Protein AF-R9L4Z2-F1 (afdb_monomer)

Foldseek 3Di:
DDPDPVPPLVPPDDDPDDVVLVVVLVVLVVLLVVLPPDAPVVVVVNVSSVVSLVVSCPDPVNVVVQVVCVVVVNHDDRPPDDPPPQLDDDPVLQVLQVVVVVLLLVVLVPFDFDPDDPPADADAFEEEEFAEPVVCVQCVRNYNYDYDDPVCLCPCLVVVVGQAYEYEDYAQGYPPQPPDPDSVRSCLHDPNNLVSLQVSLVSNVVSVHQYEYEYQAPPVCCVVCLSVLLSHPAYEYQFPVCQVVSCVSNVDNRYYYDHADGDLSQQAQRRLPPPAPCEQAEEEEEWAQRPDLPVLVVQVCVVVVVCVVVVHQYAYAYSCVSPGNTDDDPVCSSRYHYHDDPSSVLSSLSSYQEYEATFSAAETLRRGPSVLRRCVSNVHQYEYAHHNVCVVPPVVHHHDDD

Solvent-accessible surface area (backbone atoms only — not comparable to full-atom values): 22719 Å² total; per-residue (Å²): 135,81,89,59,78,72,66,67,73,76,52,82,88,79,79,94,57,73,66,65,57,49,54,53,52,56,50,53,48,59,52,60,70,60,52,85,81,57,64,73,76,51,51,62,51,50,54,50,49,50,55,50,50,51,52,50,58,67,30,72,68,48,43,53,49,47,53,52,29,45,75,69,76,52,68,72,83,74,92,75,78,74,77,76,78,77,87,57,82,52,69,73,41,49,54,55,19,50,55,54,43,50,51,47,53,59,58,29,69,70,44,58,75,65,93,65,68,94,88,64,76,63,43,88,54,31,36,28,33,38,33,24,56,72,58,46,59,45,42,49,72,49,31,42,67,42,82,54,44,95,92,44,40,71,57,47,56,69,72,59,72,42,67,30,38,40,39,36,68,41,62,31,32,56,78,62,81,55,103,58,98,56,81,85,48,40,69,37,32,76,66,66,11,47,55,48,50,41,51,52,49,53,52,33,50,77,70,72,37,47,34,33,28,34,39,74,54,32,73,80,45,44,82,80,43,50,67,52,43,58,75,26,71,30,35,28,30,16,17,65,83,48,38,63,58,52,23,70,73,59,76,47,82,54,49,42,78,42,67,87,77,71,31,61,64,72,34,36,45,68,52,33,90,58,86,50,88,50,44,76,22,36,38,30,76,54,69,44,56,72,90,55,57,66,70,41,51,53,45,48,51,50,54,52,47,52,40,50,73,70,71,34,55,62,41,30,33,17,74,51,55,92,37,85,77,28,66,60,61,76,94,52,45,78,35,41,22,64,55,63,59,68,73,56,42,59,40,37,54,34,40,28,50,33,33,51,43,74,33,80,51,41,77,38,75,52,22,54,47,63,60,63,54,40,38,52,44,26,67,39,44,53,40,30,41,63,22,40,12,46,59,72,78,40,71,86,52,52,61,56,87,127

Nearest PDB structures (foldseek):
  2gek-assembly1_A  TM=5.238E-01  e=2.418E-04  Mycolicibacterium smegmatis MC2 155
  8kdq-assembly1_A  TM=3.638E-01  e=5.855E-02  synthetic construct
  8x8g-assembly1_A  TM=4.078E-01  e=2.106E+00  Streptococcus equi subsp. zooepidemicus Sz105
  6rvm-assembly2_B  TM=3.877E-01  e=3.156E+00  Staphylococcus aureus
  3vpa-assembly2_B  TM=3.309E-01  e=3.754E+00  Staphylococcus aureus subsp. aureus Mu50

Radius of gyration: 26.47 Å; Cα contacts (8 Å, |Δi|>4): 618; chains: 1; bounding box: 89×45×54 Å

Secondary structure (DSSP, 8-state):
----TTTTTTS----SSHHHHHHHHHHHHHHHHTGGGS-THHHHHHHHHHHHHHHHHTSHHHHHHHHHHHHTT-PPPP--PPPP-TTS--HHHHHHHHHHHHHHHHHHHTSPPP---SS-PPP--EEEEE--HHHHHHHTTTSEEEE--TTTHHHHHHTT--SEEEEE--SS-TTSSSS---GGG-TTSHHHHHHHHHHHHHHHHHTT-EEEEE-SSTTTTHHHHHHHHHHSSEEEES-GGGHHHHHHHHTSS-EEE------TTTSS-TTTT---TTTT-EEEE----TTS-HHHHHHHHHHHHHHHHTT--EEEE-TTTT-TT-PPPGGGGGGEE----HHHHHHHHTTSSEEEE--S--S-SS---THHHHHHHTT-EEEEE--HHHHHH-TTSPEE--

Structure (mmCIF, N/CA/C/O backbone):
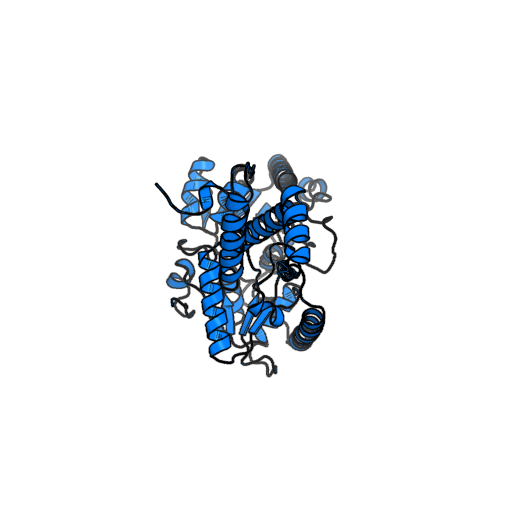data_AF-R9L4Z2-F1
#
_entry.id   AF-R9L4Z2-F1
#
loop_
_atom_site.group_PDB
_atom_site.id
_atom_site.type_symbol
_atom_site.label_atom_id
_atom_site.label_alt_id
_atom_site.label_comp_id
_atom_site.label_asym_id
_atom_site.label_entity_id
_atom_site.label_seq_id
_atom_site.pdbx_PDB_ins_code
_atom_site.Cartn_x
_atom_site.Cartn_y
_atom_site.Cartn_z
_atom_site.occupancy
_atom_site.B_iso_or_equiv
_atom_site.auth_seq_id
_atom_site.auth_comp_id
_atom_site.auth_asym_id
_atom_site.auth_atom_id
_atom_site.pdbx_PDB_model_num
ATOM 1 N N . MET A 1 1 ? 37.047 -25.056 15.535 1.00 31.61 1 MET A N 1
ATOM 2 C CA . MET A 1 1 ? 37.788 -23.788 15.400 1.00 31.61 1 MET A CA 1
ATOM 3 C C . MET A 1 1 ? 37.428 -23.246 14.042 1.00 31.61 1 MET A C 1
ATOM 5 O O . MET A 1 1 ? 37.822 -23.826 13.040 1.00 31.61 1 MET A O 1
ATOM 9 N N . ASP A 1 2 ? 36.536 -22.267 14.045 1.00 26.47 2 ASP A N 1
ATOM 10 C CA . ASP A 1 2 ? 36.022 -21.621 12.848 1.00 26.47 2 ASP A CA 1
ATOM 11 C C . ASP A 1 2 ? 37.146 -20.771 12.238 1.00 26.47 2 ASP A C 1
ATOM 13 O O . ASP A 1 2 ? 37.670 -19.880 12.901 1.00 26.47 2 ASP A O 1
ATOM 17 N N . GLN A 1 3 ? 37.583 -21.107 11.023 1.00 32.91 3 GLN A N 1
ATOM 18 C CA . GLN A 1 3 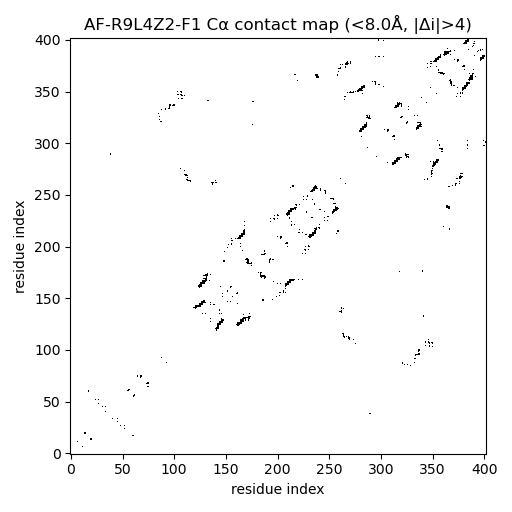? 38.566 -20.328 10.258 1.00 32.91 3 GLN A CA 1
ATOM 19 C C . GLN A 1 3 ? 37.867 -19.299 9.355 1.00 32.91 3 GLN A C 1
ATOM 21 O O . GLN A 1 3 ? 38.344 -18.986 8.265 1.00 32.91 3 GLN A O 1
ATOM 26 N N . SER A 1 4 ? 36.715 -18.779 9.777 1.00 40.66 4 SER A N 1
ATOM 27 C CA . SER A 1 4 ? 36.102 -17.635 9.117 1.00 40.66 4 SER A CA 1
ATOM 28 C C . SER A 1 4 ? 36.797 -16.331 9.570 1.00 40.66 4 SER A C 1
ATOM 30 O O . SER A 1 4 ? 37.105 -16.170 10.755 1.00 40.66 4 SER A O 1
ATOM 32 N N . PRO A 1 5 ? 37.023 -15.345 8.676 1.00 41.78 5 PRO A N 1
ATOM 33 C CA . PRO A 1 5 ? 37.594 -14.032 9.024 1.00 41.78 5 PRO A CA 1
ATOM 34 C C . PRO A 1 5 ? 36.753 -13.208 10.023 1.00 41.78 5 PRO A C 1
ATOM 36 O O . PRO A 1 5 ? 37.113 -12.081 10.365 1.00 41.78 5 PRO A O 1
ATOM 39 N N . GLN A 1 6 ? 35.616 -13.745 10.480 1.00 41.81 6 GLN A N 1
ATOM 40 C CA . GLN A 1 6 ? 34.615 -13.065 11.298 1.00 41.81 6 GLN A CA 1
ATOM 41 C C . GLN A 1 6 ? 35.098 -12.773 12.728 1.00 41.81 6 GLN A C 1
ATOM 43 O O . GLN A 1 6 ? 34.619 -11.819 13.344 1.00 41.81 6 GLN A O 1
ATOM 48 N N . GLY A 1 7 ? 36.055 -13.549 13.250 1.00 39.00 7 GLY A N 1
ATOM 49 C CA . GLY A 1 7 ? 36.581 -13.374 14.609 1.00 39.00 7 GLY A CA 1
ATOM 50 C C . GLY A 1 7 ? 37.506 -12.162 14.766 1.00 39.00 7 GLY A C 1
ATOM 51 O O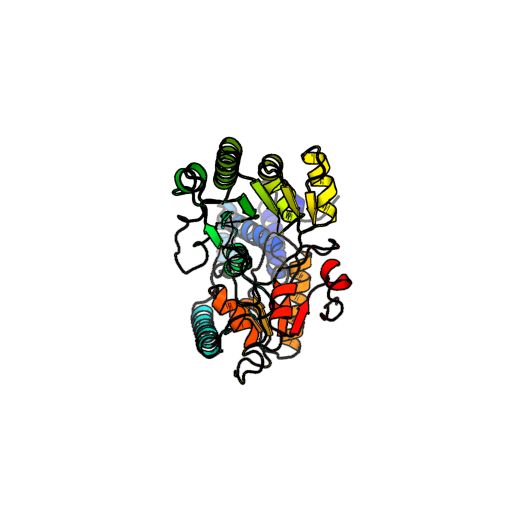 . GLY A 1 7 ? 37.323 -11.356 15.675 1.00 39.00 7 GLY A O 1
ATOM 52 N N . ASN A 1 8 ? 38.454 -11.978 13.843 1.00 40.59 8 ASN A N 1
ATOM 53 C CA . ASN A 1 8 ? 39.543 -11.004 14.010 1.00 40.59 8 ASN A CA 1
ATOM 54 C C . ASN A 1 8 ? 39.150 -9.547 13.705 1.00 40.59 8 ASN A C 1
ATOM 56 O O . ASN A 1 8 ? 39.872 -8.629 14.073 1.00 40.59 8 ASN A O 1
ATOM 60 N N . LEU A 1 9 ? 38.013 -9.298 13.047 1.00 44.41 9 LEU A N 1
ATOM 61 C CA . LEU A 1 9 ? 37.584 -7.938 12.684 1.00 44.41 9 LEU A CA 1
ATOM 62 C C . LEU A 1 9 ? 36.795 -7.211 13.786 1.00 44.41 9 LEU A C 1
ATOM 64 O O . LEU A 1 9 ? 36.652 -5.988 13.718 1.00 44.41 9 LEU A O 1
ATOM 68 N N . ARG A 1 10 ? 36.268 -7.938 14.783 1.00 40.31 10 ARG A N 1
ATOM 69 C CA . ARG A 1 10 ? 35.448 -7.364 15.868 1.00 40.31 10 ARG A CA 1
ATOM 70 C C . ARG A 1 10 ? 36.278 -6.772 17.004 1.00 40.31 10 ARG A C 1
ATOM 72 O O . ARG A 1 10 ? 35.833 -5.819 17.642 1.00 40.31 10 ARG A O 1
ATOM 79 N N . GLU A 1 11 ? 37.482 -7.282 17.225 1.00 41.06 11 GLU A N 1
ATOM 80 C CA . GLU A 1 11 ? 38.403 -6.772 18.235 1.00 41.06 11 GLU A CA 1
ATOM 81 C C . GLU A 1 11 ? 39.442 -5.882 17.550 1.00 41.06 11 GLU A C 1
ATOM 83 O O . GLU A 1 11 ? 40.112 -6.286 16.606 1.00 41.06 11 GLU A O 1
ATOM 88 N N . GLY A 1 12 ? 39.515 -4.613 17.955 1.00 42.16 12 GLY A N 1
ATOM 89 C CA . GLY A 1 12 ? 40.338 -3.607 17.287 1.00 42.16 12 GLY A CA 1
ATOM 90 C C . GLY A 1 12 ? 41.783 -4.066 17.075 1.00 42.16 12 GLY A C 1
ATOM 91 O O . GLY A 1 12 ? 42.518 -4.281 18.033 1.00 42.16 12 GLY A O 1
ATOM 92 N N . LEU A 1 13 ? 42.184 -4.149 15.807 1.00 48.00 13 LEU A N 1
ATOM 93 C CA . LEU A 1 13 ? 43.497 -4.613 15.372 1.00 48.00 13 LEU A CA 1
ATOM 94 C C . LEU A 1 13 ? 44.636 -3.804 16.029 1.00 48.00 13 LEU A C 1
ATOM 96 O O . LEU A 1 13 ? 44.821 -2.618 15.733 1.00 48.00 13 LEU A O 1
ATOM 100 N N . ARG A 1 14 ? 45.410 -4.444 16.913 1.00 45.19 14 ARG A N 1
ATOM 101 C CA . ARG A 1 14 ? 46.715 -3.974 17.408 1.00 45.19 14 ARG A CA 1
ATOM 102 C C . ARG A 1 14 ? 47.778 -4.965 16.939 1.00 45.19 14 ARG A C 1
ATOM 104 O O . ARG A 1 14 ? 47.700 -6.134 17.286 1.00 45.19 14 ARG A O 1
ATOM 111 N N . TRP A 1 15 ? 48.756 -4.493 16.169 1.00 54.22 15 TRP A N 1
ATOM 112 C CA . TRP A 1 15 ? 49.789 -5.338 15.559 1.00 54.22 15 TRP A CA 1
ATOM 113 C C . TRP A 1 15 ? 51.151 -5.097 16.206 1.00 54.22 15 TRP A C 1
ATOM 115 O O . TRP A 1 15 ? 51.592 -3.948 16.284 1.00 54.22 15 TRP A O 1
ATOM 125 N N . GLU A 1 16 ? 51.818 -6.166 16.643 1.00 45.56 16 GLU A N 1
ATOM 126 C CA . GLU A 1 16 ? 53.146 -6.101 17.271 1.00 45.56 16 GLU A CA 1
ATOM 127 C C . GLU A 1 16 ? 54.302 -6.257 16.260 1.00 45.56 16 GLU A C 1
ATOM 129 O O . GLU A 1 16 ? 55.408 -5.792 16.538 1.00 45.56 16 GLU A O 1
ATOM 134 N N . ASN A 1 17 ? 54.068 -6.812 15.056 1.00 48.78 17 ASN A N 1
ATOM 135 C CA . ASN A 1 17 ? 55.076 -6.919 13.988 1.00 48.78 17 ASN A CA 1
ATOM 136 C C . ASN A 1 17 ? 54.526 -6.570 12.574 1.00 48.78 17 ASN A C 1
ATOM 138 O O . ASN A 1 17 ? 53.324 -6.423 12.362 1.00 48.78 17 ASN A O 1
ATOM 142 N N . ILE A 1 18 ? 55.431 -6.391 11.597 1.00 44.84 18 ILE A N 1
ATOM 143 C CA . ILE A 1 18 ? 55.132 -5.971 10.207 1.00 44.84 18 ILE A CA 1
ATOM 144 C C . ILE A 1 18 ? 54.681 -7.124 9.286 1.00 44.84 18 ILE A C 1
ATOM 146 O O . ILE A 1 18 ? 54.057 -6.861 8.256 1.00 44.84 18 ILE A O 1
ATOM 150 N N . GLU A 1 19 ? 55.017 -8.374 9.597 1.00 52.97 19 GLU A N 1
ATOM 151 C CA . GLU A 1 19 ? 54.646 -9.545 8.791 1.00 52.97 19 GLU A CA 1
ATOM 152 C C . GLU A 1 19 ? 53.166 -9.898 8.955 1.00 52.97 19 GLU A C 1
ATOM 154 O O . GLU A 1 19 ? 52.491 -10.072 7.940 1.00 52.97 19 GLU A O 1
ATOM 159 N N . ASP A 1 20 ? 52.631 -9.814 10.173 1.00 54.34 20 ASP A N 1
ATOM 160 C CA . ASP A 1 20 ? 51.206 -10.034 10.463 1.00 54.34 20 ASP A CA 1
ATOM 161 C C . ASP A 1 20 ? 50.329 -9.016 9.709 1.00 54.34 20 ASP A C 1
ATOM 163 O O . ASP A 1 20 ? 49.334 -9.350 9.066 1.00 54.34 20 ASP A O 1
ATOM 167 N N . ALA A 1 21 ? 50.772 -7.755 9.662 1.00 54.34 21 ALA A N 1
ATOM 168 C CA . ALA A 1 21 ? 50.098 -6.708 8.900 1.00 54.34 21 ALA A CA 1
ATOM 169 C C . ALA A 1 21 ? 50.124 -6.954 7.376 1.00 54.34 21 ALA A C 1
ATOM 171 O O . ALA A 1 21 ? 49.258 -6.449 6.660 1.00 54.34 21 ALA A O 1
ATOM 172 N N . ARG A 1 22 ? 51.113 -7.687 6.840 1.00 56.97 22 ARG A N 1
ATOM 173 C CA . ARG A 1 22 ? 51.216 -7.967 5.395 1.00 56.97 22 ARG A CA 1
ATOM 174 C C . ARG A 1 22 ? 50.242 -9.048 4.947 1.00 56.97 22 ARG A C 1
ATOM 176 O O . ARG A 1 22 ? 49.683 -8.906 3.857 1.00 56.97 22 ARG A O 1
ATOM 183 N N . GLU A 1 23 ? 50.071 -10.098 5.742 1.00 61.09 23 GLU A N 1
ATOM 184 C CA . GLU A 1 23 ? 49.139 -11.188 5.437 1.00 61.09 23 GLU A CA 1
ATOM 185 C C . GLU A 1 23 ? 47.695 -10.689 5.486 1.00 61.09 23 GLU A C 1
ATOM 187 O O . GLU A 1 23 ? 46.958 -10.865 4.515 1.00 61.09 23 GLU A O 1
ATOM 192 N N . ASP A 1 24 ? 47.345 -9.909 6.506 1.00 58.53 24 ASP A N 1
ATOM 193 C CA . ASP A 1 24 ? 46.011 -9.325 6.648 1.00 58.53 24 ASP A CA 1
ATOM 194 C C . ASP A 1 24 ? 45.655 -8.326 5.535 1.00 58.53 24 ASP A C 1
ATOM 196 O O . ASP A 1 24 ? 44.517 -8.293 5.062 1.00 58.53 24 ASP A O 1
ATOM 200 N N . ILE A 1 25 ? 46.623 -7.546 5.033 1.00 56.72 25 ILE A N 1
ATOM 201 C CA . ILE A 1 25 ? 46.399 -6.664 3.872 1.00 56.72 25 ILE A CA 1
ATOM 202 C C . ILE A 1 25 ? 46.124 -7.473 2.598 1.00 56.72 25 ILE A C 1
ATOM 204 O O . ILE A 1 25 ? 45.273 -7.084 1.791 1.00 56.72 25 ILE A O 1
ATOM 208 N N . ALA A 1 26 ? 46.861 -8.564 2.377 1.00 63.06 26 ALA A N 1
ATOM 209 C CA . ALA A 1 26 ? 46.664 -9.422 1.211 1.00 63.06 26 ALA A CA 1
ATOM 210 C C . ALA A 1 26 ? 45.312 -10.153 1.281 1.00 63.06 26 ALA A C 1
ATOM 212 O O . ALA A 1 26 ? 44.606 -10.244 0.270 1.00 63.06 26 ALA A O 1
ATOM 213 N N . LEU A 1 27 ? 44.919 -10.587 2.481 1.00 58.72 27 LEU A N 1
ATOM 214 C CA . LEU A 1 27 ? 43.633 -11.223 2.748 1.00 58.72 27 LEU A CA 1
ATOM 215 C C . LEU A 1 27 ? 42.469 -10.245 2.522 1.00 58.72 27 LEU A C 1
ATOM 217 O O . LEU A 1 27 ? 41.547 -10.553 1.769 1.00 58.72 27 LEU A O 1
ATOM 221 N N . MET A 1 28 ? 42.555 -9.023 3.067 1.00 54.81 28 MET A N 1
ATOM 222 C CA . MET A 1 28 ? 41.551 -7.969 2.864 1.00 54.81 28 MET A CA 1
ATOM 223 C C . MET A 1 28 ? 41.379 -7.584 1.393 1.00 54.81 28 MET A C 1
ATOM 225 O O . MET A 1 28 ? 40.261 -7.319 0.964 1.00 54.81 28 MET A O 1
ATOM 229 N N . ARG A 1 29 ? 42.461 -7.543 0.605 1.00 55.22 29 ARG A N 1
ATOM 230 C CA . ARG A 1 29 ? 42.378 -7.257 -0.838 1.00 55.22 29 ARG A CA 1
ATOM 231 C C . ARG A 1 29 ? 41.650 -8.346 -1.606 1.00 55.22 29 ARG A C 1
ATOM 233 O O . ARG A 1 29 ? 40.747 -8.036 -2.371 1.00 55.22 29 ARG A O 1
ATOM 240 N N . THR A 1 30 ? 42.027 -9.596 -1.360 1.00 57.34 30 THR A N 1
ATOM 241 C CA . THR A 1 30 ? 41.398 -10.760 -1.996 1.00 57.34 30 THR A CA 1
ATOM 242 C C . THR A 1 30 ? 39.909 -10.816 -1.662 1.00 57.34 30 THR A C 1
ATOM 244 O O . THR A 1 30 ? 39.091 -11.120 -2.522 1.00 57.34 30 THR A O 1
ATOM 247 N N . TRP A 1 31 ? 39.555 -10.452 -0.429 1.00 53.66 31 TRP A N 1
ATOM 248 C CA . TRP A 1 31 ? 38.174 -10.357 0.020 1.00 53.66 31 TRP A CA 1
ATOM 249 C C . TRP A 1 31 ? 37.420 -9.192 -0.644 1.00 53.66 31 TRP A C 1
ATOM 251 O O . TRP A 1 31 ? 36.343 -9.410 -1.181 1.00 53.66 31 TRP A O 1
ATOM 261 N N . LEU A 1 32 ? 38.003 -7.986 -0.707 1.00 50.53 32 LEU A N 1
ATOM 262 C CA . LEU A 1 32 ? 37.422 -6.816 -1.392 1.00 50.53 32 LEU A CA 1
ATOM 263 C C . LEU A 1 32 ? 37.158 -7.059 -2.891 1.00 50.53 32 LEU A C 1
ATOM 265 O O . LEU A 1 32 ? 36.157 -6.570 -3.409 1.00 50.53 32 LEU A O 1
ATOM 269 N N . ASP A 1 33 ? 38.020 -7.821 -3.568 1.00 52.59 33 ASP A N 1
ATOM 270 C CA . ASP A 1 33 ? 37.854 -8.188 -4.982 1.00 52.59 33 ASP A CA 1
ATOM 271 C C . ASP A 1 33 ? 36.709 -9.205 -5.209 1.00 52.59 33 ASP A C 1
ATOM 273 O O . ASP A 1 33 ? 36.209 -9.323 -6.325 1.00 52.59 33 ASP A O 1
ATOM 277 N N . GLN A 1 34 ? 36.248 -9.910 -4.166 1.00 48.25 34 GLN A N 1
ATOM 278 C CA . GLN A 1 34 ? 35.097 -10.829 -4.218 1.00 48.25 34 GLN A CA 1
ATOM 279 C C . GLN A 1 34 ? 33.745 -10.132 -3.959 1.00 48.25 34 GLN A C 1
ATOM 281 O O . GLN A 1 34 ? 32.695 -10.755 -4.111 1.00 48.25 34 GLN A O 1
ATOM 286 N N . LEU A 1 35 ? 33.743 -8.846 -3.584 1.00 48.50 35 LEU A N 1
ATOM 287 C CA . LEU A 1 35 ? 32.531 -8.108 -3.191 1.00 48.50 35 LEU A CA 1
ATOM 288 C C . LEU A 1 35 ? 31.738 -7.515 -4.366 1.00 48.50 35 LEU A C 1
ATOM 290 O O . LEU A 1 35 ? 30.662 -6.961 -4.141 1.00 48.50 35 LEU A O 1
ATOM 294 N N . ASP A 1 36 ? 32.228 -7.630 -5.603 1.00 42.44 36 ASP A N 1
ATOM 295 C CA . ASP A 1 36 ? 31.539 -7.104 -6.793 1.00 42.44 36 ASP A CA 1
ATOM 296 C C . ASP A 1 36 ? 30.230 -7.861 -7.125 1.00 42.44 36 ASP A C 1
ATOM 298 O O . ASP A 1 36 ? 29.402 -7.331 -7.868 1.00 42.44 36 ASP A O 1
ATOM 302 N N . ASP A 1 37 ? 29.990 -9.042 -6.534 1.00 42.94 37 ASP A N 1
ATOM 303 C CA . ASP A 1 37 ? 28.869 -9.925 -6.905 1.00 42.94 37 ASP A CA 1
ATOM 304 C C . ASP A 1 37 ? 27.852 -10.250 -5.789 1.00 42.94 37 ASP A C 1
ATOM 306 O O . ASP A 1 37 ? 26.904 -11.002 -6.029 1.00 42.94 37 ASP A O 1
ATOM 310 N N . ILE A 1 38 ? 27.977 -9.709 -4.566 1.00 40.00 38 ILE A N 1
ATOM 311 C CA . ILE A 1 38 ? 27.161 -10.180 -3.423 1.00 40.00 38 ILE A CA 1
ATOM 312 C C . ILE A 1 38 ? 26.550 -9.031 -2.593 1.00 40.00 38 ILE A C 1
ATOM 314 O O . ILE A 1 38 ? 27.086 -7.937 -2.479 1.00 40.00 38 ILE A O 1
ATOM 318 N N . SER A 1 39 ? 25.353 -9.328 -2.074 1.00 42.38 39 SER A N 1
ATOM 319 C CA . SER A 1 39 ? 24.306 -8.515 -1.435 1.00 42.38 39 SER A CA 1
ATOM 320 C C . SER A 1 39 ? 24.689 -7.423 -0.407 1.00 42.38 39 SER A C 1
ATOM 322 O O . SER A 1 39 ? 25.818 -7.277 0.032 1.00 42.38 39 SER A O 1
ATOM 324 N N . VAL A 1 40 ? 23.677 -6.659 0.029 1.00 42.72 40 VAL A N 1
ATOM 325 C CA . VAL A 1 40 ? 23.739 -5.501 0.948 1.00 42.72 40 VAL A CA 1
ATOM 326 C C . VAL A 1 40 ? 24.526 -5.739 2.254 1.00 42.72 40 VAL A C 1
ATOM 328 O O . VAL A 1 40 ? 25.117 -4.782 2.751 1.00 42.72 40 VAL A O 1
ATOM 331 N N . SER A 1 41 ? 24.604 -6.967 2.788 1.00 41.28 41 SER A N 1
ATOM 332 C CA . SER A 1 41 ? 25.414 -7.288 3.985 1.00 41.28 41 SER A CA 1
ATOM 333 C C . SER A 1 41 ? 26.913 -7.048 3.771 1.00 41.28 41 SER A C 1
ATOM 335 O O . SER A 1 41 ? 27.619 -6.594 4.667 1.00 41.28 41 SER A O 1
ATOM 337 N N . VAL A 1 42 ? 27.371 -7.229 2.536 1.00 50.78 42 VAL A N 1
ATOM 338 C CA . VAL A 1 42 ? 28.756 -7.042 2.111 1.00 50.78 42 VAL A CA 1
ATOM 339 C C . VAL A 1 42 ? 29.159 -5.559 2.113 1.00 50.78 42 VAL A C 1
ATOM 341 O O . VAL A 1 42 ? 30.335 -5.227 2.226 1.00 50.78 42 VAL A O 1
ATOM 344 N N . ARG A 1 43 ? 28.196 -4.625 2.051 1.00 52.41 43 ARG A N 1
ATOM 345 C CA . ARG A 1 43 ? 28.448 -3.171 2.013 1.00 52.41 43 ARG A CA 1
ATOM 346 C C . ARG A 1 43 ? 28.973 -2.626 3.342 1.00 52.41 43 ARG A C 1
ATOM 348 O O . ARG A 1 43 ? 29.911 -1.829 3.335 1.00 52.41 43 ARG A O 1
ATOM 355 N N . GLU A 1 44 ? 28.357 -2.994 4.465 1.00 51.09 44 GLU A N 1
ATOM 356 C CA . GLU A 1 44 ? 28.794 -2.530 5.793 1.00 51.09 44 GLU A CA 1
ATOM 357 C C . GLU A 1 44 ? 30.202 -3.045 6.095 1.00 51.09 44 GLU A C 1
ATOM 359 O O . GLU A 1 44 ? 31.064 -2.296 6.563 1.00 51.09 44 GLU A O 1
ATOM 364 N N . GLU A 1 45 ? 30.465 -4.286 5.700 1.00 55.28 45 GLU A N 1
ATOM 365 C CA . GLU A 1 45 ? 31.766 -4.921 5.819 1.00 55.28 45 GLU A CA 1
ATOM 366 C C . GLU A 1 45 ? 32.801 -4.322 4.847 1.00 55.28 45 GLU A C 1
ATOM 368 O O . GLU A 1 45 ? 33.925 -4.059 5.262 1.00 55.28 45 GLU A O 1
ATOM 373 N N . ALA A 1 46 ? 32.441 -3.986 3.600 1.00 56.50 46 ALA A N 1
ATOM 374 C CA . ALA A 1 46 ? 33.325 -3.302 2.644 1.00 56.50 46 ALA A CA 1
ATOM 375 C C . ALA A 1 46 ? 33.726 -1.896 3.122 1.00 56.50 46 ALA A C 1
ATOM 377 O O . ALA A 1 46 ? 34.883 -1.480 2.997 1.00 56.50 46 ALA A O 1
ATOM 378 N N . VAL A 1 47 ? 32.772 -1.147 3.689 1.00 56.59 47 VAL A N 1
ATOM 379 C CA . VAL A 1 47 ? 33.013 0.184 4.264 1.00 56.59 47 VAL A CA 1
ATOM 380 C C . VAL A 1 47 ? 33.892 0.075 5.513 1.00 56.59 47 VAL A C 1
ATOM 382 O O . VAL A 1 47 ? 34.852 0.842 5.652 1.00 56.59 47 VAL A O 1
ATOM 385 N N . ALA A 1 48 ? 33.620 -0.893 6.395 1.00 60.34 48 ALA A N 1
ATOM 386 C CA . ALA A 1 48 ? 34.446 -1.172 7.568 1.00 60.34 48 ALA A CA 1
ATOM 387 C C . ALA A 1 48 ? 35.868 -1.613 7.177 1.00 60.34 48 ALA A C 1
ATOM 389 O O . ALA A 1 48 ? 36.847 -1.069 7.695 1.00 60.34 48 ALA A O 1
ATOM 390 N N . ALA A 1 49 ? 35.997 -2.514 6.201 1.00 62.97 49 ALA A N 1
ATOM 391 C CA . ALA A 1 49 ? 37.265 -2.992 5.660 1.00 62.97 49 ALA A CA 1
ATOM 392 C C . ALA A 1 49 ? 38.074 -1.852 5.031 1.00 62.97 49 ALA A C 1
ATOM 394 O O . ALA A 1 49 ? 39.259 -1.712 5.327 1.00 62.97 49 ALA A O 1
ATOM 395 N N . LYS A 1 50 ? 37.447 -0.956 4.252 1.00 64.94 50 LYS A N 1
ATOM 396 C CA . LYS A 1 50 ? 38.132 0.229 3.709 1.00 64.94 50 LYS A CA 1
ATOM 397 C C . LYS A 1 50 ? 38.617 1.170 4.810 1.00 64.94 50 LYS A C 1
ATOM 399 O O . LYS A 1 50 ? 39.743 1.661 4.734 1.00 64.94 50 LYS A O 1
ATOM 404 N N . LYS A 1 51 ? 37.801 1.417 5.838 1.00 64.12 51 LYS A N 1
ATOM 405 C CA . LYS A 1 51 ? 38.187 2.257 6.983 1.00 64.12 51 LYS A CA 1
ATOM 406 C C . LYS A 1 51 ? 39.376 1.654 7.739 1.00 64.12 51 LYS A C 1
ATOM 408 O O . LYS A 1 51 ? 40.293 2.383 8.116 1.00 64.12 51 LYS A O 1
ATOM 413 N N . ASN A 1 52 ? 39.389 0.334 7.918 1.00 67.44 52 ASN A N 1
ATOM 414 C CA . ASN A 1 52 ? 40.493 -0.390 8.550 1.00 67.44 52 ASN A CA 1
ATOM 415 C C . ASN A 1 52 ? 41.755 -0.387 7.674 1.00 67.44 52 ASN A C 1
ATOM 417 O O . ASN A 1 52 ? 42.835 -0.074 8.173 1.00 67.44 52 ASN A O 1
ATOM 421 N N . TYR A 1 53 ? 41.622 -0.604 6.364 1.00 70.06 53 TYR A N 1
ATOM 422 C CA . TYR A 1 53 ? 42.722 -0.507 5.402 1.00 70.06 53 TYR A CA 1
ATOM 423 C C . TYR A 1 53 ? 43.367 0.889 5.395 1.00 70.06 53 TYR A C 1
ATOM 425 O O . TYR A 1 53 ? 44.590 1.013 5.436 1.00 70.06 53 TYR A O 1
ATOM 433 N N . GLN A 1 54 ? 42.558 1.956 5.407 1.00 67.12 54 GLN A N 1
ATOM 434 C CA . GLN A 1 54 ? 43.050 3.337 5.469 1.00 67.12 54 GLN A CA 1
ATOM 435 C C . GLN A 1 54 ? 43.794 3.633 6.777 1.00 67.12 54 GLN A C 1
ATOM 437 O O . GLN A 1 54 ? 44.855 4.257 6.744 1.00 67.12 54 GLN A O 1
ATOM 442 N N . LYS A 1 55 ? 43.285 3.154 7.920 1.00 71.06 55 LYS A N 1
ATOM 443 C CA . LYS A 1 55 ? 43.994 3.253 9.207 1.00 71.06 55 LYS A CA 1
ATOM 444 C C . LYS A 1 55 ? 45.335 2.522 9.175 1.00 71.06 55 LYS A C 1
ATOM 446 O O . LYS A 1 55 ? 46.326 3.049 9.673 1.00 71.06 55 LYS A O 1
ATOM 451 N N . LEU A 1 56 ? 45.368 1.333 8.578 1.00 70.12 56 LEU A N 1
ATOM 452 C CA . LEU A 1 56 ? 46.559 0.495 8.511 1.00 70.12 56 LEU A CA 1
ATOM 453 C C . LEU A 1 56 ? 47.644 1.118 7.627 1.00 70.12 56 LEU A C 1
ATOM 455 O O . LEU A 1 56 ? 48.772 1.295 8.087 1.00 70.12 56 LEU A O 1
ATOM 459 N N . ILE A 1 57 ? 47.290 1.541 6.407 1.00 71.56 57 ILE A N 1
ATOM 460 C CA . ILE A 1 57 ? 48.196 2.275 5.509 1.00 71.56 57 ILE A CA 1
ATOM 461 C C . ILE A 1 57 ? 48.651 3.593 6.142 1.00 71.56 57 ILE A C 1
ATOM 463 O O . ILE A 1 57 ? 49.802 3.976 5.965 1.00 71.56 57 ILE A O 1
ATOM 467 N N . GLY A 1 58 ? 47.793 4.281 6.898 1.00 70.44 58 GLY A N 1
ATOM 468 C CA . GLY A 1 58 ? 48.138 5.521 7.600 1.00 70.44 58 GLY A CA 1
ATOM 469 C C . GLY A 1 58 ? 49.020 5.344 8.843 1.00 70.44 58 GLY A C 1
ATOM 470 O O . GLY A 1 58 ? 49.503 6.336 9.387 1.00 70.44 58 GLY A O 1
ATOM 471 N N . SER A 1 59 ? 49.248 4.114 9.313 1.00 81.38 59 SER A N 1
ATOM 472 C CA . SER A 1 59 ? 50.048 3.868 10.515 1.00 81.38 59 SER A CA 1
ATOM 473 C C . SER A 1 59 ? 51.541 4.131 10.279 1.00 81.38 59 SER A C 1
ATOM 475 O O . SER A 1 59 ? 52.093 3.858 9.211 1.00 81.38 59 SER A O 1
ATOM 477 N N . ARG A 1 60 ? 52.231 4.646 11.305 1.00 71.75 60 ARG A N 1
ATOM 478 C CA . ARG A 1 60 ? 53.632 5.094 11.205 1.00 71.75 60 ARG A CA 1
ATOM 479 C C . ARG A 1 60 ? 54.593 3.976 10.780 1.00 71.75 60 ARG A C 1
ATOM 481 O O . ARG A 1 60 ? 55.507 4.233 10.002 1.00 71.75 60 ARG A O 1
ATOM 488 N N . MET A 1 61 ? 54.370 2.747 11.252 1.00 73.19 61 MET A N 1
ATOM 489 C CA . MET A 1 61 ? 55.187 1.585 10.875 1.00 73.19 61 MET A CA 1
ATOM 490 C C . MET A 1 61 ? 54.988 1.185 9.411 1.00 73.19 61 MET A C 1
ATOM 492 O O . MET A 1 61 ? 55.965 0.950 8.701 1.00 73.19 61 MET A O 1
ATOM 496 N N . VAL A 1 62 ? 53.742 1.163 8.932 1.00 74.75 62 VAL A N 1
ATOM 497 C CA . VAL A 1 62 ? 53.437 0.805 7.540 1.00 74.75 62 VAL A CA 1
ATOM 498 C C . VAL A 1 62 ? 53.925 1.890 6.579 1.00 74.75 62 VAL A C 1
ATOM 500 O O . VAL A 1 62 ? 54.495 1.565 5.542 1.00 74.75 62 VAL A O 1
ATOM 503 N N . GLN A 1 63 ? 53.813 3.170 6.943 1.00 79.19 63 GLN A N 1
ATOM 504 C CA . GLN A 1 63 ? 54.386 4.280 6.171 1.00 79.19 63 GLN A CA 1
ATOM 505 C C . GLN A 1 63 ? 55.913 4.170 6.038 1.00 79.19 63 GLN A C 1
ATOM 507 O O . GLN A 1 63 ? 56.443 4.298 4.935 1.00 79.19 63 GLN A O 1
ATOM 512 N N . LEU A 1 64 ? 56.624 3.858 7.130 1.00 78.56 64 LEU A N 1
ATOM 513 C CA . LEU A 1 64 ? 58.074 3.620 7.100 1.00 78.56 64 LEU A CA 1
ATOM 514 C C . LEU A 1 64 ? 58.443 2.441 6.190 1.00 78.56 64 LEU A C 1
ATOM 516 O O . LEU A 1 64 ? 59.392 2.531 5.410 1.00 78.56 64 LEU A O 1
ATOM 520 N N . TRP A 1 65 ? 57.672 1.356 6.251 1.00 80.56 65 TRP A N 1
ATOM 521 C CA . TRP A 1 65 ? 57.875 0.182 5.406 1.00 80.56 65 TRP A CA 1
ATOM 522 C C . TRP A 1 65 ? 57.612 0.465 3.918 1.00 80.56 65 TRP A C 1
ATOM 524 O O . TRP A 1 65 ? 58.408 0.060 3.067 1.00 80.56 65 TRP A O 1
ATOM 534 N N . ILE A 1 66 ? 56.541 1.201 3.594 1.00 80.31 66 ILE A N 1
ATOM 535 C CA . ILE A 1 66 ? 56.231 1.647 2.225 1.00 80.31 66 ILE A CA 1
ATOM 536 C C . ILE A 1 66 ? 57.373 2.512 1.680 1.00 80.31 66 ILE A C 1
ATOM 538 O O . ILE A 1 66 ? 57.799 2.328 0.538 1.00 80.31 66 ILE A O 1
ATOM 542 N N . GLU A 1 67 ? 57.903 3.425 2.490 1.00 78.31 67 GLU A N 1
ATOM 543 C CA . GLU A 1 67 ? 58.981 4.322 2.074 1.00 78.31 67 GLU A CA 1
ATOM 544 C C . GLU A 1 67 ? 60.310 3.575 1.872 1.00 78.31 67 GLU A C 1
ATOM 546 O O . GLU A 1 67 ? 61.033 3.813 0.902 1.00 78.31 67 GLU A O 1
ATOM 551 N N . TRP A 1 68 ? 60.600 2.587 2.721 1.00 79.25 68 TRP A N 1
ATOM 552 C CA . TRP A 1 68 ? 61.754 1.703 2.554 1.00 79.25 68 TRP A CA 1
ATOM 553 C C . TRP A 1 68 ? 61.649 0.844 1.281 1.00 79.25 68 TRP A C 1
ATOM 555 O O . TRP A 1 68 ? 62.603 0.737 0.511 1.00 79.25 68 TRP A O 1
ATOM 565 N N . ARG A 1 69 ? 60.458 0.310 0.986 1.00 79.38 69 ARG A N 1
ATOM 566 C CA . ARG A 1 69 ? 60.141 -0.418 -0.257 1.00 79.38 69 ARG A CA 1
ATOM 567 C C . ARG A 1 69 ? 60.347 0.430 -1.514 1.00 79.38 69 ARG A C 1
ATOM 569 O O . ARG A 1 69 ? 60.899 -0.072 -2.496 1.00 79.38 69 ARG A O 1
ATOM 576 N N . LYS A 1 70 ? 59.946 1.708 -1.488 1.00 81.69 70 LYS A N 1
ATOM 577 C CA . LYS A 1 70 ? 60.209 2.650 -2.591 1.00 81.69 70 LYS A CA 1
ATOM 578 C C . LYS A 1 70 ? 61.708 2.831 -2.829 1.00 81.69 70 LYS A C 1
ATOM 580 O O . LYS A 1 70 ? 62.137 2.778 -3.978 1.00 81.69 70 LYS A O 1
ATOM 585 N N . ARG A 1 71 ? 62.506 2.977 -1.762 1.00 82.06 71 ARG A N 1
ATOM 586 C CA . ARG A 1 71 ? 63.976 3.096 -1.858 1.00 82.06 71 ARG A CA 1
ATOM 587 C C . ARG A 1 71 ? 64.652 1.846 -2.423 1.00 82.06 71 ARG A C 1
ATOM 589 O O . ARG A 1 71 ? 65.699 1.960 -3.041 1.00 82.06 71 ARG A O 1
ATOM 596 N N . LEU A 1 72 ? 64.036 0.675 -2.268 1.00 83.56 72 LEU A N 1
ATOM 597 C CA . LEU A 1 72 ? 64.485 -0.582 -2.879 1.00 83.56 72 LEU A CA 1
ATOM 598 C C . LEU A 1 72 ? 63.935 -0.817 -4.298 1.00 83.56 72 LEU A C 1
ATOM 600 O O . LEU A 1 72 ? 63.971 -1.947 -4.783 1.00 83.56 72 LEU A O 1
ATOM 604 N N . HIS A 1 73 ? 63.384 0.213 -4.950 1.00 75.75 73 HIS A N 1
ATOM 605 C CA . HIS A 1 73 ? 62.761 0.131 -6.278 1.00 75.75 73 HIS A CA 1
ATOM 606 C C . HIS A 1 73 ? 61.655 -0.939 -6.396 1.00 75.75 73 HIS A C 1
ATOM 608 O O . HIS A 1 73 ? 61.375 -1.444 -7.481 1.00 75.75 73 HIS A O 1
ATOM 614 N N . LYS A 1 74 ? 60.988 -1.277 -5.283 1.00 77.44 74 LYS A N 1
ATOM 615 C CA . LYS A 1 74 ? 59.853 -2.214 -5.232 1.00 77.44 74 LYS A CA 1
ATOM 616 C C . LYS A 1 74 ? 58.628 -1.516 -4.633 1.00 77.44 74 LYS A C 1
ATOM 618 O O . LYS A 1 74 ? 58.229 -1.867 -3.518 1.00 77.44 74 LYS A O 1
ATOM 623 N N . PRO A 1 75 ? 58.054 -0.509 -5.321 1.00 74.88 75 PRO A N 1
ATOM 624 C CA . PRO A 1 75 ? 56.952 0.275 -4.779 1.00 74.88 75 PRO A CA 1
ATOM 625 C C . PRO A 1 75 ? 55.752 -0.622 -4.471 1.00 74.88 75 PRO A C 1
ATOM 627 O O . PRO A 1 75 ? 55.391 -1.505 -5.250 1.00 74.88 75 PRO A O 1
ATOM 630 N N . TYR A 1 76 ? 55.137 -0.400 -3.313 1.00 68.75 76 TYR A N 1
ATOM 631 C CA . TYR A 1 76 ? 53.905 -1.083 -2.949 1.00 68.75 76 TYR A CA 1
ATOM 632 C C . TYR A 1 76 ? 52.727 -0.333 -3.576 1.00 68.75 76 TYR A C 1
ATOM 634 O O . TYR A 1 76 ? 52.519 0.842 -3.275 1.00 68.75 76 TYR A O 1
ATOM 642 N N . GLY A 1 77 ? 51.974 -0.985 -4.464 1.00 66.38 77 GLY A N 1
ATOM 643 C CA . GLY A 1 77 ? 50.782 -0.377 -5.056 1.00 66.38 77 GLY A CA 1
ATOM 644 C C . GLY A 1 77 ? 49.727 -0.164 -3.977 1.00 66.38 77 GLY A C 1
ATOM 645 O O . GLY A 1 77 ? 49.296 -1.136 -3.364 1.00 66.38 77 GLY A O 1
ATOM 646 N N . VAL A 1 78 ? 49.318 1.078 -3.721 1.00 64.69 78 VAL A N 1
ATOM 647 C CA . VAL A 1 78 ? 48.255 1.412 -2.760 1.00 64.69 78 VAL A CA 1
ATOM 648 C C . VAL A 1 78 ? 46.894 1.128 -3.402 1.00 64.69 78 VAL A C 1
ATOM 650 O O . VAL A 1 78 ? 46.714 1.317 -4.602 1.00 64.69 78 VAL A O 1
ATOM 653 N N . TYR A 1 79 ? 45.937 0.608 -2.631 1.00 56.56 79 TYR A N 1
ATOM 654 C CA . TYR A 1 79 ? 44.580 0.389 -3.131 1.00 56.56 79 TYR A CA 1
ATOM 655 C C . TYR A 1 79 ? 43.862 1.743 -3.191 1.00 56.56 79 TYR A C 1
ATOM 657 O O . TYR A 1 79 ? 43.428 2.266 -2.167 1.00 56.56 79 TYR A O 1
ATOM 665 N N . GLU A 1 80 ? 43.777 2.324 -4.387 1.00 57.75 80 GLU A N 1
ATOM 666 C CA . GLU A 1 80 ? 43.158 3.639 -4.627 1.00 57.75 80 GLU A CA 1
ATOM 667 C C . GLU A 1 80 ? 41.775 3.553 -5.290 1.00 57.75 80 GLU A C 1
ATOM 669 O O . GLU A 1 80 ? 41.163 4.580 -5.593 1.00 57.75 80 GLU A O 1
ATOM 674 N N . ARG A 1 81 ? 41.241 2.343 -5.515 1.00 51.47 81 ARG A N 1
ATOM 675 C CA . ARG A 1 81 ? 39.914 2.190 -6.126 1.00 51.47 81 ARG A CA 1
ATOM 676 C C . ARG A 1 81 ? 38.857 2.875 -5.257 1.00 51.47 81 ARG A C 1
ATOM 678 O O . ARG A 1 81 ? 38.706 2.598 -4.063 1.00 51.47 81 ARG A O 1
ATOM 685 N N . LYS A 1 82 ? 38.099 3.786 -5.872 1.00 46.38 82 LYS A N 1
ATOM 686 C CA . LYS A 1 82 ? 36.895 4.347 -5.260 1.00 46.38 82 LYS A CA 1
ATOM 687 C C . LYS A 1 82 ? 35.896 3.204 -5.084 1.00 46.38 82 LYS A C 1
ATOM 689 O O . LYS A 1 82 ? 35.580 2.523 -6.052 1.00 46.38 82 LYS A O 1
ATOM 694 N N . ILE A 1 83 ? 35.384 3.034 -3.864 1.00 50.25 83 ILE A N 1
ATOM 695 C CA . ILE A 1 83 ? 34.101 2.343 -3.699 1.00 50.25 83 ILE A CA 1
ATOM 696 C C . ILE A 1 83 ? 33.115 3.217 -4.475 1.00 50.25 83 ILE A C 1
ATOM 698 O O . ILE A 1 83 ? 33.121 4.430 -4.223 1.00 50.25 83 ILE A O 1
ATOM 702 N N . PRO A 1 84 ? 32.369 2.673 -5.451 1.00 44.12 84 PRO A N 1
ATOM 703 C CA . PRO A 1 84 ? 31.396 3.451 -6.197 1.00 44.12 84 PRO A CA 1
ATOM 704 C C . PRO A 1 84 ? 30.512 4.211 -5.216 1.00 44.12 84 PRO A C 1
ATOM 706 O O . PRO A 1 84 ? 30.045 3.633 -4.236 1.00 44.12 84 PRO A O 1
ATOM 709 N N . ASP A 1 85 ? 30.314 5.502 -5.459 1.00 43.59 85 ASP A N 1
ATOM 710 C CA . ASP A 1 85 ? 29.364 6.298 -4.694 1.00 43.59 85 ASP A CA 1
ATOM 711 C C . ASP A 1 85 ? 27.963 5.794 -5.059 1.00 43.59 85 ASP A C 1
ATOM 713 O O . ASP A 1 85 ? 27.380 6.159 -6.081 1.00 43.59 85 ASP A O 1
ATOM 717 N N . VAL A 1 86 ? 27.488 4.789 -4.323 1.00 49.09 86 VAL A N 1
ATOM 718 C CA . VAL A 1 86 ? 26.225 4.111 -4.624 1.00 49.09 86 VAL A CA 1
ATOM 719 C C . VAL A 1 86 ? 25.023 4.895 -4.118 1.00 49.09 86 VAL A C 1
ATOM 721 O O . VAL A 1 86 ? 23.910 4.481 -4.441 1.00 49.09 86 VAL A O 1
ATOM 724 N N . ASP A 1 87 ? 25.215 5.998 -3.396 1.00 47.34 87 ASP A N 1
ATOM 725 C CA . ASP A 1 87 ? 24.130 6.666 -2.674 1.00 47.34 87 ASP A CA 1
ATOM 726 C C . ASP A 1 87 ? 23.368 7.708 -3.510 1.00 47.34 87 ASP A C 1
ATOM 728 O O . ASP A 1 87 ? 22.295 8.151 -3.121 1.00 47.34 87 ASP A O 1
ATOM 732 N N . ALA A 1 88 ? 23.808 8.010 -4.735 1.00 51.41 88 ALA A N 1
ATOM 733 C CA . ALA A 1 88 ? 23.040 8.853 -5.649 1.00 51.41 88 ALA A CA 1
ATOM 734 C C . ALA A 1 88 ? 22.840 8.199 -7.022 1.00 51.41 88 ALA A C 1
ATOM 736 O O . ALA A 1 88 ? 23.752 7.621 -7.616 1.00 51.41 88 ALA A O 1
ATOM 737 N N . TYR A 1 89 ? 21.631 8.324 -7.578 1.00 57.28 89 TYR A N 1
ATOM 738 C CA . TYR A 1 89 ? 21.418 8.102 -9.009 1.00 57.28 89 TYR A CA 1
ATOM 739 C C . TYR A 1 89 ? 22.321 9.061 -9.790 1.00 57.28 89 TYR A C 1
ATOM 741 O O . TYR A 1 89 ? 22.279 10.270 -9.552 1.00 57.28 89 TYR A O 1
ATOM 749 N N . ALA A 1 90 ? 23.121 8.537 -10.725 1.00 59.97 90 ALA A N 1
ATOM 750 C CA . ALA A 1 90 ? 23.984 9.367 -11.561 1.00 59.97 90 ALA A CA 1
ATOM 751 C C . ALA A 1 90 ? 23.156 10.469 -12.264 1.00 59.97 90 ALA A C 1
ATOM 753 O O . ALA A 1 90 ? 22.016 10.200 -12.651 1.00 59.97 90 ALA A O 1
ATOM 754 N N . PRO A 1 91 ? 23.690 11.685 -12.490 1.00 56.00 91 PRO A N 1
ATOM 755 C CA . PRO A 1 91 ? 22.939 12.781 -13.114 1.00 56.00 91 PRO A CA 1
ATOM 756 C C . PRO A 1 91 ? 22.276 12.402 -14.447 1.00 56.00 91 PRO A C 1
ATOM 758 O O . PRO A 1 91 ? 21.099 12.680 -14.657 1.00 56.00 91 PRO A O 1
ATOM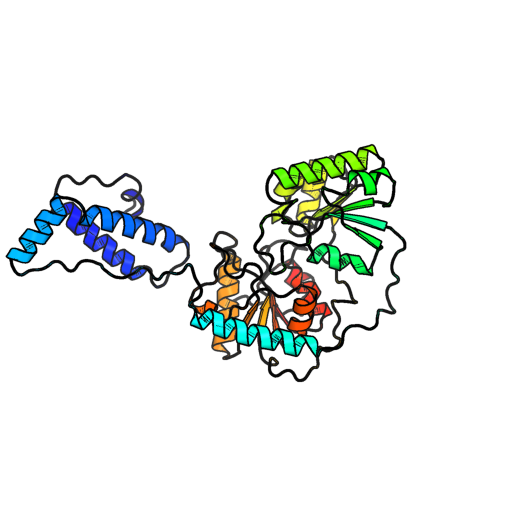 761 N N . SER A 1 92 ? 22.982 11.649 -15.295 1.00 57.09 92 SER A N 1
ATOM 762 C CA . SER A 1 92 ? 22.446 11.111 -16.554 1.00 57.09 92 SER A CA 1
ATOM 763 C C . SER A 1 92 ? 21.297 10.119 -16.350 1.00 57.09 92 SER A C 1
ATOM 765 O O . SER A 1 92 ? 20.410 9.994 -17.191 1.00 57.09 92 SER A O 1
ATOM 767 N N . THR A 1 93 ? 21.280 9.406 -15.223 1.00 71.00 93 THR A N 1
ATOM 768 C CA . THR A 1 93 ? 20.157 8.545 -14.835 1.00 71.00 93 THR A CA 1
ATOM 769 C C . THR A 1 93 ? 18.956 9.384 -14.410 1.00 71.00 93 THR A C 1
ATOM 771 O O . THR A 1 93 ? 17.838 9.042 -14.775 1.00 71.00 93 THR A O 1
ATOM 774 N N . ARG A 1 94 ? 19.172 10.506 -13.712 1.00 73.88 94 ARG A N 1
ATOM 775 C CA . ARG A 1 94 ? 18.102 11.422 -13.282 1.00 73.88 94 ARG A CA 1
ATOM 776 C C . ARG A 1 94 ? 17.434 12.134 -14.456 1.00 73.88 94 ARG A C 1
ATOM 778 O O . ARG A 1 94 ? 16.212 12.189 -14.505 1.00 73.88 94 ARG A O 1
ATOM 785 N N . GLU A 1 95 ? 18.208 12.626 -15.420 1.00 79.62 95 GLU A N 1
ATOM 786 C CA . GLU A 1 95 ? 17.662 13.277 -16.619 1.00 79.62 95 GLU A CA 1
ATOM 787 C C . GLU A 1 95 ? 16.820 12.300 -17.454 1.00 79.62 95 GLU A C 1
ATOM 789 O O . GLU A 1 95 ? 15.670 12.583 -17.797 1.00 79.62 95 GLU A O 1
ATOM 794 N N . ASN A 1 96 ? 17.348 11.096 -17.700 1.00 85.06 96 ASN A N 1
ATOM 795 C CA . ASN A 1 96 ? 16.608 10.042 -18.392 1.00 85.06 96 ASN A CA 1
ATOM 796 C C . ASN A 1 96 ? 15.356 9.606 -17.618 1.00 85.06 96 ASN A C 1
ATOM 798 O O . ASN A 1 96 ? 14.303 9.401 -18.224 1.00 85.06 96 ASN A O 1
ATOM 802 N N . ALA A 1 97 ? 15.448 9.487 -16.290 1.00 86.56 97 ALA A N 1
ATOM 803 C CA . ALA A 1 97 ? 14.302 9.192 -15.439 1.00 86.56 97 ALA A CA 1
ATOM 804 C C . ALA A 1 97 ? 13.239 10.290 -15.547 1.00 86.56 97 ALA A C 1
ATOM 806 O O . ALA A 1 97 ? 12.068 9.975 -15.732 1.00 86.56 97 ALA A O 1
ATOM 807 N N . ARG A 1 98 ? 13.630 11.571 -15.532 1.00 88.06 98 ARG A N 1
ATOM 808 C CA . ARG A 1 98 ? 12.691 12.691 -15.674 1.00 88.06 98 ARG A CA 1
ATOM 809 C C . ARG A 1 98 ? 11.994 12.689 -17.030 1.00 88.06 98 ARG A C 1
ATOM 811 O O . ARG A 1 98 ? 10.782 12.856 -17.078 1.00 88.06 98 ARG A O 1
ATOM 818 N N . LYS A 1 99 ? 12.722 12.434 -18.121 1.00 91.06 99 LYS A N 1
ATOM 819 C CA . LYS A 1 99 ? 12.129 12.324 -19.463 1.00 91.06 99 LYS A CA 1
ATOM 820 C C . LYS A 1 99 ? 11.091 11.202 -19.540 1.00 91.06 99 LYS A C 1
ATOM 822 O O . LYS A 1 99 ? 9.997 11.404 -20.056 1.00 91.06 99 LYS A O 1
ATOM 827 N N . ARG A 1 100 ? 11.425 10.021 -19.012 1.00 94.06 100 ARG A N 1
ATOM 828 C CA . ARG A 1 100 ? 10.509 8.871 -18.969 1.00 94.06 100 ARG A CA 1
ATOM 829 C C . ARG A 1 100 ? 9.312 9.116 -18.053 1.00 94.06 100 ARG A C 1
ATOM 831 O O . ARG A 1 100 ? 8.217 8.675 -18.370 1.00 94.06 100 ARG A O 1
ATOM 838 N N . TRP A 1 101 ? 9.518 9.812 -16.939 1.00 94.00 101 TRP A N 1
ATOM 839 C CA . TRP A 1 101 ? 8.451 10.210 -16.025 1.00 94.00 101 TRP A CA 1
ATOM 840 C C . TRP A 1 101 ? 7.486 11.194 -16.696 1.00 94.00 101 TRP A C 1
ATOM 842 O O . TRP A 1 101 ? 6.287 10.943 -16.686 1.00 94.00 101 TRP A O 1
ATOM 852 N N . ASN A 1 102 ? 7.998 12.234 -17.371 1.00 93.50 102 ASN A N 1
ATOM 853 C CA . ASN A 1 102 ? 7.169 13.178 -18.130 1.00 93.50 102 ASN A CA 1
ATOM 854 C C . ASN A 1 102 ? 6.332 12.445 -19.185 1.00 93.50 102 ASN A C 1
ATOM 856 O O . ASN A 1 102 ? 5.138 12.689 -19.279 1.00 93.50 102 ASN A O 1
ATOM 860 N N . GLN A 1 103 ? 6.929 11.488 -19.908 1.00 95.00 103 GLN A N 1
ATOM 861 C CA . GLN A 1 103 ? 6.194 10.663 -20.869 1.00 95.00 103 GLN A CA 1
ATOM 862 C C . GLN A 1 103 ? 5.023 9.919 -20.209 1.00 95.00 103 GLN A C 1
ATOM 864 O O . GLN A 1 103 ? 3.926 9.915 -20.752 1.00 95.00 103 GLN A O 1
ATOM 869 N N . VAL A 1 104 ? 5.235 9.296 -19.044 1.00 95.25 104 VAL A N 1
ATOM 870 C CA . VAL A 1 104 ? 4.161 8.594 -18.318 1.00 95.25 104 VAL A CA 1
ATOM 871 C C . VAL A 1 104 ? 3.051 9.562 -17.907 1.00 95.25 104 VAL A C 1
ATOM 873 O O . VAL A 1 104 ? 1.882 9.239 -18.084 1.00 95.25 104 VAL A O 1
ATOM 876 N N . VAL A 1 105 ? 3.402 10.740 -17.388 1.00 94.31 105 VAL A N 1
ATOM 877 C CA . VAL A 1 105 ? 2.430 11.753 -16.945 1.00 94.31 105 VAL A CA 1
ATOM 878 C C . VAL A 1 105 ? 1.622 12.307 -18.114 1.00 94.31 105 VAL A C 1
ATOM 880 O O . VAL A 1 105 ? 0.396 12.350 -18.042 1.00 94.31 105 VAL A O 1
ATOM 883 N N . GLU A 1 106 ? 2.288 12.693 -19.201 1.00 95.19 106 GLU A N 1
ATOM 884 C CA . GLU A 1 106 ? 1.646 13.233 -20.402 1.00 95.19 106 GLU A CA 1
ATOM 885 C C . GLU A 1 106 ? 0.683 12.213 -21.019 1.00 95.19 106 GLU A C 1
ATOM 887 O O . GLU A 1 106 ? -0.470 12.536 -21.293 1.00 95.19 106 GLU A O 1
ATOM 892 N N . GLU A 1 107 ? 1.115 10.958 -21.164 1.00 95.38 107 GLU A N 1
ATOM 893 C CA . GLU A 1 107 ? 0.280 9.868 -21.674 1.00 95.38 107 GLU A CA 1
ATOM 894 C C . GLU A 1 107 ? -0.901 9.570 -20.735 1.00 95.38 107 GLU A C 1
ATOM 896 O O . GLU A 1 107 ? -2.040 9.447 -21.191 1.00 95.38 107 GLU A O 1
ATOM 901 N N . ALA A 1 108 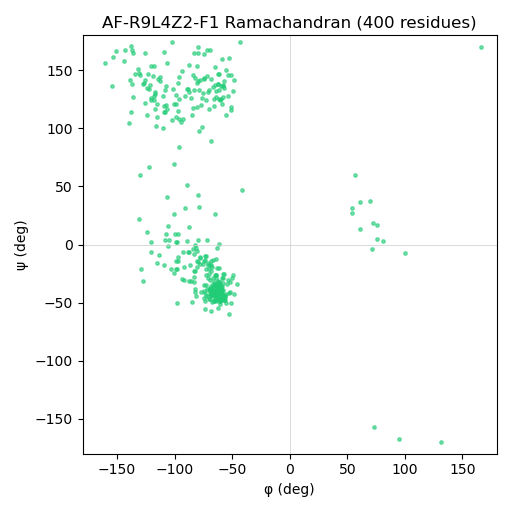? -0.669 9.510 -19.418 1.00 94.44 108 ALA A N 1
ATOM 902 C CA . ALA A 1 108 ? -1.714 9.262 -18.423 1.00 94.44 108 ALA A CA 1
ATOM 903 C C . ALA A 1 108 ? -2.775 10.372 -18.413 1.00 94.44 108 ALA A C 1
ATOM 905 O O . ALA A 1 108 ? -3.962 10.083 -18.242 1.00 94.44 108 ALA A O 1
ATOM 906 N N . ALA A 1 109 ? -2.373 11.625 -18.641 1.00 93.69 109 ALA A N 1
ATOM 907 C CA . ALA A 1 109 ? -3.283 12.765 -18.715 1.00 93.69 109 ALA A CA 1
ATOM 908 C C . ALA A 1 109 ? -4.266 12.667 -19.895 1.00 93.69 109 ALA A C 1
ATOM 910 O O . ALA A 1 109 ? -5.377 13.189 -19.802 1.00 93.69 109 ALA A O 1
ATOM 911 N N . THR A 1 110 ? -3.907 11.956 -20.972 1.00 94.25 110 THR A N 1
ATOM 912 C CA . THR A 1 110 ? -4.812 11.719 -22.114 1.00 94.25 110 THR A CA 1
ATOM 913 C C . THR A 1 110 ? -5.900 10.682 -21.828 1.00 94.25 110 THR A C 1
ATOM 915 O O . THR A 1 110 ? -6.891 10.608 -22.558 1.00 94.25 110 THR A O 1
ATOM 918 N N . LEU A 1 111 ? -5.744 9.872 -20.774 1.00 93.94 111 LEU A N 1
ATOM 919 C CA . LEU A 1 111 ? -6.704 8.826 -20.446 1.00 93.94 111 LEU A CA 1
ATOM 920 C C . LEU A 1 111 ? -7.969 9.414 -19.823 1.00 93.94 111 LEU A C 1
ATOM 922 O O . LEU A 1 111 ? -7.925 10.159 -18.835 1.00 93.94 111 LEU A O 1
ATOM 926 N N . SER A 1 112 ? -9.111 8.991 -20.364 1.00 90.56 112 SER A N 1
ATOM 927 C CA . SER A 1 112 ? -10.428 9.317 -19.828 1.00 90.56 112 SER A CA 1
ATOM 928 C C . SER A 1 112 ? -10.556 8.873 -18.370 1.00 90.56 112 SER A C 1
ATOM 930 O O . SER A 1 112 ? -10.179 7.760 -17.999 1.00 90.56 112 SER A O 1
ATOM 932 N N . SER A 1 113 ? -11.108 9.755 -17.543 1.00 88.56 113 SER A N 1
ATOM 933 C CA . SER A 1 113 ? -11.520 9.424 -16.179 1.00 88.56 113 SER A CA 1
ATOM 934 C C . SER A 1 113 ? -12.878 8.710 -16.182 1.00 88.56 113 SER A C 1
ATOM 936 O O . SER A 1 113 ? -13.603 8.747 -17.178 1.00 88.56 113 SER A O 1
ATOM 938 N N . SER A 1 114 ? -13.234 8.080 -15.059 1.00 89.12 114 SER A N 1
ATOM 939 C CA . SER A 1 114 ? -14.595 7.577 -14.855 1.00 89.12 114 SER A CA 1
ATOM 940 C C . SER A 1 114 ? -15.613 8.719 -14.864 1.00 89.12 114 SER A C 1
ATOM 942 O O . SER A 1 114 ? -15.313 9.826 -14.419 1.00 89.12 114 SER A O 1
ATOM 944 N N . ASN A 1 115 ? -16.819 8.440 -15.356 1.00 87.56 115 ASN A N 1
ATOM 945 C CA . ASN A 1 115 ? -17.969 9.342 -15.308 1.00 87.56 115 ASN A CA 1
ATOM 946 C C . ASN A 1 115 ? -18.950 9.002 -14.170 1.00 87.56 115 ASN A C 1
ATOM 948 O O . ASN A 1 115 ? -20.046 9.555 -14.133 1.00 87.56 115 ASN A O 1
ATOM 952 N N . GLY A 1 116 ? -18.575 8.093 -13.265 1.00 87.50 116 GLY A N 1
ATOM 953 C CA . GLY A 1 116 ? -19.401 7.666 -12.140 1.00 87.50 116 GLY A CA 1
ATOM 954 C C . GLY A 1 116 ? -19.486 6.147 -12.011 1.00 87.50 116 GLY A C 1
ATOM 955 O O . GLY A 1 116 ? -18.769 5.393 -12.667 1.00 87.50 116 GLY A O 1
ATOM 956 N N . THR A 1 117 ? -20.379 5.689 -11.139 1.00 85.62 117 THR A N 1
ATOM 957 C CA . THR A 1 117 ? -20.750 4.278 -11.011 1.00 85.62 117 THR A CA 1
ATOM 958 C C . THR A 1 117 ? -22.261 4.174 -10.849 1.00 85.62 117 THR A C 1
ATOM 960 O O . THR A 1 117 ? -22.864 4.974 -10.141 1.00 85.62 117 THR A O 1
ATOM 963 N N . GLY A 1 118 ? -22.875 3.205 -11.531 1.00 85.19 118 GLY A N 1
ATOM 964 C CA . GLY A 1 118 ? -24.292 2.868 -11.354 1.00 85.19 118 GLY A CA 1
ATOM 965 C C . GLY A 1 118 ? -24.533 1.764 -10.321 1.00 85.19 118 GLY A C 1
ATOM 966 O O . GLY A 1 118 ? -25.683 1.467 -10.019 1.00 85.19 118 GLY A O 1
ATOM 967 N N . TYR A 1 119 ? -23.469 1.138 -9.805 1.00 84.19 119 TYR A N 1
ATOM 968 C CA . TYR A 1 119 ? -23.563 -0.031 -8.923 1.00 84.19 119 TYR A CA 1
ATOM 969 C C . TYR A 1 119 ? -23.594 0.325 -7.438 1.00 84.19 119 TYR A C 1
ATOM 971 O O . TYR A 1 119 ? -24.198 -0.399 -6.653 1.00 84.19 119 TYR A O 1
ATOM 979 N N . TYR A 1 120 ? -22.945 1.425 -7.052 1.00 84.19 120 TYR A N 1
ATOM 980 C CA . TYR A 1 120 ? -22.817 1.830 -5.656 1.00 84.19 120 TYR A CA 1
ATOM 981 C C . TYR A 1 120 ? -23.347 3.243 -5.475 1.00 84.19 120 TYR A C 1
ATOM 983 O O . TYR A 1 120 ? -23.039 4.136 -6.265 1.00 84.19 120 TYR A O 1
ATOM 991 N N . GLN A 1 121 ? -24.133 3.437 -4.423 1.00 89.56 121 GLN A N 1
ATOM 992 C CA . GLN A 1 121 ? -24.542 4.756 -3.965 1.00 89.56 121 GLN A CA 1
ATOM 993 C C . GLN A 1 121 ? -23.620 5.185 -2.830 1.00 89.56 121 GLN A C 1
ATOM 995 O O . GLN A 1 121 ? -23.250 4.369 -1.984 1.00 89.56 121 GLN A O 1
ATOM 1000 N N . LYS A 1 122 ? -23.237 6.463 -2.836 1.00 92.50 122 LYS A N 1
ATOM 1001 C CA . LYS A 1 122 ? -22.471 7.045 -1.740 1.00 92.50 122 LYS A CA 1
ATOM 1002 C C . LYS A 1 122 ? -23.325 7.011 -0.476 1.00 92.50 122 LYS A C 1
ATOM 1004 O O . LYS A 1 122 ? -24.496 7.370 -0.510 1.00 92.50 122 LYS A O 1
ATOM 1009 N N . SER A 1 123 ? -22.736 6.543 0.612 1.00 94.19 123 SER A N 1
ATOM 1010 C CA . SER A 1 123 ? -23.367 6.517 1.922 1.00 94.19 123 SER A CA 1
ATOM 1011 C C . SER A 1 123 ? -23.405 7.917 2.534 1.00 94.19 123 SER A C 1
ATOM 1013 O O . SER A 1 123 ? -22.433 8.668 2.424 1.00 94.19 123 SER A O 1
ATOM 1015 N N . GLU A 1 124 ? -24.500 8.230 3.227 1.00 95.56 124 GLU A N 1
ATOM 1016 C CA . GLU A 1 124 ? -24.720 9.509 3.917 1.00 95.56 124 GLU A CA 1
ATOM 1017 C C . GLU A 1 124 ? -23.886 9.650 5.204 1.00 95.56 124 GLU A C 1
ATOM 1019 O O . GLU A 1 124 ? -23.747 10.755 5.729 1.00 95.56 124 GLU A O 1
ATOM 1024 N N . TYR A 1 125 ? -23.299 8.553 5.705 1.00 96.00 125 TYR A N 1
ATOM 1025 C CA . TYR A 1 125 ? -22.451 8.584 6.898 1.00 96.00 125 TYR A CA 1
ATOM 1026 C C . TYR A 1 125 ? -21.211 9.461 6.693 1.00 96.00 125 TYR A C 1
ATOM 1028 O O . TYR A 1 125 ? -20.527 9.403 5.661 1.00 96.00 125 TYR A O 1
ATOM 1036 N N . ARG A 1 126 ? -20.898 10.236 7.730 1.00 96.62 126 ARG A N 1
ATOM 1037 C CA . ARG A 1 126 ? -19.740 11.115 7.850 1.00 96.62 126 ARG A CA 1
ATOM 1038 C C . ARG A 1 126 ? -18.698 10.453 8.736 1.00 96.62 126 ARG A C 1
ATOM 1040 O O . ARG A 1 126 ? -18.855 10.374 9.948 1.00 96.62 126 ARG A O 1
ATOM 1047 N N . ILE A 1 127 ? -17.615 9.984 8.135 1.00 97.12 127 ILE A N 1
ATOM 1048 C CA . ILE A 1 127 ? -16.583 9.216 8.831 1.00 97.12 127 ILE A CA 1
ATOM 1049 C C . ILE A 1 127 ? -15.337 10.082 8.983 1.00 97.12 127 ILE A C 1
ATOM 1051 O O . ILE A 1 127 ? -14.747 10.516 7.990 1.00 97.12 127 ILE A O 1
ATOM 1055 N N . GLY A 1 128 ? -14.929 10.323 10.229 1.00 96.75 128 GLY A N 1
ATOM 1056 C CA . GLY A 1 128 ? -13.622 10.890 10.538 1.00 96.75 128 GLY A CA 1
ATOM 1057 C C . GLY A 1 128 ? -12.540 9.853 10.260 1.00 96.75 128 GLY A C 1
ATOM 1058 O O . GLY A 1 128 ? -12.683 8.718 10.699 1.00 96.75 128 GLY A O 1
ATOM 1059 N N . VAL A 1 129 ? -11.470 10.199 9.545 1.00 95.62 129 VAL A N 1
ATOM 1060 C CA . VAL A 1 129 ? -10.388 9.250 9.240 1.00 95.62 129 VAL A CA 1
ATOM 1061 C C . VAL A 1 129 ? -9.012 9.765 9.630 1.00 95.62 129 VAL A C 1
ATOM 1063 O O . VAL A 1 129 ? -8.668 10.914 9.356 1.00 95.62 129 VAL A O 1
ATOM 1066 N N . ILE A 1 130 ? -8.201 8.865 10.180 1.00 94.94 130 ILE A N 1
ATOM 1067 C CA . ILE A 1 130 ? -6.742 8.982 10.246 1.00 94.94 130 ILE A CA 1
ATOM 1068 C C . ILE A 1 130 ? -6.185 7.936 9.281 1.00 94.94 130 ILE A C 1
ATOM 1070 O O . ILE A 1 130 ? -6.409 6.742 9.467 1.00 94.94 130 ILE A O 1
ATOM 1074 N N . ALA A 1 131 ? -5.534 8.374 8.203 1.00 91.56 131 ALA A N 1
ATOM 1075 C CA . ALA A 1 131 ? -5.125 7.494 7.111 1.00 91.56 131 ALA A CA 1
ATOM 1076 C C . ALA A 1 131 ? -4.005 8.107 6.256 1.00 91.56 131 ALA A C 1
ATOM 1078 O O . ALA A 1 131 ? -3.893 9.326 6.145 1.00 91.56 131 ALA A O 1
ATOM 1079 N N . ASP A 1 132 ? -3.230 7.264 5.568 1.00 87.94 132 ASP A N 1
ATOM 1080 C CA . ASP A 1 132 ? -2.416 7.705 4.427 1.00 87.94 132 ASP A CA 1
ATOM 1081 C C . ASP A 1 132 ? -3.309 7.966 3.192 1.00 87.94 132 ASP A C 1
ATOM 1083 O O . ASP A 1 132 ? -4.442 7.481 3.105 1.00 87.94 132 ASP A O 1
ATOM 1087 N N . GLU A 1 133 ? -2.784 8.676 2.184 1.00 85.00 133 GLU A N 1
ATOM 1088 C CA . GLU A 1 133 ? -3.538 9.069 0.974 1.00 85.00 133 GLU A CA 1
ATOM 1089 C C . GLU A 1 133 ? -4.251 7.892 0.277 1.00 85.00 133 GLU A C 1
ATOM 1091 O O . GLU A 1 133 ? -5.402 8.019 -0.142 1.00 85.00 133 GLU A O 1
ATOM 1096 N N . PHE A 1 134 ? -3.593 6.732 0.184 1.00 86.38 134 PHE A N 1
ATOM 1097 C CA . PHE A 1 134 ? -4.138 5.519 -0.441 1.00 86.38 134 PHE A CA 1
ATOM 1098 C C . PHE A 1 134 ? -5.423 5.044 0.248 1.00 86.38 134 PHE A C 1
ATOM 1100 O O . PHE A 1 134 ? -6.407 4.697 -0.402 1.00 86.38 134 PHE A O 1
ATOM 1107 N N . ASN A 1 135 ? -5.405 5.039 1.579 1.00 88.88 135 ASN A N 1
ATOM 1108 C CA . ASN A 1 135 ? -6.513 4.606 2.420 1.00 88.88 135 ASN A CA 1
ATOM 1109 C C . ASN A 1 135 ? -7.653 5.625 2.401 1.00 88.88 135 ASN A C 1
ATOM 1111 O O . ASN A 1 135 ? -8.801 5.253 2.176 1.00 88.88 135 ASN A O 1
ATOM 1115 N N . TYR A 1 136 ? -7.331 6.916 2.502 1.00 91.06 136 TYR A N 1
ATOM 1116 C CA . TYR A 1 136 ? -8.321 7.983 2.365 1.00 91.06 136 TYR A CA 1
ATOM 1117 C C . TYR A 1 136 ? -9.089 7.888 1.040 1.00 91.06 136 TYR A C 1
ATOM 1119 O O . TYR A 1 136 ? -10.321 7.874 1.015 1.00 91.06 136 TYR A O 1
ATOM 1127 N N . ARG A 1 137 ? -8.366 7.771 -0.081 1.00 88.94 137 ARG A N 1
ATOM 1128 C CA . ARG A 1 137 ? -8.972 7.732 -1.419 1.00 88.94 137 ARG A CA 1
ATOM 1129 C C . ARG A 1 137 ? -9.771 6.462 -1.684 1.00 88.94 137 ARG A C 1
ATOM 1131 O O . ARG A 1 137 ? -10.660 6.490 -2.531 1.00 88.94 137 ARG A O 1
ATOM 1138 N N . MET A 1 138 ? -9.490 5.372 -0.976 1.00 88.94 138 MET A N 1
ATOM 1139 C CA . MET A 1 138 ? -10.291 4.151 -1.063 1.00 88.94 138 MET A CA 1
ATOM 1140 C C . MET A 1 138 ? -11.735 4.388 -0.591 1.00 88.94 138 MET A C 1
ATOM 1142 O O . MET A 1 138 ? -12.660 3.884 -1.218 1.00 88.94 138 MET A O 1
ATOM 1146 N N . TYR A 1 139 ? -11.930 5.208 0.448 1.00 90.94 139 TYR A N 1
ATOM 1147 C CA . TYR A 1 139 ? -13.244 5.475 1.045 1.00 90.94 139 TYR A CA 1
ATOM 1148 C C . TYR A 1 139 ? -13.917 6.773 0.567 1.00 90.94 139 TYR A C 1
ATOM 1150 O O . TYR A 1 139 ? -15.136 6.890 0.671 1.00 90.94 139 TYR A O 1
ATOM 1158 N N . ALA A 1 140 ? -13.158 7.736 0.029 1.00 90.25 140 ALA A N 1
ATOM 1159 C CA . ALA A 1 140 ? -13.626 9.096 -0.288 1.00 90.25 140 ALA A CA 1
ATOM 1160 C C . ALA A 1 140 ? -14.910 9.174 -1.143 1.00 90.25 140 ALA A C 1
ATOM 1162 O O . ALA A 1 140 ? -15.718 10.096 -0.981 1.00 90.25 140 ALA A O 1
ATOM 1163 N N . ASP A 1 141 ? -15.110 8.203 -2.037 1.00 91.19 141 ASP A N 1
ATOM 1164 C CA . ASP A 1 141 ? -16.280 8.144 -2.919 1.00 91.19 141 ASP A CA 1
ATOM 1165 C C . ASP A 1 141 ? -17.398 7.231 -2.392 1.00 91.19 141 ASP A C 1
ATOM 1167 O O . ASP A 1 141 ? -18.534 7.331 -2.850 1.00 91.19 141 ASP A O 1
ATOM 1171 N N . ALA A 1 142 ? -17.106 6.388 -1.398 1.00 91.81 142 ALA A N 1
ATOM 1172 C CA . ALA A 1 142 ? -18.076 5.491 -0.774 1.00 91.81 142 ALA A CA 1
ATOM 1173 C C . ALA A 1 142 ? -18.836 6.152 0.389 1.00 91.81 142 ALA A C 1
ATOM 1175 O O . ALA A 1 142 ? -19.998 5.829 0.614 1.00 91.81 142 ALA A O 1
ATOM 1176 N N . VAL A 1 143 ? -18.200 7.077 1.116 1.00 93.44 143 VAL A N 1
ATOM 1177 C CA . VAL A 1 143 ? -18.736 7.748 2.321 1.00 93.44 143 VAL A CA 1
ATOM 1178 C C . VAL A 1 143 ? -18.304 9.220 2.362 1.00 93.44 143 VAL A C 1
ATOM 1180 O O . VAL A 1 143 ? -17.429 9.651 1.602 1.00 93.44 143 VAL A O 1
ATOM 1183 N N . HIS A 1 144 ? -18.895 10.032 3.239 1.00 94.81 144 HIS A N 1
ATOM 1184 C CA . HIS A 1 144 ? -18.407 11.390 3.486 1.00 94.81 144 HIS A CA 1
ATOM 1185 C C . HIS A 1 144 ? -17.192 11.354 4.415 1.00 94.81 144 HIS A C 1
ATOM 1187 O O . HIS A 1 144 ? -17.323 11.271 5.629 1.00 94.81 144 HIS A O 1
ATOM 1193 N N . VAL A 1 145 ? -15.993 11.418 3.841 1.00 93.94 145 VAL A N 1
ATOM 1194 C CA . VAL A 1 145 ? -14.751 11.347 4.617 1.00 93.94 145 VAL A CA 1
ATOM 1195 C C . VAL A 1 145 ? -14.342 12.726 5.139 1.00 93.94 145 VAL A C 1
ATOM 1197 O O . VAL A 1 145 ? -14.160 13.660 4.356 1.00 93.94 145 VAL A O 1
ATOM 1200 N N . VAL A 1 146 ? -14.124 12.833 6.450 1.00 94.31 146 VAL A N 1
ATOM 1201 C CA . VAL A 1 146 ? -13.530 13.999 7.117 1.00 94.31 146 VAL A CA 1
ATOM 1202 C C . VAL A 1 146 ? -12.129 13.615 7.580 1.00 94.31 146 VAL A C 1
ATOM 1204 O O . VAL A 1 146 ? -11.970 12.738 8.421 1.00 94.31 146 VAL A O 1
ATOM 1207 N N . TYR A 1 147 ? -11.088 14.231 7.020 1.00 93.31 147 TYR A N 1
ATOM 1208 C CA . TYR A 1 147 ? -9.726 13.945 7.471 1.00 93.31 147 TYR A CA 1
ATOM 1209 C C . TYR A 1 147 ? -9.486 14.567 8.848 1.00 93.31 147 TYR A C 1
ATOM 1211 O O . TYR A 1 147 ? -9.672 15.773 9.029 1.00 93.31 147 TYR A O 1
ATOM 1219 N N . ILE A 1 148 ? -9.074 13.741 9.803 1.00 93.56 148 ILE A N 1
ATOM 1220 C CA . ILE A 1 148 ? -8.750 14.167 11.159 1.00 93.56 148 ILE A CA 1
ATOM 1221 C C . ILE A 1 148 ? -7.264 14.498 11.200 1.00 93.56 148 ILE A C 1
ATOM 1223 O O . ILE A 1 148 ? -6.438 13.696 10.776 1.00 93.56 148 ILE A O 1
ATOM 1227 N N . SER A 1 149 ? -6.941 15.693 11.683 1.00 90.75 149 SER A N 1
ATOM 1228 C CA . SER A 1 149 ? -5.589 16.214 11.850 1.00 90.75 149 SER A CA 1
ATOM 1229 C C . SER A 1 149 ? -5.375 16.679 13.295 1.00 90.75 149 SER A C 1
ATOM 1231 O O . SER A 1 149 ? -6.347 16.885 14.031 1.00 90.75 149 SER A O 1
ATOM 1233 N N . PRO A 1 150 ? -4.119 16.896 13.720 1.00 89.19 150 PRO A N 1
ATOM 1234 C CA . PRO A 1 150 ? -3.828 17.419 15.057 1.00 89.19 150 PRO A CA 1
ATOM 1235 C C . PRO A 1 150 ? -4.469 18.792 15.310 1.00 89.19 150 PRO A C 1
ATOM 1237 O O . PRO A 1 150 ? -4.823 19.110 16.441 1.00 89.19 150 PRO A O 1
ATOM 1240 N N . ASP A 1 151 ? -4.663 19.575 14.249 1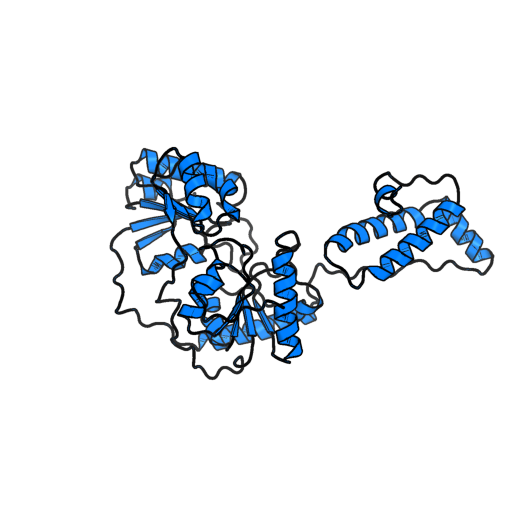.00 89.94 151 ASP A N 1
ATOM 1241 C CA . ASP A 1 151 ? -5.192 20.936 14.335 1.00 89.94 151 ASP A CA 1
ATOM 1242 C C . ASP A 1 151 ? -6.723 20.982 14.414 1.00 89.94 151 ASP A C 1
ATOM 1244 O O . ASP A 1 151 ? -7.278 21.969 14.891 1.00 89.94 151 ASP A O 1
ATOM 1248 N N . ASN A 1 152 ? -7.420 19.939 13.940 1.00 93.62 152 ASN A N 1
ATOM 1249 C CA . ASN A 1 152 ? -8.879 19.966 13.799 1.00 93.62 152 ASN A CA 1
ATOM 1250 C C . ASN A 1 152 ? -9.633 18.968 14.693 1.00 93.62 152 ASN A C 1
ATOM 1252 O O . ASN A 1 152 ? -10.842 19.128 14.866 1.00 93.62 152 ASN A O 1
ATOM 1256 N N . PHE A 1 153 ? -8.968 17.954 15.266 1.00 96.06 153 PHE A N 1
ATOM 1257 C CA . PHE A 1 153 ? -9.682 16.829 15.885 1.00 96.06 153 PHE A CA 1
ATOM 1258 C C . PHE A 1 153 ? -10.569 17.261 17.059 1.00 96.06 153 PHE A C 1
ATOM 1260 O O . PHE A 1 153 ? -11.693 16.779 17.177 1.00 96.06 153 PHE A O 1
ATOM 1267 N N . LEU A 1 154 ? -10.111 18.211 17.886 1.00 97.06 154 LEU A N 1
ATOM 1268 C CA . LEU A 1 154 ? -10.892 18.743 19.008 1.00 97.06 154 LEU A CA 1
ATOM 1269 C C . LEU A 1 154 ? -12.197 19.390 18.540 1.00 97.06 154 LEU A C 1
ATOM 1271 O O . LEU A 1 154 ? -13.238 19.220 19.169 1.00 97.06 154 LEU A O 1
ATOM 1275 N N . GLU A 1 155 ? -12.150 20.121 17.431 1.00 96.81 155 GLU A N 1
ATOM 1276 C CA . GLU A 1 155 ? -13.314 20.797 16.873 1.00 96.81 155 GLU A CA 1
ATOM 1277 C C . GLU A 1 155 ? -14.267 19.800 16.209 1.00 96.81 155 GLU A C 1
ATOM 1279 O O . GLU A 1 155 ? -15.436 19.732 16.588 1.00 96.81 155 GLU A O 1
ATOM 1284 N N . VAL A 1 156 ? -13.758 19.004 15.263 1.00 96.00 156 VAL A N 1
ATOM 1285 C CA . VAL A 1 156 ? -14.553 18.072 14.445 1.00 96.00 156 VAL A CA 1
ATOM 1286 C C . VAL A 1 156 ? -15.260 17.037 15.323 1.00 96.00 156 VAL A C 1
ATOM 1288 O O . VAL A 1 156 ? -16.468 16.823 15.202 1.00 96.00 156 VAL A O 1
ATOM 1291 N N . ILE A 1 157 ? -14.521 16.420 16.250 1.00 97.38 157 ILE A N 1
ATOM 1292 C CA . ILE A 1 157 ? -15.065 15.422 17.178 1.00 97.38 157 ILE A CA 1
ATOM 1293 C C . ILE A 1 157 ? -15.922 16.118 18.245 1.00 97.38 157 ILE A C 1
ATOM 1295 O O . ILE A 1 157 ? -17.013 15.653 18.573 1.00 97.38 157 ILE A O 1
ATOM 1299 N N . GLY A 1 158 ? -15.471 17.260 18.776 1.00 94.69 158 GLY A N 1
ATOM 1300 C CA . GLY A 1 158 ? -16.159 17.976 19.851 1.00 94.69 158 GLY A CA 1
ATOM 1301 C C . GLY A 1 158 ? -17.550 18.482 19.464 1.00 94.69 158 GLY A C 1
ATOM 1302 O O . GLY A 1 158 ? -18.456 18.454 20.305 1.00 94.69 158 GLY A O 1
ATOM 1303 N N . LYS A 1 159 ? -17.727 18.895 18.203 1.00 94.44 159 LYS A N 1
ATOM 1304 C CA . LYS A 1 159 ? -18.998 19.359 17.625 1.00 94.44 159 LYS A CA 1
ATOM 1305 C C . LYS A 1 159 ? -19.922 18.232 17.148 1.00 94.44 159 LYS A C 1
ATOM 1307 O O . LYS A 1 159 ? -21.067 18.522 16.812 1.00 94.44 159 LYS A O 1
ATOM 1312 N N . GLY A 1 160 ? -19.460 16.979 17.131 1.00 90.00 160 GLY A N 1
ATOM 1313 C CA . GLY A 1 160 ? -20.245 15.844 16.635 1.00 90.00 160 GLY A CA 1
ATOM 1314 C C . GLY A 1 160 ? -20.451 15.874 15.118 1.00 90.00 160 GLY A C 1
ATOM 1315 O O . GLY A 1 160 ? -21.531 15.555 14.636 1.00 90.00 160 GLY A O 1
ATOM 1316 N N . GLU A 1 161 ? -19.437 16.297 14.355 1.00 92.44 161 GLU A N 1
ATOM 1317 C CA . GLU A 1 161 ? -19.522 16.396 12.887 1.00 92.44 161 GLU A CA 1
ATOM 1318 C C . GLU A 1 161 ? -19.296 15.059 12.159 1.00 92.44 161 GLU A C 1
ATOM 1320 O O . GLU A 1 161 ? -19.379 15.012 10.924 1.00 92.44 161 GLU A O 1
ATOM 1325 N N . ILE A 1 162 ? -18.987 13.997 12.908 1.00 97.50 162 ILE A N 1
ATOM 1326 C CA . ILE A 1 162 ? -18.705 12.646 12.418 1.00 97.50 162 ILE A CA 1
ATOM 1327 C C . ILE A 1 162 ? -19.532 11.611 13.188 1.00 97.50 162 ILE A C 1
ATOM 1329 O O . ILE A 1 162 ? -19.749 11.753 14.390 1.00 97.50 162 ILE A O 1
ATOM 1333 N N . ASP A 1 163 ? -19.944 10.553 12.496 1.00 97.25 163 ASP A N 1
ATOM 1334 C CA . ASP A 1 163 ? -20.682 9.416 13.055 1.00 97.25 163 ASP A CA 1
ATOM 1335 C C . ASP A 1 163 ? -19.743 8.391 13.710 1.00 97.25 163 ASP A C 1
ATOM 1337 O O . ASP A 1 163 ? -20.091 7.734 14.691 1.00 97.25 163 ASP A O 1
ATOM 1341 N N . CYS A 1 164 ? -18.529 8.252 13.172 1.00 97.81 164 CYS A N 1
ATOM 1342 C CA . CYS A 1 164 ? -17.480 7.402 13.723 1.00 97.81 164 CYS A CA 1
ATOM 1343 C C . CYS A 1 164 ? -16.082 7.902 13.332 1.00 97.81 164 CYS A C 1
ATOM 1345 O O . CYS A 1 164 ? -15.916 8.669 12.379 1.00 97.81 164 CYS A O 1
ATOM 1347 N N . LEU A 1 165 ? -15.075 7.446 14.079 1.00 98.31 165 LEU A N 1
ATOM 1348 C CA . LEU A 1 165 ? -13.655 7.647 13.814 1.00 98.31 165 LEU A CA 1
ATOM 1349 C C . LEU A 1 165 ? -13.031 6.332 13.323 1.00 98.31 165 LEU A C 1
ATOM 1351 O O . LEU A 1 165 ? -12.960 5.359 14.070 1.00 98.31 165 LEU A O 1
ATOM 1355 N N . PHE A 1 166 ? -12.544 6.324 12.086 1.00 97.12 166 PHE A N 1
ATOM 1356 C CA . PHE A 1 166 ? -11.763 5.249 11.475 1.00 97.12 166 PHE A CA 1
ATOM 1357 C C . PHE A 1 166 ? -10.268 5.577 11.539 1.00 97.12 166 PHE A C 1
ATOM 1359 O O . PHE A 1 166 ? -9.766 6.446 10.822 1.00 97.12 166 PHE A O 1
ATOM 1366 N N . VAL A 1 167 ? -9.535 4.848 12.368 1.00 97.00 167 VAL A N 1
ATOM 1367 C CA . VAL A 1 167 ? -8.078 4.898 12.435 1.00 97.00 167 VAL A CA 1
ATOM 1368 C C . VAL A 1 167 ? -7.519 3.770 11.587 1.00 97.00 167 VAL A C 1
ATOM 1370 O O . VAL A 1 167 ? -7.600 2.603 11.952 1.00 97.00 167 VAL A O 1
ATOM 1373 N N . MET A 1 168 ? -6.948 4.105 10.440 1.00 94.69 168 MET A N 1
ATOM 1374 C CA . MET A 1 168 ? -6.303 3.129 9.571 1.00 94.69 168 MET A CA 1
ATOM 1375 C C . MET A 1 168 ? -4.803 3.126 9.846 1.00 94.69 168 MET A C 1
ATOM 1377 O O . MET A 1 168 ? -4.222 4.188 10.071 1.00 94.69 168 MET A O 1
ATOM 1381 N N . SER A 1 169 ? -4.154 1.961 9.776 1.00 89.75 169 SER A N 1
ATOM 1382 C CA . SER A 1 169 ? -2.690 1.885 9.828 1.00 89.75 169 SER A CA 1
ATOM 1383 C C . SER A 1 169 ? -2.105 2.858 8.795 1.00 89.75 169 SER A C 1
ATOM 1385 O O . SER A 1 169 ? -2.344 2.721 7.587 1.00 89.75 169 SER A O 1
ATOM 1387 N N . CYS A 1 170 ? -1.393 3.875 9.269 1.00 85.38 170 CYS A N 1
ATOM 1388 C CA . CYS A 1 170 ? -0.831 4.928 8.436 1.00 85.38 170 CYS A CA 1
ATOM 1389 C C . CYS A 1 170 ? 0.575 5.287 8.896 1.00 85.38 170 CYS A C 1
ATOM 1391 O O . CYS A 1 170 ? 0.862 5.352 10.094 1.00 85.38 170 CYS A O 1
ATOM 1393 N N . TRP A 1 171 ? 1.456 5.547 7.937 1.00 76.69 171 TRP A N 1
ATOM 1394 C CA . TRP A 1 171 ? 2.840 5.892 8.229 1.00 76.69 171 TRP A CA 1
ATOM 1395 C C . TRP A 1 171 ? 3.022 7.379 8.510 1.00 76.69 171 TRP A C 1
ATOM 1397 O O . TRP A 1 171 ? 3.695 7.734 9.472 1.00 76.69 171 TRP A O 1
ATOM 1407 N N . ARG A 1 172 ? 2.488 8.250 7.650 1.00 76.12 172 ARG A N 1
ATOM 1408 C CA . ARG A 1 172 ? 2.753 9.698 7.708 1.00 76.12 172 ARG A CA 1
ATOM 1409 C C . ARG A 1 172 ? 1.473 10.536 7.685 1.00 76.12 172 ARG A C 1
ATOM 1411 O O . ARG A 1 172 ? 1.518 11.664 8.161 1.00 76.12 172 ARG A O 1
ATOM 1418 N N . GLY A 1 173 ? 0.356 9.987 7.207 1.00 82.00 173 GLY A N 1
ATOM 1419 C CA . GLY A 1 173 ? -0.887 10.716 6.959 1.00 82.00 173 GLY A CA 1
ATOM 1420 C C . GLY A 1 173 ? -1.018 11.180 5.502 1.00 82.00 173 GLY A C 1
ATOM 1421 O O . GLY A 1 173 ? -0.281 10.752 4.609 1.00 82.00 173 GLY A O 1
ATOM 1422 N N . ILE A 1 174 ? -1.980 12.062 5.237 1.00 78.38 174 ILE A N 1
ATOM 1423 C CA . ILE A 1 174 ? -2.164 12.718 3.933 1.00 78.38 174 ILE A CA 1
ATOM 1424 C C . ILE A 1 174 ? -1.219 13.920 3.813 1.00 78.38 174 ILE A C 1
ATOM 1426 O O . ILE A 1 174 ? -0.998 14.641 4.778 1.00 78.38 174 ILE A O 1
ATOM 1430 N N . GLY A 1 175 ? -0.692 14.161 2.606 1.00 62.25 175 GLY A N 1
ATOM 1431 C CA . GLY A 1 175 ? 0.136 15.336 2.294 1.00 62.25 175 GLY A CA 1
ATOM 1432 C C . GLY A 1 175 ? 1.645 15.077 2.282 1.00 62.25 175 GLY A C 1
ATOM 1433 O O . GLY A 1 175 ? 2.398 15.920 1.814 1.00 62.25 175 GLY A O 1
ATOM 1434 N N . SER A 1 176 ? 2.100 13.889 2.689 1.00 51.47 176 SER A N 1
ATOM 1435 C CA . SER A 1 176 ? 3.530 13.555 2.784 1.00 51.47 176 SER A CA 1
ATOM 1436 C C . SER A 1 176 ? 4.170 12.960 1.518 1.00 51.47 176 SER A C 1
ATOM 1438 O O . SER A 1 176 ? 5.317 12.514 1.577 1.00 51.47 176 SER A O 1
ATOM 1440 N N . PHE A 1 177 ? 3.425 12.832 0.411 1.00 47.59 177 PHE A N 1
ATOM 1441 C CA . PHE A 1 177 ? 3.846 12.064 -0.779 1.00 47.59 177 PHE A CA 1
ATOM 1442 C C . PHE A 1 177 ? 3.936 12.878 -2.079 1.00 47.59 177 PHE A C 1
ATOM 1444 O O . PHE A 1 177 ? 4.400 12.349 -3.090 1.00 47.59 177 PHE A O 1
ATOM 1451 N N . VAL A 1 178 ? 3.516 14.145 -2.060 1.00 35.62 178 VAL A N 1
ATOM 1452 C CA . VAL A 1 178 ? 3.732 15.102 -3.160 1.00 35.62 178 VAL A CA 1
ATOM 1453 C C . VAL A 1 178 ? 5.017 15.872 -2.850 1.00 35.62 178 VAL A C 1
ATOM 1455 O O . VAL A 1 178 ? 5.305 16.027 -1.673 1.00 35.62 178 VAL A O 1
ATOM 1458 N N . ASP A 1 179 ? 5.761 16.299 -3.879 1.00 34.41 179 ASP A N 1
ATOM 1459 C CA . ASP A 1 179 ? 7.040 17.055 -3.947 1.00 34.41 179 ASP A CA 1
ATOM 1460 C C . ASP A 1 179 ? 7.232 18.248 -2.960 1.00 34.41 179 ASP A C 1
ATOM 1462 O O . ASP A 1 179 ? 7.682 19.333 -3.321 1.00 34.41 179 ASP A O 1
ATOM 1466 N N . VAL A 1 180 ? 6.932 18.067 -1.680 1.00 29.69 180 VAL A N 1
ATOM 1467 C CA . VAL A 1 180 ? 7.262 18.960 -0.579 1.00 29.69 180 VAL A CA 1
ATOM 1468 C C . VAL A 1 180 ? 8.312 18.197 0.209 1.00 29.69 180 VAL A C 1
ATOM 1470 O O . VAL A 1 180 ? 8.01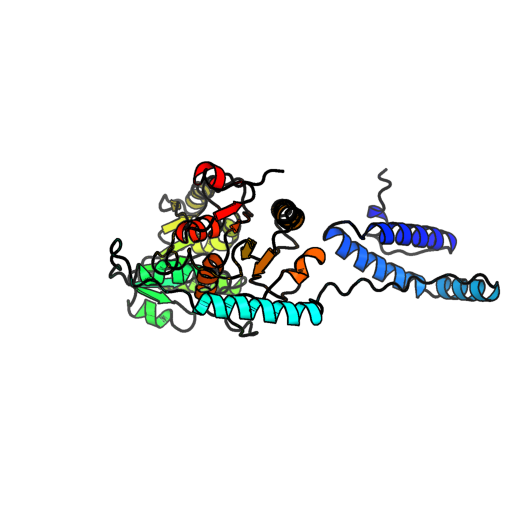0 17.251 0.932 1.00 29.69 180 VAL A O 1
ATOM 1473 N N . GLY A 1 181 ? 9.583 18.543 0.012 1.00 33.22 181 GLY A N 1
ATOM 1474 C CA . GLY A 1 181 ? 10.728 17.954 0.717 1.00 33.22 181 GLY A CA 1
ATOM 1475 C C . GLY A 1 181 ? 10.749 18.239 2.225 1.00 33.22 181 GLY A C 1
ATOM 1476 O O . GLY A 1 181 ? 11.819 18.267 2.829 1.00 33.22 181 GLY A O 1
ATOM 1477 N N . GLU A 1 182 ? 9.591 18.471 2.836 1.00 35.94 182 GLU A N 1
ATOM 1478 C CA . GLU A 1 182 ? 9.428 18.905 4.210 1.00 35.94 182 GLU A CA 1
ATOM 1479 C C . GLU A 1 182 ? 8.854 17.760 5.041 1.00 35.94 182 GLU A C 1
ATOM 1481 O O . GLU A 1 182 ? 7.751 17.258 4.829 1.00 35.94 182 GLU A O 1
ATOM 1486 N N . LYS A 1 183 ? 9.635 17.347 6.042 1.00 43.69 183 LYS A N 1
ATOM 1487 C CA . LYS A 1 183 ? 9.244 16.384 7.082 1.00 43.69 183 LYS A CA 1
ATOM 1488 C C . LYS A 1 183 ? 8.079 16.885 7.956 1.00 43.69 183 LYS A C 1
ATOM 1490 O O . LYS A 1 183 ? 7.633 16.144 8.827 1.00 43.69 183 LYS A O 1
ATOM 1495 N N . GLU A 1 184 ? 7.604 18.111 7.740 1.00 42.75 184 GLU A N 1
ATOM 1496 C CA . GLU A 1 184 ? 6.692 18.844 8.625 1.00 42.75 184 GLU A CA 1
ATOM 1497 C C . GLU A 1 184 ? 5.256 18.290 8.659 1.00 42.75 184 GLU A C 1
ATOM 1499 O O . GLU A 1 184 ? 4.543 18.535 9.624 1.00 42.75 184 GLU A O 1
ATOM 1504 N N . PHE A 1 185 ? 4.858 17.448 7.697 1.00 51.69 185 PHE A N 1
ATOM 1505 C CA . PHE A 1 185 ? 3.497 16.887 7.617 1.00 51.69 185 PHE A CA 1
ATOM 1506 C C . PHE A 1 185 ? 3.387 15.403 8.013 1.00 51.69 185 PHE A C 1
ATOM 1508 O O . PHE A 1 185 ? 2.398 14.743 7.707 1.00 51.69 185 PHE A O 1
ATOM 1515 N N . CYS A 1 186 ? 4.398 14.839 8.687 1.00 63.47 186 CYS A N 1
ATOM 1516 C CA . CYS A 1 186 ? 4.396 13.439 9.141 1.00 63.47 186 CYS A CA 1
ATOM 1517 C C . CYS A 1 186 ? 3.784 13.275 10.544 1.00 63.47 186 CYS A C 1
ATOM 1519 O O . CYS A 1 186 ? 4.408 12.669 11.416 1.00 63.47 186 CYS A O 1
ATOM 1521 N N . HIS A 1 187 ? 2.587 13.817 10.779 1.00 75.00 187 HIS A N 1
ATOM 1522 C CA . HIS A 1 187 ? 1.991 13.912 12.122 1.00 75.00 187 HIS A CA 1
ATOM 1523 C C . HIS A 1 187 ? 1.832 12.564 12.842 1.00 75.00 187 HIS A C 1
ATOM 1525 O O . HIS A 1 187 ? 1.823 12.521 14.066 1.00 75.00 187 HIS A O 1
ATOM 1531 N N . TYR A 1 188 ? 1.732 11.469 12.085 1.00 83.06 188 TYR A N 1
ATOM 1532 C CA . TYR A 1 188 ? 1.454 10.123 12.599 1.00 83.06 188 TYR A CA 1
ATOM 1533 C C . TYR A 1 188 ? 2.662 9.178 12.570 1.00 83.06 188 TYR A C 1
ATOM 1535 O O . TYR A 1 188 ? 2.535 7.977 12.814 1.00 83.06 188 TYR A O 1
ATOM 1543 N N . PHE A 1 189 ? 3.852 9.705 12.273 1.00 83.69 189 PHE A N 1
ATOM 1544 C CA . PHE A 1 189 ? 5.070 8.907 12.205 1.00 83.69 189 PHE A CA 1
ATOM 1545 C C . PHE A 1 189 ? 5.757 8.777 13.572 1.00 83.69 189 PHE A C 1
ATOM 1547 O O . PHE A 1 189 ? 5.668 9.653 14.427 1.00 83.69 189 PHE A O 1
ATOM 1554 N N . GLY A 1 190 ? 6.523 7.698 13.755 1.00 86.31 190 GLY A N 1
ATOM 1555 C CA . GLY A 1 190 ? 7.327 7.509 14.966 1.00 86.31 190 GLY A CA 1
ATOM 1556 C C . GLY A 1 190 ? 6.494 7.144 16.195 1.00 86.31 190 GLY A C 1
ATOM 1557 O O . GLY A 1 190 ? 5.425 6.557 16.052 1.00 86.31 190 GLY A O 1
ATOM 1558 N N . LYS A 1 191 ? 7.034 7.417 17.387 1.00 89.12 191 LYS A N 1
ATOM 1559 C CA . LYS A 1 191 ? 6.380 7.120 18.671 1.00 89.12 191 LYS A CA 1
ATOM 1560 C C . LYS A 1 191 ? 5.369 8.209 19.013 1.00 89.12 191 LYS A C 1
ATOM 1562 O O . LYS A 1 191 ? 4.238 7.908 19.363 1.00 89.12 191 LYS A O 1
ATOM 1567 N N . GLU A 1 192 ? 5.771 9.457 18.820 1.00 89.69 192 GLU A N 1
ATOM 1568 C CA . GLU A 1 192 ? 4.984 10.660 19.071 1.00 89.69 192 GLU A CA 1
ATOM 1569 C C . GLU A 1 192 ? 3.703 10.665 18.230 1.00 89.69 192 GLU A C 1
ATOM 1571 O O . GLU A 1 192 ? 2.631 11.002 18.722 1.00 89.69 192 GLU A O 1
ATOM 1576 N N . GLY A 1 193 ? 3.789 10.224 16.970 1.00 90.88 193 GLY A N 1
ATOM 1577 C CA . GLY A 1 193 ? 2.618 10.086 16.114 1.00 90.88 193 GLY A CA 1
ATOM 1578 C C . GLY A 1 193 ? 1.642 9.001 16.575 1.00 90.88 193 GLY A C 1
ATOM 1579 O O . GLY A 1 193 ? 0.437 9.181 16.432 1.00 90.88 193 GLY A O 1
ATOM 1580 N N . LEU A 1 194 ? 2.131 7.901 17.161 1.00 92.94 194 LEU A N 1
ATOM 1581 C CA . LEU A 1 194 ? 1.267 6.863 17.737 1.00 92.94 194 LEU A CA 1
ATOM 1582 C C . LEU A 1 194 ? 0.585 7.365 19.017 1.00 92.94 194 LEU A C 1
ATOM 1584 O O . LEU A 1 194 ? -0.625 7.217 19.142 1.00 92.94 194 LEU A O 1
ATOM 1588 N N . GLU A 1 195 ? 1.326 8.035 19.904 1.00 94.94 195 GLU A N 1
ATOM 1589 C CA . GLU A 1 195 ? 0.782 8.672 21.118 1.00 94.94 195 GLU A CA 1
ATOM 1590 C C . GLU A 1 195 ? -0.284 9.730 20.780 1.00 94.94 195 GLU A C 1
ATOM 1592 O O . GLU A 1 195 ? -1.296 9.870 21.472 1.00 94.94 195 GLU A O 1
ATOM 1597 N N . LEU A 1 196 ? -0.092 10.463 19.681 1.00 94.88 196 LEU A N 1
ATOM 1598 C CA . LEU A 1 196 ? -1.079 11.409 19.175 1.00 94.88 196 LEU A CA 1
ATOM 1599 C C . LEU A 1 196 ? -2.350 10.709 18.683 1.00 94.88 196 LEU A C 1
ATOM 1601 O O . LEU A 1 196 ? -3.446 11.178 18.976 1.00 94.88 196 LEU A O 1
ATOM 1605 N N . ILE A 1 197 ? -2.226 9.592 17.960 1.00 96.31 197 ILE A N 1
ATOM 1606 C CA . ILE A 1 197 ? -3.392 8.802 17.543 1.00 96.31 197 ILE A CA 1
ATOM 1607 C C . ILE A 1 197 ? -4.154 8.301 18.770 1.00 96.31 197 ILE A C 1
ATOM 1609 O O . ILE A 1 197 ? -5.369 8.470 18.819 1.00 96.31 197 ILE A O 1
ATOM 1613 N N . GLU A 1 198 ? -3.455 7.746 19.761 1.00 96.94 198 GLU A N 1
ATOM 1614 C CA . GLU A 1 198 ? -4.057 7.301 21.024 1.00 96.94 198 GLU A CA 1
ATOM 1615 C C . GLU A 1 198 ? -4.808 8.452 21.714 1.00 96.94 198 GLU A C 1
ATOM 1617 O O . GLU A 1 198 ? -5.976 8.318 22.065 1.00 96.94 198 GLU A O 1
ATOM 1622 N N . THR A 1 199 ? -4.200 9.641 21.777 1.00 97.56 199 THR A N 1
ATOM 1623 C CA . THR A 1 199 ? -4.847 10.846 22.327 1.00 97.56 199 THR A CA 1
ATOM 1624 C C . THR A 1 199 ? -6.137 11.214 21.580 1.00 97.56 199 THR A C 1
ATOM 1626 O O . THR A 1 199 ? -7.133 11.599 22.196 1.00 97.56 199 THR A O 1
ATOM 1629 N N . ILE A 1 200 ? -6.144 11.112 20.247 1.00 97.94 200 ILE A N 1
ATOM 1630 C CA . ILE A 1 200 ? -7.330 11.409 19.429 1.00 97.94 200 ILE A CA 1
ATOM 1631 C C . ILE A 1 200 ? -8.427 10.358 19.656 1.00 97.94 200 ILE A C 1
ATOM 1633 O O . ILE A 1 200 ? -9.602 10.719 19.765 1.00 97.94 200 ILE A O 1
ATOM 1637 N N . VAL A 1 201 ? -8.060 9.076 19.746 1.00 98.31 201 VAL A N 1
ATOM 1638 C CA . VAL A 1 201 ? -8.994 7.971 20.018 1.00 98.31 201 VAL A CA 1
ATOM 1639 C C . VAL A 1 201 ? -9.616 8.120 21.406 1.00 98.31 201 VAL A C 1
ATOM 1641 O O . VAL A 1 201 ? -10.839 8.050 21.531 1.00 98.31 201 VAL A O 1
ATOM 1644 N N . ASP A 1 202 ? -8.816 8.425 22.426 1.00 98.12 202 ASP A N 1
ATOM 1645 C CA . ASP A 1 202 ? -9.300 8.693 23.782 1.00 98.12 202 ASP A CA 1
ATOM 1646 C C . ASP A 1 202 ? -10.272 9.880 23.811 1.00 98.12 202 ASP A C 1
ATOM 1648 O O . ASP A 1 202 ? -11.333 9.815 24.444 1.00 98.12 202 ASP A O 1
ATOM 1652 N N . TYR A 1 203 ? -9.965 10.954 23.073 1.00 98.44 203 TYR A N 1
ATOM 1653 C CA . TYR A 1 203 ? -10.872 12.092 22.955 1.00 98.44 203 TYR A CA 1
ATOM 1654 C C . TYR A 1 203 ? -12.197 11.695 22.291 1.00 98.44 203 TYR A C 1
ATOM 1656 O O . TYR A 1 203 ? -13.256 12.010 22.835 1.00 98.44 203 TYR A O 1
ATOM 1664 N N . ALA A 1 204 ? -12.166 10.956 21.178 1.00 98.50 204 ALA A N 1
ATOM 1665 C CA . ALA A 1 204 ? -13.366 10.441 20.515 1.00 98.50 204 ALA A CA 1
ATOM 1666 C C . ALA A 1 204 ? -14.226 9.577 21.450 1.00 98.50 204 ALA A C 1
ATOM 1668 O O . ALA A 1 204 ? -15.426 9.831 21.593 1.00 98.50 204 ALA A O 1
ATOM 1669 N N . ASN A 1 205 ? -13.602 8.639 22.163 1.00 98.00 205 ASN A N 1
ATOM 1670 C CA . ASN A 1 205 ? -14.267 7.785 23.145 1.00 98.00 205 ASN A CA 1
ATOM 1671 C C . ASN A 1 205 ? -14.923 8.611 24.267 1.00 98.00 205 ASN A C 1
ATOM 1673 O O . ASN A 1 205 ? -16.079 8.372 24.617 1.00 98.00 205 ASN A O 1
ATOM 1677 N N . SER A 1 206 ? -14.242 9.643 24.784 1.00 97.69 206 SER A N 1
ATOM 1678 C CA . SER A 1 206 ? -14.783 10.533 25.830 1.00 97.69 206 SER A CA 1
ATOM 1679 C C . SER A 1 206 ? -16.018 11.332 25.388 1.00 97.69 206 SER A C 1
ATOM 1681 O O . SER A 1 206 ? -16.792 11.811 26.219 1.00 97.69 206 SER A O 1
ATOM 1683 N N . ARG A 1 207 ? -16.209 11.479 24.072 1.00 97.44 207 ARG A N 1
ATOM 1684 C CA . ARG A 1 207 ? -17.357 12.150 23.448 1.00 97.44 207 ARG A CA 1
ATOM 1685 C C . ARG A 1 207 ? -18.429 11.166 22.976 1.00 97.44 207 ARG A C 1
ATOM 1687 O O . ARG A 1 207 ? -19.434 11.606 22.429 1.00 97.44 207 ARG A O 1
ATOM 1694 N N . GLY A 1 208 ? -18.239 9.864 23.203 1.00 96.62 208 GLY A N 1
ATOM 1695 C CA . GLY A 1 208 ? -19.166 8.816 22.778 1.00 96.62 208 GLY A CA 1
ATOM 1696 C C . GLY A 1 208 ? -19.161 8.551 21.270 1.00 96.62 208 GLY A C 1
ATOM 1697 O O . GLY A 1 208 ? -20.121 7.978 20.761 1.00 96.62 208 GLY A O 1
ATOM 1698 N N . VAL A 1 209 ? -18.116 8.974 20.549 1.00 98.00 209 VAL A N 1
ATOM 1699 C CA . VAL A 1 209 ? -17.956 8.682 19.117 1.00 98.00 209 VAL A CA 1
ATOM 1700 C C . VAL A 1 209 ? -17.451 7.253 18.954 1.00 98.00 209 VAL A C 1
ATOM 1702 O O . VAL A 1 209 ? -16.499 6.851 19.621 1.00 98.00 209 VAL A O 1
ATOM 1705 N N . LEU A 1 210 ? -18.062 6.489 18.046 1.00 98.06 210 LEU A N 1
ATOM 1706 C CA . LEU A 1 210 ? -17.635 5.121 17.762 1.00 98.06 210 LEU A CA 1
ATOM 1707 C C . LEU A 1 210 ? -16.231 5.114 17.142 1.00 98.06 210 LEU A C 1
ATOM 1709 O O . LEU A 1 210 ? -16.010 5.746 16.110 1.00 98.06 210 LEU A O 1
ATOM 1713 N N . THR A 1 211 ? -15.298 4.375 17.739 1.00 98.62 211 THR A N 1
ATOM 1714 C CA . THR A 1 211 ? -13.898 4.286 17.296 1.00 98.62 211 THR A CA 1
ATOM 1715 C C . THR A 1 211 ? -13.600 2.928 16.677 1.00 98.62 211 THR A C 1
ATOM 1717 O O . THR A 1 211 ? -13.965 1.882 17.212 1.00 98.62 211 THR A O 1
ATOM 1720 N N . ILE A 1 212 ? -12.944 2.930 15.523 1.00 98.56 212 ILE A N 1
ATOM 1721 C CA . ILE A 1 212 ? -12.683 1.729 14.735 1.00 98.56 212 ILE A CA 1
ATOM 1722 C C . ILE A 1 212 ? -11.238 1.772 14.262 1.00 98.56 212 ILE A C 1
ATOM 1724 O O . ILE A 1 212 ? -10.820 2.753 13.652 1.00 98.56 212 ILE A O 1
ATOM 1728 N N . PHE A 1 213 ? -10.487 0.706 14.520 1.00 98.31 213 PHE A N 1
ATOM 1729 C CA . PHE A 1 213 ? -9.137 0.534 13.999 1.00 98.31 213 PHE A CA 1
ATOM 1730 C C . PHE A 1 213 ? -9.148 -0.429 12.809 1.00 98.31 213 PHE A C 1
ATOM 1732 O O . PHE A 1 213 ? -9.753 -1.493 12.885 1.00 98.31 213 PHE A O 1
ATOM 1739 N N . GLN A 1 214 ? -8.465 -0.076 11.721 1.00 97.38 214 GLN A N 1
ATOM 1740 C CA . GLN A 1 214 ? -8.249 -0.940 10.563 1.00 97.38 214 GLN A CA 1
ATOM 1741 C C . GLN A 1 214 ? -6.751 -1.069 10.280 1.00 97.38 214 GLN A C 1
ATOM 1743 O O . GLN A 1 214 ? -6.118 -0.124 9.800 1.00 97.38 214 GLN A O 1
ATOM 1748 N N . SER A 1 215 ? -6.187 -2.251 10.500 1.00 95.62 215 SER A N 1
ATOM 1749 C CA . SER A 1 215 ? -4.856 -2.566 9.993 1.00 95.62 215 SER A CA 1
ATOM 1750 C C . SER A 1 215 ? -4.920 -2.953 8.521 1.00 95.62 215 SER A C 1
ATOM 1752 O O . SER A 1 215 ? -5.828 -3.660 8.083 1.00 95.62 215 SER A O 1
ATOM 1754 N N . THR A 1 216 ? -3.951 -2.476 7.744 1.00 92.75 216 THR A N 1
ATOM 1755 C CA . THR A 1 216 ? -3.826 -2.811 6.320 1.00 92.75 216 THR A CA 1
ATOM 1756 C C . THR A 1 216 ? -2.579 -3.626 6.001 1.00 92.75 216 THR A C 1
ATOM 1758 O O . THR A 1 216 ? -2.451 -4.107 4.885 1.00 92.75 216 THR A O 1
ATOM 1761 N N . GLU A 1 217 ? -1.653 -3.798 6.939 1.00 91.88 217 GLU A N 1
ATOM 1762 C CA . GLU A 1 217 ? -0.371 -4.476 6.690 1.00 91.88 217 GLU A CA 1
ATOM 1763 C C . GLU A 1 217 ? -0.081 -5.552 7.751 1.00 91.88 217 GLU A C 1
ATOM 1765 O O . GLU A 1 217 ? 1.070 -5.939 7.956 1.00 91.88 217 GLU A O 1
ATOM 1770 N N . ASP A 1 218 ? -1.105 -6.060 8.443 1.00 96.12 218 ASP A N 1
ATOM 1771 C CA . ASP A 1 218 ? -0.923 -7.192 9.356 1.00 96.12 218 ASP A CA 1
ATOM 1772 C C . ASP A 1 218 ? -0.432 -8.435 8.603 1.00 96.12 218 ASP A C 1
ATOM 1774 O O . ASP A 1 218 ? -0.787 -8.624 7.438 1.00 96.12 218 ASP A O 1
ATOM 1778 N N . PRO A 1 219 ? 0.395 -9.288 9.233 1.00 95.31 219 PRO A N 1
ATOM 1779 C CA . PRO A 1 219 ? 0.845 -9.217 10.630 1.00 95.31 219 PRO A CA 1
ATOM 1780 C C . PRO A 1 219 ? 2.036 -8.267 10.867 1.00 95.31 219 PRO A C 1
ATOM 1782 O O . PRO A 1 219 ? 2.508 -8.141 11.994 1.00 95.31 219 PRO A O 1
ATOM 1785 N N . VAL A 1 220 ? 2.563 -7.599 9.832 1.00 93.12 220 VAL A N 1
ATOM 1786 C CA . VAL A 1 220 ? 3.787 -6.775 9.934 1.00 93.12 220 VAL A CA 1
ATOM 1787 C C . VAL A 1 220 ? 3.604 -5.596 10.888 1.00 93.12 220 VAL A C 1
ATOM 1789 O O . VAL A 1 220 ? 4.538 -5.240 11.609 1.00 93.12 220 VAL A O 1
ATOM 1792 N N . ASP A 1 221 ? 2.414 -4.999 10.882 1.00 92.31 221 ASP A N 1
ATOM 1793 C CA . ASP A 1 221 ? 2.088 -3.805 11.659 1.00 92.31 221 ASP A CA 1
ATOM 1794 C C . ASP A 1 221 ? 1.349 -4.110 12.980 1.00 92.31 221 ASP A C 1
ATOM 1796 O O . ASP A 1 221 ? 1.077 -3.180 13.744 1.00 92.31 221 ASP A O 1
ATOM 1800 N N . PHE A 1 222 ? 1.116 -5.388 13.310 1.00 96.06 222 PHE A N 1
ATOM 1801 C CA . PHE A 1 222 ? 0.351 -5.804 14.492 1.00 96.06 222 PHE A CA 1
ATOM 1802 C C . PHE A 1 222 ? 0.874 -5.154 15.782 1.00 96.06 222 PHE A C 1
ATOM 1804 O O . PHE A 1 222 ? 0.168 -4.377 16.430 1.00 96.06 222 PHE A O 1
ATOM 1811 N N . ASP A 1 223 ? 2.148 -5.396 16.118 1.00 95.06 223 ASP A N 1
ATOM 1812 C CA . ASP A 1 223 ? 2.773 -4.888 17.349 1.00 95.06 223 ASP A CA 1
ATOM 1813 C C . ASP A 1 223 ? 2.806 -3.356 17.392 1.00 95.06 223 ASP A C 1
ATOM 1815 O O . ASP A 1 223 ? 2.724 -2.746 18.458 1.00 95.06 223 ASP A O 1
ATOM 1819 N N . ARG A 1 224 ? 2.927 -2.720 16.221 1.00 93.94 224 ARG A N 1
ATOM 1820 C CA . ARG A 1 224 ? 3.026 -1.264 16.096 1.00 93.94 224 ARG A CA 1
ATOM 1821 C C . ARG A 1 224 ? 1.727 -0.575 16.506 1.00 93.94 224 ARG A C 1
ATOM 1823 O O . ARG A 1 224 ? 1.794 0.491 17.112 1.00 93.94 224 ARG A O 1
ATOM 1830 N N . TYR A 1 225 ? 0.578 -1.159 16.168 1.00 95.62 225 TYR A N 1
ATOM 1831 C CA . TYR A 1 225 ? -0.739 -0.567 16.425 1.00 95.62 225 TYR A CA 1
ATOM 1832 C C . TYR A 1 225 ? -1.529 -1.275 17.533 1.00 95.62 225 TYR A C 1
ATOM 1834 O O . TYR A 1 225 ? -2.648 -0.865 17.829 1.00 95.62 225 TYR A O 1
ATOM 1842 N N . ALA A 1 226 ? -0.946 -2.274 18.200 1.00 95.38 226 ALA A N 1
ATOM 1843 C CA . ALA A 1 226 ? -1.559 -3.011 19.308 1.00 95.38 226 ALA A CA 1
ATOM 1844 C C . ALA A 1 226 ? -2.074 -2.116 20.459 1.00 95.38 226 ALA A C 1
ATOM 1846 O O . ALA A 1 226 ? -3.034 -2.474 21.137 1.00 95.38 226 ALA A O 1
ATOM 1847 N N . GLY A 1 227 ? -1.448 -0.961 20.717 1.00 95.12 227 GLY A N 1
ATOM 1848 C CA . GLY A 1 227 ? -1.923 0.012 21.716 1.00 95.12 227 GLY A CA 1
ATOM 1849 C C . GLY A 1 227 ? -3.232 0.680 21.289 1.00 95.12 227 GLY A C 1
ATOM 1850 O O . GLY A 1 227 ? -4.264 0.526 21.944 1.00 95.12 227 GLY A O 1
ATOM 1851 N N . ILE A 1 228 ? -3.202 1.318 20.119 1.00 96.81 228 ILE A N 1
ATOM 1852 C CA . ILE A 1 228 ? -4.350 1.965 19.467 1.00 96.81 228 ILE A CA 1
ATOM 1853 C C . ILE A 1 228 ? -5.513 0.984 19.288 1.00 96.81 228 ILE A C 1
ATOM 1855 O O . ILE A 1 228 ? -6.669 1.324 19.550 1.00 96.81 228 ILE A O 1
ATOM 1859 N N . SER A 1 229 ? -5.215 -0.253 18.878 1.00 97.19 229 SER A N 1
ATOM 1860 C CA . SER A 1 229 ? -6.238 -1.262 18.645 1.00 97.19 229 SER A CA 1
ATOM 1861 C C . SER A 1 229 ? -7.019 -1.571 19.911 1.00 97.19 229 SER A C 1
ATOM 1863 O O . SER A 1 229 ? -8.196 -1.844 19.775 1.00 97.19 229 SER A O 1
ATOM 1865 N N . LYS A 1 230 ? -6.434 -1.515 21.119 1.00 96.94 230 LYS A N 1
ATOM 1866 C CA . LYS A 1 230 ? -7.154 -1.754 22.390 1.00 96.94 230 LYS A CA 1
ATOM 1867 C C . LYS A 1 230 ? -8.120 -0.638 22.767 1.00 96.94 230 LYS A C 1
ATOM 1869 O O . LYS A 1 230 ? -9.111 -0.902 23.434 1.00 96.94 230 LYS A O 1
ATOM 1874 N N . GLN A 1 231 ? -7.833 0.593 22.356 1.00 96.81 231 GLN A N 1
ATOM 1875 C CA . GLN A 1 231 ? -8.671 1.751 22.673 1.00 96.81 231 GLN A CA 1
ATOM 1876 C C . GLN A 1 231 ? -9.896 1.859 21.756 1.00 96.81 231 GLN A C 1
ATOM 1878 O O . GLN A 1 231 ? -10.861 2.544 22.090 1.00 96.81 231 GLN A O 1
ATOM 1883 N N . CYS A 1 232 ? -9.870 1.205 20.592 1.00 98.25 232 CYS A N 1
ATOM 1884 C CA . CYS A 1 232 ? -10.974 1.244 19.638 1.00 98.25 232 CYS A CA 1
ATOM 1885 C C . CYS A 1 232 ? -12.108 0.279 20.018 1.00 98.25 232 CYS A C 1
ATOM 1887 O O . CYS A 1 232 ? -11.889 -0.754 20.647 1.00 98.25 232 CYS A O 1
ATOM 1889 N N . SER A 1 233 ? -13.333 0.587 19.596 1.00 98.00 233 SER A N 1
ATOM 1890 C CA . SER A 1 233 ? -14.512 -0.266 19.815 1.00 98.00 233 SER A CA 1
ATOM 1891 C C . SER A 1 233 ? -14.527 -1.501 18.911 1.00 98.00 233 SER A C 1
ATOM 1893 O O . SER A 1 233 ? -14.975 -2.562 19.337 1.00 98.00 233 SER A O 1
ATOM 1895 N N . TYR A 1 234 ? -14.027 -1.360 17.680 1.00 98.62 234 TYR A N 1
ATOM 1896 C CA . TYR A 1 234 ? -13.890 -2.447 16.710 1.00 98.62 234 TYR A CA 1
ATOM 1897 C C . TYR A 1 234 ? -12.493 -2.466 16.099 1.00 98.62 234 TYR A C 1
ATOM 1899 O O . TYR A 1 234 ? -11.884 -1.411 15.895 1.00 98.62 234 TYR A O 1
ATOM 1907 N N . VAL A 1 235 ? -12.015 -3.662 15.761 1.00 98.56 235 VAL A N 1
ATOM 1908 C CA . VAL A 1 235 ? -10.763 -3.878 15.034 1.00 98.56 235 VAL A CA 1
ATOM 1909 C C . VAL A 1 235 ? -11.031 -4.646 13.748 1.00 98.56 235 VAL A C 1
ATOM 1911 O O . VAL A 1 235 ? -11.717 -5.664 13.737 1.00 98.56 235 VAL A O 1
ATOM 1914 N N . PHE A 1 236 ? -10.442 -4.169 12.664 1.00 98.38 236 PHE A N 1
ATOM 1915 C CA . PHE A 1 236 ? -10.424 -4.821 11.371 1.00 98.38 236 PHE A CA 1
ATOM 1916 C C . PHE A 1 236 ? -8.976 -5.134 10.993 1.00 98.38 236 PHE A C 1
ATOM 1918 O O . PHE A 1 236 ? -8.144 -4.229 10.968 1.00 98.38 236 PHE A O 1
ATOM 1925 N N . SER A 1 237 ? -8.664 -6.396 10.707 1.00 97.94 237 SER A N 1
ATOM 1926 C CA . SER A 1 237 ? -7.321 -6.818 10.287 1.00 97.94 237 SER A CA 1
ATOM 1927 C C . SER A 1 237 ? -7.327 -7.295 8.838 1.00 97.94 237 SER A C 1
ATOM 1929 O O . SER A 1 237 ? -8.280 -7.938 8.402 1.00 97.94 237 SER A O 1
ATOM 1931 N N . SER A 1 238 ? -6.252 -7.012 8.100 1.00 95.94 238 SER A N 1
ATOM 1932 C CA . SER A 1 238 ? -6.008 -7.558 6.758 1.00 95.94 238 SER A CA 1
ATOM 1933 C C . SER A 1 238 ? -5.580 -9.031 6.770 1.00 95.94 238 SER A C 1
ATOM 1935 O O . SER A 1 238 ? -5.590 -9.694 5.730 1.00 95.94 238 SER A O 1
ATOM 1937 N N . ASP A 1 239 ? -5.194 -9.550 7.935 1.00 97.38 239 ASP A N 1
ATOM 1938 C CA . ASP A 1 239 ? -4.668 -10.896 8.120 1.00 97.38 239 ASP A CA 1
ATOM 1939 C C . ASP A 1 239 ? -5.585 -11.722 9.025 1.00 97.38 239 ASP A C 1
ATOM 1941 O O . ASP A 1 239 ? -5.758 -11.422 10.206 1.00 97.38 239 ASP A O 1
ATOM 1945 N N . VAL A 1 240 ? -6.162 -12.792 8.477 1.00 97.44 240 VAL A N 1
ATOM 1946 C CA . VAL A 1 240 ? -7.054 -13.686 9.228 1.00 97.44 240 VAL A CA 1
ATOM 1947 C C . VAL A 1 240 ? -6.351 -14.342 10.419 1.00 97.44 240 VAL A C 1
ATOM 1949 O O . VAL A 1 240 ? -6.976 -14.536 11.461 1.00 97.44 240 VAL A O 1
ATOM 1952 N N . ASP A 1 241 ? -5.048 -14.611 10.307 1.00 97.31 241 ASP A N 1
ATOM 1953 C CA . ASP A 1 241 ? -4.267 -15.248 11.371 1.00 97.31 241 ASP A CA 1
ATOM 1954 C C . ASP A 1 241 ? -4.005 -14.288 12.552 1.00 97.31 241 ASP A C 1
ATOM 1956 O O . ASP A 1 241 ? -3.794 -14.730 13.683 1.00 97.31 241 ASP A O 1
ATOM 1960 N N . SER A 1 242 ? -4.095 -12.971 12.327 1.00 97.81 242 SER A N 1
ATOM 1961 C CA . SER A 1 242 ? -3.944 -11.934 13.358 1.00 97.81 242 SER A CA 1
ATOM 1962 C C . SER A 1 242 ? -5.212 -11.707 14.194 1.00 97.81 242 SER A C 1
ATOM 1964 O O . SER A 1 242 ? -5.146 -11.085 15.258 1.00 97.81 242 SER A O 1
ATOM 1966 N N . ILE A 1 243 ? -6.372 -12.218 13.762 1.00 98.19 243 ILE A N 1
ATOM 1967 C CA . ILE A 1 243 ? -7.666 -11.982 14.426 1.00 98.19 243 ILE A CA 1
ATOM 1968 C C . ILE A 1 243 ? -7.666 -12.502 15.864 1.00 98.19 243 ILE A C 1
ATOM 1970 O O . ILE A 1 243 ? -7.989 -11.760 16.791 1.00 98.19 243 ILE A O 1
ATOM 1974 N N . GLU A 1 244 ? -7.265 -13.755 16.072 1.00 97.94 244 GLU A N 1
ATOM 1975 C CA . GLU A 1 244 ? -7.269 -14.364 17.408 1.00 97.94 244 GLU A CA 1
ATOM 1976 C C . GLU A 1 244 ? -6.258 -13.688 18.347 1.00 97.94 244 GLU A C 1
ATOM 1978 O O . GLU A 1 244 ? -6.524 -13.533 19.539 1.00 97.94 244 GLU A O 1
ATOM 1983 N N . ALA A 1 245 ? -5.138 -13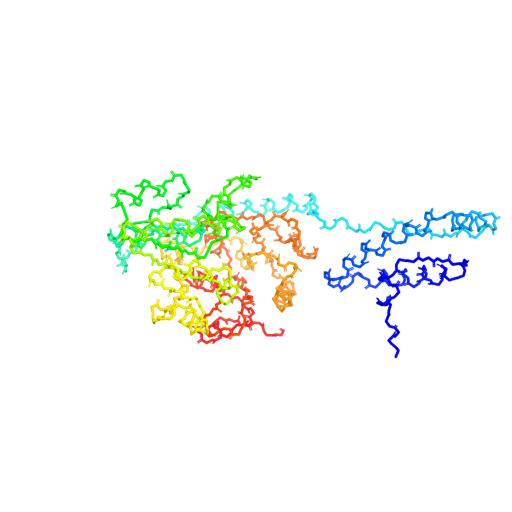.192 17.809 1.00 97.75 245 ALA A N 1
ATOM 1984 C CA . ALA A 1 245 ? -4.175 -12.412 18.580 1.00 97.75 245 ALA A CA 1
ATOM 1985 C C . ALA A 1 245 ? -4.769 -11.072 19.051 1.00 97.75 245 ALA A C 1
ATOM 1987 O O . ALA A 1 245 ? -4.576 -10.693 20.207 1.00 97.75 245 ALA A O 1
ATOM 1988 N N . TYR A 1 246 ? -5.536 -10.375 18.206 1.00 98.25 246 TYR A N 1
ATOM 1989 C CA . TYR A 1 246 ? -6.242 -9.156 18.612 1.00 98.25 246 TYR A CA 1
ATOM 1990 C C . TYR A 1 246 ? -7.350 -9.420 19.630 1.00 98.25 246 TYR A C 1
ATOM 1992 O O . TYR A 1 246 ? -7.466 -8.655 20.587 1.00 98.25 246 TYR A O 1
ATOM 2000 N N . LYS A 1 247 ? -8.138 -10.488 19.463 1.00 98.12 247 LYS A N 1
ATOM 2001 C CA . LYS A 1 247 ? -9.174 -10.861 20.439 1.00 98.12 247 LYS A CA 1
ATOM 2002 C C . LYS A 1 247 ? -8.565 -11.139 21.807 1.00 98.12 247 LYS A C 1
ATOM 2004 O O . LYS A 1 247 ? -8.993 -10.561 22.800 1.00 98.12 247 LYS A O 1
ATOM 2009 N N . ALA A 1 248 ? -7.494 -11.933 21.851 1.00 97.38 248 ALA A N 1
ATOM 2010 C CA . ALA A 1 248 ? -6.763 -12.213 23.086 1.00 97.38 248 ALA A CA 1
ATOM 2011 C C . ALA A 1 248 ? -6.154 -10.947 23.714 1.00 97.38 248 ALA A C 1
ATOM 2013 O O . ALA A 1 248 ? -6.094 -10.820 24.935 1.00 97.38 248 ALA A O 1
ATOM 2014 N N . LEU A 1 249 ? -5.703 -9.996 22.890 1.00 96.69 249 LEU A N 1
ATOM 2015 C CA . LEU A 1 249 ? -5.138 -8.727 23.347 1.00 96.69 249 LEU A CA 1
ATOM 2016 C C . LEU A 1 249 ? -6.182 -7.790 23.983 1.00 96.69 249 LEU A C 1
ATOM 2018 O O . LEU A 1 249 ? -5.818 -6.967 24.830 1.00 96.69 249 LEU A O 1
ATOM 2022 N N . ARG A 1 250 ? -7.437 -7.879 23.530 1.00 95.31 250 ARG A N 1
ATOM 2023 C CA . ARG A 1 250 ? -8.547 -6.981 23.880 1.00 95.31 250 ARG A CA 1
ATOM 2024 C C . ARG A 1 250 ? -9.540 -7.570 24.879 1.00 95.31 250 ARG A C 1
ATOM 2026 O O . ARG A 1 250 ? -10.226 -6.797 25.535 1.00 95.31 250 ARG A O 1
ATOM 2033 N N . ASP A 1 251 ? -9.583 -8.895 24.999 1.00 94.56 251 ASP A N 1
ATOM 2034 C CA . ASP A 1 251 ? -10.593 -9.636 25.765 1.00 94.56 251 ASP A CA 1
ATOM 2035 C C . ASP A 1 251 ? -12.030 -9.421 25.235 1.00 94.56 251 ASP A C 1
ATOM 2037 O O . ASP A 1 251 ? -12.992 -9.328 25.994 1.00 94.56 251 ASP A O 1
ATOM 2041 N N . ASP A 1 252 ? -12.181 -9.317 23.906 1.00 96.12 252 ASP A N 1
ATOM 2042 C CA . ASP A 1 252 ? -13.477 -9.233 23.220 1.00 96.12 252 ASP A CA 1
ATOM 2043 C C . ASP A 1 252 ? -13.444 -9.820 21.796 1.00 96.12 252 ASP A C 1
ATOM 2045 O O . ASP A 1 252 ? -12.381 -10.052 21.220 1.00 96.12 252 ASP A O 1
ATOM 2049 N N . ASP A 1 253 ? -14.635 -10.039 21.228 1.00 96.62 253 ASP A N 1
ATOM 2050 C CA . ASP A 1 253 ? -14.844 -10.610 19.889 1.00 96.62 253 ASP A CA 1
ATOM 2051 C C . ASP A 1 253 ? -15.081 -9.556 18.790 1.00 96.62 253 ASP A C 1
ATOM 2053 O O . ASP A 1 253 ? -15.414 -9.909 17.657 1.00 96.62 253 ASP A O 1
ATOM 2057 N N . ASN A 1 254 ? -14.899 -8.261 19.074 1.00 98.25 254 ASN A N 1
ATOM 2058 C CA . ASN A 1 254 ? -15.150 -7.170 18.121 1.00 98.25 254 ASN A CA 1
ATOM 2059 C C . ASN A 1 254 ? -13.991 -6.992 17.122 1.00 98.25 254 ASN A C 1
ATOM 2061 O O . ASN A 1 254 ? -13.573 -5.874 16.805 1.00 98.25 254 ASN A O 1
ATOM 2065 N N . VAL A 1 255 ? -13.472 -8.112 16.623 1.00 98.38 255 VAL A N 1
ATOM 2066 C CA . VAL A 1 255 ? -12.320 -8.205 15.732 1.00 98.38 255 VAL A CA 1
ATOM 2067 C C . VAL A 1 255 ? -12.715 -8.989 14.485 1.00 98.38 255 VAL A C 1
ATOM 2069 O O . VAL A 1 255 ? -13.128 -10.146 14.570 1.00 98.38 255 VAL A O 1
ATOM 2072 N N . PHE A 1 256 ? -12.566 -8.370 13.316 1.00 98.44 256 PHE A N 1
ATOM 2073 C CA . PHE A 1 256 ? -13.055 -8.909 12.050 1.00 98.44 256 PHE A CA 1
ATOM 2074 C C . PHE A 1 256 ? -11.992 -8.858 10.953 1.00 98.44 256 PHE A C 1
ATOM 2076 O O . PHE A 1 256 ? -11.131 -7.979 10.929 1.00 98.44 256 PHE A O 1
ATOM 2083 N N . LEU A 1 257 ? -12.074 -9.794 10.009 1.00 97.81 257 LEU A N 1
ATOM 2084 C CA . LEU A 1 257 ? -11.287 -9.738 8.781 1.00 97.81 257 LEU A CA 1
ATOM 2085 C C . LEU A 1 257 ? -11.808 -8.598 7.896 1.00 97.81 257 LEU A C 1
ATOM 2087 O O . LEU A 1 257 ? -13.013 -8.489 7.663 1.00 97.81 257 LEU A O 1
ATOM 2091 N N . PHE A 1 258 ? -10.900 -7.779 7.373 1.00 95.75 258 PHE A N 1
ATOM 2092 C CA . PHE A 1 258 ? -11.196 -6.770 6.366 1.00 95.75 258 PHE A CA 1
ATOM 2093 C C . PHE A 1 258 ? -10.082 -6.729 5.329 1.00 95.75 258 PHE A C 1
ATOM 2095 O O . PHE A 1 258 ? -8.998 -6.188 5.550 1.00 95.75 258 PHE A O 1
ATOM 2102 N N . GLU A 1 259 ? -10.376 -7.293 4.169 1.00 92.81 259 GLU A N 1
ATOM 2103 C CA . GLU A 1 259 ? -9.448 -7.343 3.049 1.00 92.81 259 GLU A CA 1
ATOM 2104 C C . GLU A 1 259 ? -9.415 -6.010 2.294 1.00 92.81 259 GLU A C 1
ATOM 2106 O O . GLU A 1 259 ? -10.219 -5.100 2.514 1.00 92.81 259 GLU A O 1
ATOM 2111 N N . TYR A 1 260 ? -8.461 -5.871 1.380 1.00 91.75 260 TYR A N 1
ATOM 2112 C CA . TYR A 1 260 ? -8.378 -4.669 0.567 1.00 91.75 260 TYR A CA 1
ATOM 2113 C C . TYR A 1 260 ? -9.620 -4.481 -0.306 1.00 91.75 260 TYR A C 1
ATOM 2115 O O . TYR A 1 260 ? -10.115 -5.404 -0.944 1.00 91.75 260 TYR A O 1
ATOM 2123 N N . GLY A 1 261 ? -10.088 -3.238 -0.376 1.00 90.19 261 GLY A N 1
ATOM 2124 C CA . GLY A 1 261 ? -11.124 -2.817 -1.307 1.00 90.19 261 GLY A CA 1
ATOM 2125 C C . GLY A 1 261 ? -10.551 -2.055 -2.496 1.00 90.19 261 GLY A C 1
ATOM 2126 O O . GLY A 1 261 ? -9.373 -1.691 -2.545 1.00 90.19 261 GLY A O 1
ATOM 2127 N N . VAL A 1 262 ? -11.428 -1.744 -3.445 1.00 92.12 262 VAL A N 1
ATOM 2128 C CA . VAL A 1 262 ? -11.138 -0.807 -4.529 1.00 92.12 262 VAL A CA 1
ATOM 2129 C C . VAL A 1 262 ? -12.200 0.278 -4.568 1.00 92.12 262 VAL A C 1
ATOM 2131 O O . VAL A 1 262 ? -13.386 0.019 -4.399 1.00 92.12 262 VAL A O 1
ATOM 2134 N N . ASN A 1 263 ? -11.775 1.506 -4.839 1.00 92.44 263 ASN A N 1
ATOM 2135 C CA . ASN A 1 263 ? -12.690 2.575 -5.220 1.00 92.44 263 ASN A CA 1
ATOM 2136 C C . ASN A 1 263 ? -12.952 2.500 -6.736 1.00 92.44 263 ASN A C 1
ATOM 2138 O O . ASN A 1 263 ? -12.020 2.795 -7.488 1.00 92.44 263 ASN A O 1
ATOM 2142 N N . PRO A 1 264 ? -14.163 2.153 -7.211 1.00 90.88 264 PRO A N 1
ATOM 2143 C CA . PRO A 1 264 ? -14.443 1.945 -8.634 1.00 90.88 264 PRO A CA 1
ATOM 2144 C C . PRO A 1 264 ? -14.383 3.229 -9.474 1.00 90.88 264 PRO A C 1
ATOM 2146 O O . PRO A 1 264 ? -14.231 3.155 -10.693 1.00 90.88 264 PRO A O 1
ATOM 2149 N N . LEU A 1 265 ? -14.452 4.422 -8.872 1.00 91.19 265 LEU A N 1
ATOM 2150 C CA . LEU A 1 265 ? -14.254 5.673 -9.616 1.00 91.19 265 LEU A CA 1
ATOM 2151 C C . LEU A 1 265 ? -12.786 5.883 -10.007 1.00 91.19 265 LEU A C 1
ATOM 2153 O O . LEU A 1 265 ? -12.500 6.495 -11.039 1.00 91.19 265 LEU A O 1
ATOM 2157 N N . ILE A 1 266 ? -11.863 5.308 -9.234 1.00 91.50 266 ILE A N 1
ATOM 2158 C CA . ILE A 1 266 ? -10.415 5.371 -9.463 1.00 91.50 266 ILE A CA 1
ATOM 2159 C C . ILE A 1 266 ? -9.923 4.097 -10.172 1.00 91.50 266 ILE A C 1
ATOM 2161 O O . ILE A 1 266 ? -9.245 4.164 -11.199 1.00 91.50 266 ILE A O 1
ATOM 2165 N N . HIS A 1 267 ? -10.298 2.935 -9.641 1.00 93.62 267 HIS A N 1
ATOM 2166 C CA . HIS A 1 267 ? -9.897 1.605 -10.089 1.00 93.62 267 HIS A CA 1
ATOM 2167 C C . HIS A 1 267 ? -10.965 1.021 -11.011 1.00 93.62 267 HIS A C 1
ATOM 2169 O O . HIS A 1 267 ? -11.869 0.303 -10.593 1.00 93.62 267 HIS A O 1
ATOM 2175 N N . ASN A 1 268 ? -10.876 1.386 -12.282 1.00 93.56 268 ASN A N 1
ATOM 2176 C CA . ASN A 1 268 ? -11.758 0.905 -13.340 1.00 93.56 268 ASN A CA 1
ATOM 2177 C C . ASN A 1 268 ? -10.979 0.738 -14.648 1.00 93.56 268 ASN A C 1
ATOM 2179 O O . ASN A 1 268 ? -9.973 1.427 -14.851 1.00 93.56 268 ASN A O 1
ATOM 2183 N N . PRO A 1 269 ? -11.471 -0.084 -15.586 1.00 93.50 269 PRO A N 1
ATOM 2184 C CA . PRO A 1 269 ? -10.781 -0.352 -16.845 1.00 93.50 269 PRO A CA 1
ATOM 2185 C C . PRO A 1 269 ? -10.946 0.747 -17.907 1.00 93.50 269 PRO A C 1
ATOM 2187 O O . PRO A 1 269 ? -10.458 0.598 -19.030 1.00 93.50 269 PRO A O 1
ATOM 2190 N N . ILE A 1 270 ? -11.612 1.869 -17.600 1.00 93.75 270 ILE A N 1
ATOM 2191 C CA . ILE A 1 270 ? -11.818 2.957 -18.569 1.00 93.75 270 ILE A CA 1
ATOM 2192 C C . ILE A 1 270 ? -10.455 3.501 -19.006 1.00 93.75 270 ILE A C 1
ATOM 2194 O O . ILE A 1 270 ? -9.623 3.869 -18.179 1.00 93.75 270 ILE A O 1
ATOM 2198 N N . GLY A 1 271 ? -10.210 3.526 -20.315 1.00 92.81 271 GLY A N 1
ATOM 2199 C CA . GLY A 1 271 ? -8.929 3.945 -20.883 1.00 92.81 271 GLY A CA 1
ATOM 2200 C C . GLY A 1 271 ? -7.833 2.872 -20.871 1.00 92.81 271 GLY A C 1
ATOM 2201 O O . GLY A 1 271 ? -6.728 3.164 -21.314 1.00 92.81 271 GLY A O 1
ATOM 2202 N N . PHE A 1 272 ? -8.097 1.636 -20.426 1.00 92.81 272 PHE A N 1
ATOM 2203 C CA . PHE A 1 272 ? -7.085 0.569 -20.421 1.00 92.81 272 PHE A CA 1
ATOM 2204 C C . PHE A 1 272 ? -6.652 0.140 -21.833 1.00 92.81 272 PHE A C 1
ATOM 2206 O O . PHE A 1 272 ? -5.459 -0.011 -22.103 1.00 92.81 272 PHE A O 1
ATOM 2213 N N . CYS A 1 273 ? -7.598 0.024 -22.771 1.00 90.44 273 CYS A N 1
ATOM 2214 C CA . CYS A 1 273 ? -7.342 -0.348 -24.173 1.00 90.44 273 CYS A CA 1
ATOM 2215 C C . CYS A 1 273 ? -6.800 0.818 -25.035 1.00 90.44 273 CYS A C 1
ATOM 2217 O O . CYS A 1 273 ? -7.115 0.927 -26.220 1.00 90.44 273 CYS A O 1
ATOM 2219 N N . ASN A 1 274 ? -6.020 1.728 -24.443 1.00 93.25 274 ASN A N 1
ATOM 2220 C CA . ASN A 1 274 ? -5.384 2.840 -25.152 1.00 93.25 274 ASN A CA 1
ATOM 2221 C C . ASN A 1 274 ? -4.272 2.360 -26.109 1.00 93.25 274 ASN A C 1
ATOM 2223 O O . ASN A 1 274 ? -3.811 1.220 -26.042 1.00 93.25 274 ASN A O 1
ATOM 2227 N N . LYS A 1 275 ? -3.820 3.259 -26.991 1.00 94.50 275 LYS A N 1
ATOM 2228 C CA . LYS A 1 275 ? -2.753 3.009 -27.978 1.00 94.50 275 LYS A CA 1
ATOM 2229 C C . LYS A 1 275 ? -1.395 3.580 -27.547 1.00 94.50 275 LYS A C 1
ATOM 2231 O O . LYS A 1 275 ? -0.595 3.933 -28.411 1.00 94.50 275 LYS A O 1
ATOM 2236 N N . SER A 1 276 ? -1.154 3.721 -26.242 1.00 95.69 276 SER A N 1
ATOM 2237 C CA . SER A 1 276 ? 0.078 4.331 -25.738 1.00 95.69 276 SER A CA 1
ATOM 2238 C C . SER A 1 276 ? 1.315 3.585 -26.260 1.00 95.69 276 SER A C 1
ATOM 2240 O O . SER A 1 276 ? 1.318 2.350 -26.299 1.00 95.69 276 SER A O 1
ATOM 2242 N N . PRO A 1 277 ? 2.406 4.283 -26.618 1.00 94.56 277 PRO A N 1
ATOM 2243 C CA . PRO A 1 277 ? 3.675 3.648 -26.971 1.00 94.56 277 PRO A CA 1
ATOM 2244 C C . PRO A 1 277 ? 4.314 2.877 -25.804 1.00 94.56 277 PRO A C 1
ATOM 2246 O O . PRO A 1 277 ? 5.257 2.120 -26.024 1.00 94.56 277 PRO A O 1
ATOM 2249 N N . LEU A 1 278 ? 3.827 3.067 -24.572 1.00 95.69 278 LEU A N 1
ATOM 2250 C CA . LEU A 1 278 ? 4.277 2.336 -23.384 1.00 95.69 278 LEU A CA 1
ATOM 2251 C C . LEU A 1 278 ? 3.694 0.917 -23.289 1.00 95.69 278 LEU A C 1
ATOM 2253 O O . LEU A 1 278 ? 4.198 0.090 -22.518 1.00 95.69 278 LEU A O 1
ATOM 2257 N N . LYS A 1 279 ? 2.692 0.603 -24.122 1.00 93.69 279 LYS A N 1
ATOM 2258 C CA . LYS A 1 279 ? 2.197 -0.762 -24.308 1.00 93.69 279 LYS A CA 1
ATOM 2259 C C . LYS A 1 279 ? 3.353 -1.681 -24.701 1.00 93.69 279 LYS A C 1
ATOM 2261 O O . LYS A 1 279 ? 4.333 -1.263 -25.315 1.00 93.69 279 LYS A O 1
ATOM 2266 N N . ARG A 1 280 ? 3.263 -2.956 -24.323 1.00 89.81 280 ARG A N 1
ATOM 2267 C CA . ARG A 1 280 ? 4.337 -3.970 -24.317 1.00 89.81 280 ARG A CA 1
ATOM 2268 C C . ARG A 1 280 ? 5.409 -3.790 -23.245 1.00 89.81 280 ARG A C 1
ATOM 2270 O O . ARG A 1 280 ? 6.295 -4.650 -23.158 1.00 89.81 280 ARG A O 1
ATOM 2277 N N . GLY A 1 281 ? 5.343 -2.714 -22.469 1.00 94.12 281 GLY A N 1
ATOM 2278 C CA . GLY A 1 281 ? 6.171 -2.499 -21.297 1.00 94.12 281 GLY A CA 1
ATOM 2279 C C . GLY A 1 281 ? 5.649 -3.178 -20.037 1.00 94.12 281 GLY A C 1
ATOM 2280 O O . GLY A 1 281 ? 4.488 -3.587 -19.975 1.00 94.12 281 GLY A O 1
ATOM 2281 N N . VAL A 1 282 ? 6.524 -3.275 -19.033 1.00 97.12 282 VAL A N 1
ATOM 2282 C CA . VAL A 1 282 ? 6.188 -3.796 -17.705 1.00 97.12 282 VAL A CA 1
ATOM 2283 C C . VAL A 1 282 ? 6.459 -2.731 -16.648 1.00 97.12 282 VAL A C 1
ATOM 2285 O O . VAL A 1 282 ? 7.572 -2.202 -16.568 1.00 97.12 282 VAL A O 1
ATOM 2288 N N . MET A 1 283 ? 5.453 -2.428 -15.832 1.00 97.12 283 MET A N 1
ATOM 2289 C CA . MET A 1 283 ? 5.548 -1.434 -14.766 1.00 97.12 283 MET A CA 1
ATOM 2290 C C . MET A 1 283 ? 5.589 -2.093 -13.390 1.00 97.12 283 MET A C 1
ATOM 2292 O O . MET A 1 283 ? 4.799 -2.973 -13.082 1.00 97.12 283 MET A O 1
ATOM 2296 N N . PHE A 1 284 ? 6.472 -1.620 -12.525 1.00 97.56 284 PHE A N 1
ATOM 2297 C CA . PHE A 1 284 ? 6.448 -1.892 -11.098 1.00 97.56 284 PHE A CA 1
ATOM 2298 C C . PHE A 1 284 ? 6.235 -0.575 -10.356 1.00 97.56 284 PHE A C 1
ATOM 2300 O O . PHE A 1 284 ? 6.944 0.394 -10.615 1.00 97.56 284 PHE A O 1
ATOM 2307 N N . ALA A 1 285 ? 5.275 -0.541 -9.437 1.00 95.06 285 ALA A N 1
ATOM 2308 C CA . ALA A 1 285 ? 5.020 0.604 -8.571 1.00 95.06 285 ALA A CA 1
ATOM 2309 C C . ALA A 1 285 ? 5.273 0.194 -7.121 1.00 95.06 285 ALA A C 1
ATOM 2311 O O . ALA A 1 285 ? 4.460 -0.496 -6.507 1.00 95.06 285 ALA A O 1
ATOM 2312 N N . GLY A 1 286 ? 6.419 0.592 -6.581 1.00 92.12 286 GLY A N 1
ATOM 2313 C CA . GLY A 1 286 ? 6.839 0.195 -5.246 1.00 92.12 286 GLY A CA 1
ATOM 2314 C C . GLY A 1 286 ? 8.309 0.487 -4.994 1.00 92.12 286 GLY A C 1
ATOM 2315 O O . GLY A 1 286 ? 9.065 0.819 -5.904 1.00 92.12 286 GLY A O 1
ATOM 2316 N N . SER A 1 287 ? 8.709 0.343 -3.736 1.00 90.50 287 SER A N 1
ATOM 2317 C CA . SER A 1 287 ? 10.056 0.685 -3.282 1.00 90.50 287 SER A CA 1
ATOM 2318 C C . SER A 1 287 ? 10.889 -0.541 -2.937 1.00 90.50 287 SER A C 1
ATOM 2320 O O . SER A 1 287 ? 10.377 -1.660 -2.795 1.00 90.50 287 SER A O 1
ATOM 2322 N N . TYR A 1 288 ? 12.194 -0.312 -2.802 1.00 89.69 288 TYR A N 1
ATOM 2323 C CA . TYR A 1 288 ? 13.158 -1.313 -2.373 1.00 89.69 288 TYR A CA 1
ATOM 2324 C C . TYR A 1 288 ? 13.421 -1.195 -0.865 1.00 89.69 288 TYR A C 1
ATOM 2326 O O . TYR A 1 288 ? 13.782 -0.132 -0.360 1.00 89.69 288 TYR A O 1
ATOM 2334 N N . TYR A 1 289 ? 13.240 -2.290 -0.129 1.00 84.81 289 TYR A N 1
ATOM 2335 C CA . TYR A 1 289 ? 13.371 -2.320 1.329 1.00 84.81 289 TYR A CA 1
ATOM 2336 C C . TYR A 1 289 ? 14.723 -2.901 1.738 1.00 84.81 289 TYR A C 1
ATOM 2338 O O . TYR A 1 289 ? 14.781 -3.973 2.317 1.00 84.81 289 TYR A O 1
ATOM 2346 N N . SER A 1 290 ? 15.820 -2.183 1.483 1.00 75.88 290 SER A N 1
ATOM 2347 C CA . SER A 1 290 ? 17.191 -2.734 1.541 1.00 75.88 290 SER A CA 1
ATOM 2348 C C . SER A 1 290 ? 17.573 -3.542 2.796 1.00 75.88 290 SER A C 1
ATOM 2350 O O . SER A 1 290 ? 18.441 -4.406 2.703 1.00 75.88 290 SER A O 1
ATOM 2352 N N . LYS A 1 291 ? 16.933 -3.280 3.944 1.00 75.81 291 LYS A N 1
ATOM 2353 C CA . LYS A 1 291 ? 17.202 -3.911 5.248 1.00 75.81 291 LYS A CA 1
ATOM 2354 C C . LYS A 1 291 ? 16.150 -4.937 5.704 1.00 75.81 291 LYS A C 1
ATOM 2356 O O . LYS A 1 291 ? 16.287 -5.472 6.798 1.00 75.81 291 LYS A O 1
ATOM 2361 N N . LYS A 1 292 ? 15.077 -5.171 4.940 1.00 80.00 292 LYS A N 1
ATOM 2362 C CA . LYS A 1 292 ? 13.966 -6.074 5.304 1.00 80.00 292 LYS A CA 1
ATOM 2363 C C . LYS A 1 292 ? 13.555 -6.949 4.115 1.00 80.00 292 LYS A C 1
ATOM 2365 O O . LYS A 1 292 ? 13.892 -6.639 2.983 1.00 80.00 292 LYS A O 1
ATOM 2370 N N . PHE A 1 293 ? 12.795 -8.014 4.377 1.00 84.94 293 PHE A N 1
ATOM 2371 C CA . PHE A 1 293 ? 12.147 -8.851 3.355 1.00 84.94 293 PHE A CA 1
ATOM 2372 C C . PHE A 1 293 ? 13.117 -9.449 2.318 1.00 84.94 293 PHE A C 1
ATOM 2374 O O . PHE A 1 293 ? 12.992 -9.205 1.117 1.00 84.94 293 PHE A O 1
ATOM 2381 N N . LEU A 1 294 ? 14.091 -10.242 2.777 1.00 87.62 294 LEU A N 1
ATOM 2382 C CA . LEU A 1 294 ? 15.097 -10.852 1.899 1.00 87.62 294 LEU A CA 1
ATOM 2383 C C .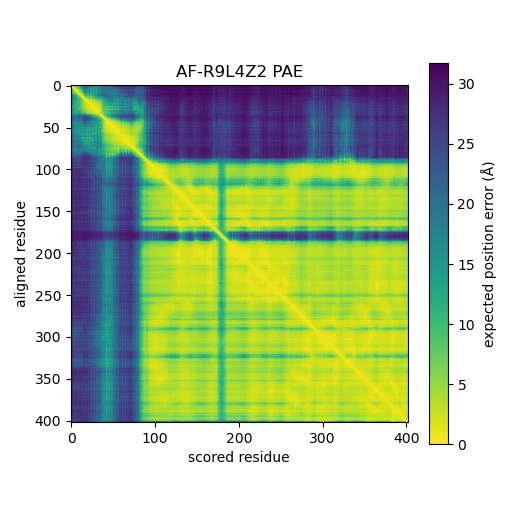 LEU A 1 294 ? 14.466 -11.706 0.784 1.00 87.62 294 LEU A C 1
ATOM 2385 O O . LEU A 1 294 ? 14.816 -11.529 -0.380 1.00 87.62 294 LEU A O 1
ATOM 2389 N N . GLU A 1 295 ? 13.464 -12.524 1.110 1.00 88.19 295 GLU A N 1
ATOM 2390 C CA . GLU A 1 295 ? 12.718 -13.329 0.128 1.00 88.19 295 GLU A CA 1
ATOM 2391 C C . GLU A 1 295 ? 12.067 -12.462 -0.962 1.00 88.19 295 GLU A C 1
ATOM 2393 O O . GLU A 1 295 ? 12.096 -12.785 -2.152 1.00 88.19 295 GLU A O 1
ATOM 2398 N N . ARG A 1 296 ? 11.538 -11.289 -0.584 1.00 92.56 296 ARG A N 1
ATOM 2399 C CA . ARG A 1 296 ? 10.984 -10.329 -1.546 1.00 92.56 296 ARG A CA 1
ATOM 2400 C C . ARG A 1 296 ? 12.066 -9.778 -2.472 1.00 92.56 296 ARG A C 1
ATOM 2402 O O . ARG A 1 296 ? 11.775 -9.523 -3.638 1.00 92.56 296 ARG A O 1
ATOM 2409 N N . HIS A 1 297 ? 13.298 -9.578 -1.998 1.00 91.06 297 HIS A N 1
ATOM 2410 C CA . HIS A 1 297 ? 14.404 -9.134 -2.854 1.00 91.06 297 HIS A CA 1
ATOM 2411 C C . HIS A 1 297 ? 14.778 -10.180 -3.899 1.00 91.06 297 HIS A C 1
ATOM 2413 O O . HIS A 1 297 ? 14.996 -9.820 -5.058 1.00 91.06 297 HIS A O 1
ATOM 2419 N N . GLU A 1 298 ? 14.826 -11.451 -3.511 1.00 91.25 298 GLU A N 1
ATOM 2420 C CA . GLU A 1 298 ? 15.104 -12.561 -4.423 1.00 91.25 298 GLU A CA 1
ATOM 2421 C C . GLU A 1 298 ? 14.009 -12.675 -5.484 1.00 91.25 298 GLU A C 1
ATOM 2423 O O . GLU A 1 298 ? 14.301 -12.661 -6.683 1.00 91.25 298 GLU A O 1
ATOM 2428 N N . ALA A 1 299 ? 12.742 -12.649 -5.063 1.00 94.50 299 ALA A N 1
ATOM 2429 C CA . ALA A 1 299 ? 11.609 -12.676 -5.977 1.00 94.50 299 ALA A CA 1
ATOM 2430 C C . ALA A 1 299 ? 11.585 -11.459 -6.920 1.00 94.50 299 ALA A C 1
ATOM 2432 O O . ALA A 1 299 ? 11.384 -11.599 -8.128 1.00 94.50 299 ALA A O 1
ATOM 2433 N N . GLN A 1 300 ? 11.866 -10.261 -6.399 1.00 95.62 300 GLN A N 1
ATOM 2434 C CA . GLN A 1 300 ? 12.005 -9.050 -7.206 1.00 95.62 300 GLN A CA 1
ATOM 2435 C C . GLN A 1 300 ? 13.130 -9.187 -8.237 1.00 95.62 300 GLN A C 1
ATOM 2437 O O . GLN A 1 300 ? 12.957 -8.818 -9.399 1.00 95.62 300 GLN A O 1
ATOM 2442 N N . ALA A 1 301 ? 14.292 -9.704 -7.830 1.00 94.44 301 ALA A N 1
ATOM 2443 C CA . ALA A 1 301 ? 15.431 -9.884 -8.717 1.00 94.44 301 ALA A CA 1
ATOM 2444 C C . ALA A 1 301 ? 15.138 -10.900 -9.825 1.00 94.44 301 ALA A C 1
ATOM 2446 O O . ALA A 1 301 ? 15.506 -10.648 -10.973 1.00 94.44 301 ALA A O 1
ATOM 2447 N N . ARG A 1 302 ? 14.441 -11.990 -9.498 1.00 95.31 302 ARG A N 1
ATOM 2448 C CA . ARG A 1 302 ? 13.979 -13.005 -10.447 1.00 95.31 302 ARG A CA 1
ATOM 2449 C C . ARG A 1 302 ? 13.004 -12.425 -11.467 1.00 95.31 302 ARG A C 1
ATOM 2451 O O . ARG A 1 302 ? 13.271 -12.491 -12.664 1.00 95.31 302 ARG A O 1
ATOM 2458 N N . ILE A 1 303 ? 11.927 -11.783 -11.009 1.00 97.56 303 ILE A N 1
ATOM 2459 C CA . ILE A 1 303 ? 10.906 -11.203 -11.893 1.00 97.56 303 ILE A CA 1
ATOM 2460 C C . ILE A 1 303 ? 11.526 -10.135 -12.801 1.00 97.56 303 ILE A C 1
ATOM 2462 O O . ILE A 1 303 ? 11.354 -10.175 -14.020 1.00 97.56 303 ILE A O 1
ATOM 2466 N N . PHE A 1 304 ? 12.306 -9.203 -12.243 1.00 97.31 304 PHE A N 1
ATOM 2467 C CA . PHE A 1 304 ? 12.965 -8.170 -13.047 1.00 97.31 304 PHE A CA 1
ATOM 2468 C C . PHE A 1 304 ? 13.993 -8.768 -14.009 1.00 97.31 304 PHE A C 1
ATOM 2470 O O . PHE A 1 304 ? 14.067 -8.339 -15.158 1.00 97.31 304 PHE A O 1
ATOM 2477 N N . GLY A 1 305 ? 14.754 -9.774 -13.575 1.00 96.19 305 GLY A N 1
ATOM 2478 C CA . GLY A 1 305 ? 15.675 -10.518 -14.428 1.00 96.19 305 GLY A CA 1
ATOM 2479 C C . GLY A 1 305 ? 14.968 -11.146 -15.629 1.00 96.19 305 GLY A C 1
ATOM 2480 O O . GLY A 1 305 ? 15.402 -10.935 -16.760 1.00 96.19 305 GLY A O 1
ATOM 2481 N N . GLY A 1 306 ? 13.840 -11.824 -15.403 1.00 96.44 306 GLY A N 1
ATOM 2482 C CA . GLY A 1 306 ? 13.020 -12.428 -16.456 1.00 96.44 306 GLY A CA 1
ATOM 2483 C C . GLY A 1 306 ? 12.473 -11.405 -17.454 1.00 96.44 306 GLY A C 1
ATOM 2484 O O . GLY A 1 306 ? 12.583 -11.600 -18.665 1.00 96.44 306 GLY A O 1
ATOM 2485 N N . ILE A 1 307 ? 11.969 -10.264 -16.969 1.00 96.88 307 ILE A N 1
ATOM 2486 C CA . ILE A 1 307 ? 11.496 -9.155 -17.819 1.00 96.88 307 ILE A CA 1
ATOM 2487 C C . ILE A 1 307 ? 12.620 -8.659 -18.743 1.00 96.88 307 ILE A C 1
ATOM 2489 O O . ILE A 1 307 ? 12.421 -8.502 -19.952 1.00 96.88 307 ILE A O 1
ATOM 2493 N N . LEU A 1 308 ? 13.816 -8.444 -18.186 1.00 96.12 308 LEU A N 1
ATOM 2494 C CA . LEU A 1 308 ? 14.973 -7.967 -18.944 1.00 96.12 308 LEU A CA 1
ATOM 2495 C C . LEU A 1 308 ? 15.496 -9.020 -19.930 1.00 96.12 308 LEU A C 1
ATOM 2497 O O . LEU A 1 308 ? 15.825 -8.673 -21.066 1.00 96.12 308 LEU A O 1
ATOM 2501 N N . ALA A 1 309 ? 15.525 -10.296 -19.538 1.00 96.56 309 ALA A N 1
ATOM 2502 C CA . ALA A 1 309 ? 15.902 -11.408 -20.410 1.00 96.56 309 ALA A CA 1
ATOM 2503 C C . ALA A 1 309 ? 14.938 -11.550 -21.601 1.00 96.56 309 ALA A C 1
ATOM 2505 O O . ALA A 1 309 ? 15.373 -11.743 -22.737 1.00 96.56 309 ALA A O 1
ATOM 2506 N N . ALA A 1 310 ? 13.639 -11.331 -21.373 1.00 95.75 310 ALA A N 1
ATOM 2507 C CA . ALA A 1 310 ? 12.611 -11.273 -22.412 1.00 95.75 310 ALA A CA 1
ATOM 2508 C C . ALA A 1 310 ? 12.679 -10.002 -23.286 1.00 95.75 310 ALA A C 1
ATOM 2510 O O . ALA A 1 310 ? 11.814 -9.794 -24.143 1.00 95.75 310 ALA A O 1
ATOM 2511 N N . LYS A 1 311 ? 13.684 -9.136 -23.077 1.00 96.06 311 LYS A N 1
ATOM 2512 C CA . LYS A 1 311 ? 13.877 -7.852 -23.771 1.00 96.06 311 LYS A CA 1
ATOM 2513 C C . LYS A 1 311 ? 12.646 -6.947 -23.686 1.00 96.06 311 LYS A C 1
ATOM 2515 O O . LYS A 1 311 ? 12.366 -6.174 -24.604 1.00 96.06 311 LYS A O 1
ATOM 2520 N N . ARG A 1 312 ? 11.897 -7.045 -22.584 1.00 96.00 312 ARG A N 1
ATOM 2521 C CA . ARG A 1 312 ? 10.769 -6.162 -22.304 1.00 96.00 312 ARG A CA 1
ATOM 2522 C C . ARG A 1 312 ? 11.274 -4.931 -21.559 1.00 96.00 312 ARG A C 1
ATOM 2524 O O . ARG A 1 312 ? 12.075 -5.065 -20.632 1.00 96.00 312 ARG A O 1
ATOM 2531 N N . PRO A 1 313 ? 10.850 -3.725 -21.957 1.00 95.69 313 PRO A N 1
ATOM 2532 C CA . PRO A 1 313 ? 11.247 -2.546 -21.218 1.00 95.69 313 PRO A CA 1
ATOM 2533 C C . PRO A 1 313 ? 10.577 -2.539 -19.828 1.00 95.69 313 PRO A C 1
ATOM 2535 O O . PRO A 1 313 ? 9.445 -2.997 -19.656 1.00 95.69 313 PRO A O 1
ATOM 2538 N N . LEU A 1 314 ? 11.329 -2.081 -18.826 1.00 97.00 314 LEU A N 1
ATOM 2539 C CA . LEU A 1 314 ? 10.951 -2.082 -17.411 1.00 97.00 314 LEU A CA 1
ATOM 2540 C C . LEU A 1 314 ? 10.863 -0.641 -16.906 1.00 97.00 314 LEU A C 1
ATOM 2542 O O . LEU A 1 314 ? 11.786 0.153 -17.122 1.00 97.00 314 LEU A O 1
ATOM 2546 N N . TRP A 1 315 ? 9.771 -0.314 -16.222 1.00 97.44 315 TRP A N 1
ATOM 2547 C CA . TRP A 1 315 ? 9.532 0.966 -15.559 1.00 97.44 315 TRP A CA 1
ATOM 2548 C C . TRP A 1 315 ? 9.319 0.709 -14.075 1.00 97.44 315 TRP A C 1
ATOM 2550 O O . TRP A 1 315 ? 8.458 -0.081 -13.708 1.00 97.44 315 TRP A O 1
ATOM 2560 N N . ILE A 1 316 ? 10.104 1.361 -13.226 1.00 97.06 316 ILE A N 1
ATOM 2561 C CA . ILE A 1 316 ? 9.992 1.255 -11.773 1.00 97.06 316 ILE A CA 1
ATOM 2562 C C . ILE A 1 316 ? 9.592 2.632 -11.257 1.00 97.06 316 ILE A C 1
ATOM 2564 O O . ILE A 1 316 ? 10.398 3.549 -11.310 1.00 97.06 316 ILE A O 1
ATOM 2568 N N . VAL A 1 317 ? 8.365 2.795 -10.782 1.00 95.12 317 VAL A N 1
ATOM 2569 C CA . VAL A 1 317 ? 7.908 4.020 -10.115 1.00 95.12 317 VAL A CA 1
ATOM 2570 C C . VAL A 1 317 ? 8.135 3.843 -8.618 1.00 95.12 317 VAL A C 1
ATOM 2572 O O . VAL A 1 317 ? 7.459 3.037 -7.974 1.00 95.12 317 VAL A O 1
ATOM 2575 N N . ASP A 1 318 ? 9.121 4.556 -8.078 1.00 92.25 318 ASP A N 1
ATOM 2576 C CA . ASP A 1 318 ? 9.562 4.405 -6.691 1.00 92.25 318 ASP A CA 1
ATOM 2577 C C . ASP A 1 318 ? 8.945 5.481 -5.794 1.00 92.25 318 ASP A C 1
ATOM 2579 O O . ASP A 1 318 ? 9.150 6.676 -6.000 1.00 92.25 318 ASP A O 1
ATOM 2583 N N . ARG A 1 319 ? 8.200 5.054 -4.766 1.00 85.06 319 ARG A N 1
ATOM 2584 C CA . ARG A 1 319 ? 7.575 5.960 -3.789 1.00 85.06 319 ARG A CA 1
ATOM 2585 C C . ARG A 1 319 ? 8.610 6.721 -2.961 1.00 85.06 319 ARG A C 1
ATOM 2587 O O . ARG A 1 319 ? 8.368 7.865 -2.600 1.00 85.06 319 ARG A O 1
ATOM 2594 N N . PHE A 1 320 ? 9.743 6.089 -2.673 1.00 82.25 320 PHE A N 1
ATOM 2595 C CA . PHE A 1 320 ? 10.831 6.654 -1.880 1.00 82.25 320 PHE A CA 1
ATOM 2596 C C . PHE A 1 320 ? 12.021 7.009 -2.777 1.00 82.25 320 PHE A C 1
ATOM 2598 O O . PHE A 1 320 ? 13.178 6.753 -2.439 1.00 82.25 320 PHE A O 1
ATOM 2605 N N . TYR A 1 321 ? 11.730 7.567 -3.956 1.00 82.38 321 TYR A N 1
ATOM 2606 C CA . TYR A 1 321 ? 12.742 7.932 -4.938 1.00 82.38 321 TYR A CA 1
ATOM 2607 C C . TYR A 1 321 ? 13.816 8.837 -4.319 1.00 82.38 321 TYR A C 1
ATOM 2609 O O . TYR A 1 321 ? 13.505 9.866 -3.728 1.00 82.38 321 TYR A O 1
ATOM 2617 N N . ASN A 1 322 ? 15.087 8.461 -4.488 1.00 74.56 322 ASN A N 1
ATOM 2618 C CA . ASN A 1 322 ? 16.254 9.110 -3.872 1.00 74.56 322 ASN A CA 1
ATOM 2619 C C . ASN A 1 322 ? 16.290 9.104 -2.326 1.00 74.56 322 ASN A C 1
ATOM 2621 O O . ASN A 1 322 ? 17.105 9.827 -1.762 1.00 74.56 322 ASN A O 1
ATOM 2625 N N . GLU A 1 323 ? 15.467 8.314 -1.628 1.00 72.44 323 GLU A N 1
ATOM 2626 C CA . GLU A 1 323 ? 15.589 8.171 -0.172 1.00 72.44 323 GLU A CA 1
ATOM 2627 C C . GLU A 1 323 ? 16.774 7.255 0.177 1.00 72.44 323 GLU A C 1
ATOM 2629 O O . GLU A 1 323 ? 16.878 6.110 -0.290 1.00 72.44 323 GLU A O 1
ATOM 2634 N N . ASP A 1 324 ? 17.673 7.759 1.022 1.00 67.06 324 ASP A N 1
ATOM 2635 C CA . ASP A 1 324 ? 18.839 7.011 1.484 1.00 67.06 324 ASP A CA 1
ATOM 2636 C C . ASP A 1 324 ? 18.425 5.714 2.187 1.00 67.06 324 ASP A C 1
ATOM 2638 O O . ASP A 1 324 ? 17.486 5.655 2.981 1.00 67.06 324 ASP A O 1
ATOM 2642 N N . GLY A 1 325 ? 19.133 4.626 1.880 1.00 69.75 325 GLY A N 1
ATOM 2643 C CA . GLY A 1 325 ? 18.800 3.301 2.406 1.00 69.75 325 GLY A CA 1
ATOM 2644 C C . GLY A 1 325 ? 17.590 2.631 1.741 1.00 69.75 325 GLY A C 1
ATOM 2645 O O . GLY A 1 325 ? 17.231 1.525 2.144 1.00 69.75 325 GLY A O 1
ATOM 2646 N N . ARG A 1 326 ? 16.986 3.220 0.701 1.00 79.19 326 ARG A N 1
ATOM 2647 C CA . ARG A 1 326 ? 15.910 2.592 -0.099 1.00 79.19 326 ARG A CA 1
ATOM 2648 C C . ARG A 1 326 ? 16.211 2.518 -1.594 1.00 79.19 326 ARG A C 1
ATOM 2650 O O . ARG A 1 326 ? 15.354 2.168 -2.398 1.00 79.19 326 ARG A O 1
ATOM 2657 N N . LEU A 1 327 ? 17.452 2.806 -1.971 1.00 82.06 327 LEU A N 1
ATOM 2658 C CA . LEU A 1 327 ? 17.888 2.780 -3.361 1.00 82.06 327 LEU A CA 1
ATOM 2659 C C . LEU A 1 327 ? 17.828 1.368 -3.942 1.00 82.06 327 LEU A C 1
ATOM 2661 O O . LEU A 1 327 ? 18.302 0.404 -3.338 1.00 82.06 327 LEU A O 1
ATOM 2665 N N . PHE A 1 328 ? 17.336 1.269 -5.174 1.00 87.81 328 PHE A N 1
ATOM 2666 C CA . PHE A 1 328 ? 17.385 0.023 -5.927 1.00 87.81 328 PHE A CA 1
ATOM 2667 C C . PHE A 1 328 ? 18.838 -0.389 -6.243 1.00 87.81 328 PHE A C 1
ATOM 2669 O O . PHE A 1 328 ? 19.719 0.475 -6.410 1.00 87.81 328 PHE A O 1
ATOM 2676 N N . PRO A 1 329 ? 19.099 -1.704 -6.407 1.00 86.38 329 PRO A N 1
ATOM 2677 C CA . PRO A 1 329 ? 20.368 -2.211 -6.923 1.00 86.38 329 PRO A CA 1
ATOM 2678 C C . PRO A 1 329 ? 20.806 -1.482 -8.201 1.00 86.38 329 PRO A C 1
ATOM 2680 O O . PRO A 1 329 ? 19.975 -1.178 -9.060 1.00 86.38 329 PRO A O 1
ATOM 2683 N N . SER A 1 330 ? 22.111 -1.225 -8.347 1.00 82.56 330 SER A N 1
ATOM 2684 C CA . SER A 1 330 ? 22.699 -0.417 -9.434 1.00 82.56 330 SER A CA 1
ATOM 2685 C C . SER A 1 330 ? 22.199 -0.812 -10.827 1.00 82.56 330 SER A C 1
ATOM 2687 O O . SER A 1 330 ? 21.804 0.055 -11.610 1.00 82.56 330 SER A O 1
ATOM 2689 N N . LYS A 1 331 ? 22.104 -2.121 -11.096 1.00 84.50 331 LYS A N 1
ATOM 2690 C CA . LYS A 1 331 ? 21.597 -2.689 -12.355 1.00 84.50 331 LYS A CA 1
ATOM 2691 C C . LYS A 1 331 ? 20.173 -2.254 -12.727 1.00 84.50 331 LYS A C 1
ATOM 2693 O O . LYS A 1 331 ? 19.842 -2.234 -13.912 1.00 84.50 331 LYS A O 1
ATOM 2698 N N . TYR A 1 332 ? 19.347 -1.876 -11.748 1.00 90.62 332 TYR A N 1
ATOM 2699 C CA . TYR A 1 332 ? 17.964 -1.452 -11.972 1.00 90.62 332 TYR A CA 1
ATOM 2700 C C . TYR A 1 332 ? 17.768 0.065 -11.996 1.00 90.62 332 TYR A C 1
ATOM 2702 O O . TYR A 1 332 ? 16.739 0.528 -12.477 1.00 90.62 332 TYR A O 1
ATOM 2710 N N . ARG A 1 333 ? 18.746 0.857 -11.541 1.00 87.50 333 ARG A N 1
ATOM 2711 C CA . ARG A 1 333 ? 18.586 2.308 -11.325 1.00 87.50 333 ARG A CA 1
ATOM 2712 C C . ARG A 1 333 ? 18.175 3.089 -12.569 1.00 87.50 333 ARG A C 1
ATOM 2714 O O . ARG A 1 333 ? 17.406 4.035 -12.462 1.00 87.50 333 ARG A O 1
ATOM 2721 N N . LYS A 1 334 ? 18.619 2.660 -13.755 1.00 89.19 334 LYS A N 1
ATOM 2722 C CA . LYS A 1 334 ? 18.222 3.259 -15.044 1.00 89.19 334 LYS A CA 1
ATOM 2723 C C . LYS A 1 334 ? 16.744 3.057 -15.410 1.00 89.19 334 LYS A C 1
ATOM 2725 O O . LYS A 1 334 ? 16.252 3.683 -16.347 1.00 89.19 334 LYS A O 1
ATOM 2730 N N . TYR A 1 335 ? 16.052 2.162 -14.706 1.00 94.31 335 TYR A N 1
ATOM 2731 C CA . TYR A 1 335 ? 14.622 1.909 -14.860 1.00 94.31 335 TYR A CA 1
ATOM 2732 C C . TYR A 1 335 ? 13.763 2.645 -13.832 1.00 94.31 335 TYR A C 1
ATOM 2734 O O . TYR A 1 335 ? 12.546 2.671 -14.004 1.00 94.31 335 TYR A O 1
ATOM 2742 N N . VAL A 1 336 ? 14.382 3.231 -12.802 1.00 93.06 336 VAL A N 1
ATOM 2743 C CA . VAL A 1 336 ? 13.678 3.886 -11.701 1.00 93.06 336 VAL A CA 1
ATOM 2744 C C . VAL A 1 336 ? 13.299 5.314 -12.065 1.00 93.06 336 VAL A C 1
ATOM 2746 O O . VAL A 1 336 ? 14.113 6.087 -12.571 1.00 93.06 336 VAL A O 1
ATOM 2749 N N . LEU A 1 337 ? 12.050 5.644 -11.779 1.00 93.12 337 LEU A N 1
ATOM 2750 C CA . LEU A 1 337 ? 11.391 6.918 -11.980 1.00 93.12 337 LEU A CA 1
ATOM 2751 C C . LEU A 1 337 ? 10.962 7.481 -10.617 1.00 93.12 337 LEU A C 1
ATOM 2753 O O . LEU A 1 337 ? 10.697 6.695 -9.699 1.00 93.12 337 LEU A O 1
ATOM 2757 N N . PRO A 1 338 ? 10.846 8.816 -10.500 1.00 90.31 338 PRO A N 1
ATOM 2758 C CA . PRO A 1 338 ? 10.194 9.454 -9.363 1.00 90.31 338 PRO A CA 1
ATOM 2759 C C . PRO A 1 338 ? 8.786 8.914 -9.108 1.00 90.31 338 PRO A C 1
ATOM 2761 O O . PRO A 1 338 ? 8.157 8.347 -10.007 1.00 90.31 338 PRO A O 1
ATOM 2764 N N . SER A 1 339 ? 8.289 9.135 -7.892 1.00 88.69 339 SER A N 1
ATOM 2765 C CA . SER A 1 339 ? 6.913 8.819 -7.518 1.00 88.69 339 SER A CA 1
ATOM 2766 C C . SER A 1 339 ? 5.905 9.564 -8.402 1.00 88.69 339 SER A C 1
ATOM 2768 O O . SER A 1 339 ? 6.215 10.560 -9.061 1.00 88.69 339 SER A O 1
ATOM 2770 N N . LEU A 1 340 ? 4.678 9.049 -8.440 1.00 88.38 340 LEU A N 1
ATOM 2771 C CA . LEU A 1 340 ? 3.535 9.698 -9.075 1.00 88.38 340 LEU A CA 1
ATOM 2772 C C . LEU A 1 340 ? 2.471 9.969 -8.008 1.00 88.38 340 LEU A C 1
ATOM 2774 O O . LEU A 1 340 ? 2.301 9.118 -7.123 1.00 88.38 340 LEU A O 1
ATOM 2778 N N . PRO A 1 341 ? 1.725 11.086 -8.100 1.00 84.94 341 PRO A N 1
ATOM 2779 C CA . PRO A 1 341 ? 0.507 11.271 -7.316 1.00 84.94 341 PRO A CA 1
ATOM 2780 C C . PRO A 1 341 ? -0.420 10.064 -7.477 1.00 84.94 341 PRO A C 1
ATOM 2782 O O . PRO A 1 341 ? -0.482 9.471 -8.554 1.00 84.94 341 PRO A O 1
ATOM 2785 N N . TYR A 1 342 ? -1.158 9.682 -6.431 1.00 84.56 342 TYR A N 1
ATOM 2786 C CA . TYR A 1 342 ? -1.892 8.411 -6.442 1.00 84.56 342 TYR A CA 1
ATOM 2787 C C . TYR A 1 342 ? -2.859 8.262 -7.626 1.00 84.56 342 TYR A C 1
ATOM 2789 O O . TYR A 1 342 ? -2.875 7.217 -8.271 1.00 84.56 342 TYR A O 1
ATOM 2797 N N . GLY A 1 343 ? -3.635 9.302 -7.951 1.00 83.50 343 GLY A N 1
ATOM 2798 C CA . GLY A 1 343 ? -4.556 9.264 -9.094 1.00 83.50 343 GLY A CA 1
ATOM 2799 C C . GLY A 1 343 ? -3.835 9.040 -10.428 1.00 83.50 343 GLY A C 1
ATOM 2800 O O . GLY A 1 343 ? -4.259 8.207 -11.232 1.00 83.50 343 GLY A O 1
ATOM 2801 N N . ASP A 1 344 ? -2.704 9.718 -10.625 1.00 89.25 344 ASP A N 1
ATOM 2802 C CA . ASP A 1 344 ? -1.871 9.570 -11.821 1.00 89.25 344 ASP A CA 1
ATOM 2803 C C . ASP A 1 344 ? -1.205 8.198 -11.868 1.00 89.25 344 ASP A C 1
ATOM 2805 O O . ASP A 1 344 ? -1.109 7.601 -12.936 1.00 89.25 344 ASP A O 1
ATOM 2809 N N . LEU A 1 345 ? -0.812 7.649 -10.715 1.00 92.62 345 LEU A N 1
ATOM 2810 C CA . LEU A 1 345 ? -0.271 6.300 -10.616 1.00 92.62 345 LEU A CA 1
ATOM 2811 C C . LEU A 1 345 ? -1.285 5.256 -11.103 1.00 92.62 345 LEU A C 1
ATOM 2813 O O . LEU A 1 345 ? -0.925 4.376 -11.885 1.00 92.62 345 LEU A O 1
ATOM 2817 N N . GLN A 1 346 ? -2.555 5.360 -10.692 1.00 93.12 346 GLN A N 1
ATOM 2818 C CA . GLN A 1 346 ? -3.597 4.426 -11.140 1.00 93.12 346 GLN A CA 1
ATOM 2819 C C . GLN A 1 346 ? -3.865 4.544 -12.648 1.00 93.12 346 GLN A C 1
ATOM 2821 O O . GLN A 1 346 ? -4.060 3.533 -13.324 1.00 93.12 346 GLN A O 1
ATOM 2826 N N . LYS A 1 347 ? -3.798 5.756 -13.216 1.00 94.06 347 LYS A N 1
ATOM 2827 C CA . LYS A 1 347 ? -3.845 5.951 -14.675 1.00 94.06 347 LYS A CA 1
ATOM 2828 C C . LYS A 1 347 ? -2.604 5.396 -15.375 1.00 94.06 347 LYS A C 1
ATOM 2830 O O . LYS A 1 347 ? -2.740 4.749 -16.409 1.00 94.06 347 LYS A O 1
ATOM 2835 N N . ALA A 1 348 ? -1.415 5.586 -14.808 1.00 95.44 348 ALA A N 1
ATOM 2836 C CA . ALA A 1 348 ? -0.158 5.119 -15.381 1.00 95.44 348 ALA A CA 1
ATOM 2837 C C . ALA A 1 348 ? -0.149 3.600 -15.581 1.00 95.44 348 ALA A C 1
ATOM 2839 O O . ALA A 1 348 ? 0.283 3.140 -16.633 1.00 95.44 348 ALA A O 1
ATOM 2840 N N . HIS A 1 349 ? -0.713 2.823 -14.649 1.00 95.75 349 HIS A N 1
ATOM 2841 C CA . HIS A 1 349 ? -0.855 1.371 -14.815 1.00 95.75 349 HIS A CA 1
ATOM 2842 C C . HIS A 1 349 ? -1.587 0.972 -16.103 1.00 95.75 349 HIS A C 1
ATOM 2844 O O . HIS A 1 349 ? -1.219 -0.019 -16.729 1.00 95.75 349 HIS A O 1
ATOM 2850 N N . LYS A 1 350 ? -2.566 1.767 -16.552 1.00 95.81 350 LYS A N 1
ATOM 2851 C CA . LYS A 1 350 ? -3.331 1.516 -17.784 1.00 95.81 350 LYS A CA 1
ATOM 2852 C C . LYS A 1 350 ? -2.497 1.698 -19.056 1.00 95.81 350 LYS A C 1
ATOM 2854 O O . LYS A 1 350 ? -2.896 1.226 -20.120 1.00 95.81 350 LYS A O 1
ATOM 2859 N N . LEU A 1 351 ? -1.351 2.376 -18.984 1.00 96.75 351 LEU A N 1
ATOM 2860 C CA . LEU A 1 351 ? -0.444 2.582 -20.121 1.00 96.75 351 LEU A CA 1
ATOM 2861 C C . LEU A 1 351 ? 0.410 1.344 -20.425 1.00 96.75 351 LEU A C 1
ATOM 2863 O O . LEU A 1 351 ? 0.949 1.227 -21.523 1.00 96.75 351 LEU A O 1
ATOM 2867 N N . PHE A 1 352 ? 0.503 0.409 -19.480 1.00 96.12 352 PHE A N 1
ATOM 2868 C CA . PHE A 1 352 ? 1.281 -0.820 -19.600 1.00 96.12 352 PHE A CA 1
ATOM 2869 C C . PHE A 1 352 ? 0.356 -2.024 -19.783 1.00 96.12 352 PHE A C 1
ATOM 2871 O O . PHE A 1 352 ? -0.818 -1.979 -19.420 1.00 96.12 352 PHE A O 1
ATOM 2878 N N . ASP A 1 353 ? 0.878 -3.099 -20.375 1.00 90.62 353 ASP A N 1
ATOM 2879 C CA . ASP A 1 353 ? 0.127 -4.360 -20.468 1.00 90.62 353 ASP A CA 1
ATOM 2880 C C . ASP A 1 353 ? 0.251 -5.159 -19.172 1.00 90.62 353 ASP A C 1
ATOM 2882 O O . ASP A 1 353 ? -0.722 -5.757 -18.725 1.00 90.62 353 ASP A O 1
ATOM 2886 N N . TYR A 1 354 ? 1.443 -5.131 -18.565 1.00 94.88 354 TYR A N 1
ATOM 2887 C CA . TYR A 1 354 ? 1.777 -5.897 -17.372 1.00 94.88 354 TYR A CA 1
ATOM 2888 C C . TYR A 1 354 ? 2.207 -4.982 -16.230 1.00 94.88 354 TYR A C 1
ATOM 2890 O O . TYR A 1 354 ? 3.027 -4.075 -16.409 1.00 94.88 354 TYR A O 1
ATOM 2898 N N . SER A 1 355 ? 1.720 -5.292 -15.035 1.00 96.75 355 SER A N 1
ATOM 2899 C CA . SER A 1 355 ? 2.216 -4.746 -13.778 1.00 96.75 355 SER A CA 1
ATOM 2900 C C . SER A 1 355 ? 2.888 -5.835 -12.950 1.00 96.75 355 SER A C 1
ATOM 2902 O O . SER A 1 355 ? 2.404 -6.959 -12.880 1.00 96.75 355 SER A O 1
ATOM 2904 N N . VAL A 1 356 ? 3.993 -5.511 -12.292 1.00 97.69 356 VAL A N 1
ATOM 2905 C CA . VAL A 1 356 ? 4.601 -6.390 -11.292 1.00 97.69 356 VAL A CA 1
ATOM 2906 C C . VAL A 1 356 ? 3.995 -6.087 -9.932 1.00 97.69 356 VAL A C 1
ATOM 2908 O O . VAL A 1 356 ? 3.906 -4.927 -9.524 1.00 97.69 356 VAL A O 1
ATOM 2911 N N . ASN A 1 357 ? 3.639 -7.146 -9.221 1.00 96.75 357 ASN A N 1
ATOM 2912 C CA . ASN A 1 357 ? 3.262 -7.132 -7.824 1.00 96.75 357 ASN A CA 1
ATOM 2913 C C . ASN A 1 357 ? 4.292 -7.899 -6.995 1.00 96.75 357 ASN A C 1
ATOM 2915 O O . ASN A 1 357 ? 4.850 -8.902 -7.439 1.00 96.75 357 ASN A O 1
ATOM 2919 N N . LEU A 1 358 ? 4.566 -7.402 -5.793 1.00 96.56 358 LEU A N 1
ATOM 2920 C CA . LEU A 1 358 ? 5.502 -8.025 -4.867 1.00 96.56 358 LEU A CA 1
ATOM 2921 C C . LEU A 1 358 ? 4.924 -7.993 -3.461 1.00 96.56 358 LEU A C 1
ATOM 2923 O O . LEU A 1 358 ? 4.813 -6.925 -2.857 1.00 96.56 358 LEU A O 1
ATOM 2927 N N . ASN A 1 359 ? 4.636 -9.174 -2.938 1.00 95.69 359 ASN A N 1
ATOM 2928 C CA . ASN A 1 359 ? 4.181 -9.403 -1.580 1.00 95.69 359 ASN A CA 1
ATOM 2929 C C . ASN A 1 359 ? 5.383 -9.569 -0.648 1.00 95.69 359 ASN A C 1
ATOM 2931 O O . ASN A 1 359 ? 6.302 -10.336 -0.943 1.00 95.69 359 ASN A O 1
ATOM 2935 N N . SER A 1 360 ? 5.362 -8.847 0.471 1.00 94.12 360 SER A N 1
ATOM 2936 C CA . SER A 1 360 ? 6.304 -9.044 1.582 1.00 94.12 360 SER A CA 1
ATOM 2937 C C . SER A 1 360 ? 5.828 -10.131 2.547 1.00 94.12 360 SER A C 1
ATOM 2939 O O . SER A 1 360 ? 6.653 -10.817 3.137 1.00 94.12 360 SER A O 1
ATOM 2941 N N . VAL A 1 361 ? 4.508 -10.280 2.692 1.00 94.44 361 VAL A N 1
ATOM 2942 C CA . VAL A 1 361 ? 3.862 -11.350 3.457 1.00 94.44 361 VAL A CA 1
ATOM 2943 C C . VAL A 1 361 ? 3.456 -12.443 2.474 1.00 94.44 361 VAL A C 1
ATOM 2945 O O . VAL A 1 361 ? 2.653 -12.212 1.569 1.00 94.44 361 VAL A O 1
ATOM 2948 N N . THR A 1 362 ? 4.059 -13.620 2.610 1.00 95.06 362 THR A N 1
ATOM 2949 C CA . THR A 1 362 ? 3.879 -14.738 1.670 1.00 95.06 362 THR A CA 1
ATOM 2950 C C . THR A 1 362 ? 3.070 -15.887 2.264 1.00 95.06 362 THR A C 1
ATOM 2952 O O . THR A 1 362 ? 2.534 -16.700 1.514 1.00 95.06 362 THR A O 1
ATOM 2955 N N . THR A 1 363 ? 2.947 -15.939 3.591 1.00 95.62 363 THR A N 1
ATOM 2956 C CA . THR A 1 363 ? 2.318 -17.041 4.330 1.00 95.62 363 THR A CA 1
ATOM 2957 C C . THR A 1 363 ? 0.875 -16.778 4.736 1.00 95.62 363 THR A C 1
ATOM 2959 O O . THR A 1 363 ? 0.162 -17.740 4.986 1.00 95.62 363 THR A O 1
ATOM 2962 N N . SER A 1 364 ? 0.438 -15.516 4.796 1.00 96.50 364 SER A N 1
ATOM 2963 C CA . SER A 1 364 ? -0.932 -15.182 5.201 1.00 96.50 364 SER A CA 1
ATOM 2964 C C . SER A 1 364 ? -1.960 -15.685 4.175 1.00 96.50 364 SER A C 1
ATOM 2966 O O . SER A 1 364 ? -1.766 -15.465 2.971 1.00 96.50 364 SER A O 1
ATOM 2968 N N . PRO A 1 365 ? -3.070 -16.308 4.616 1.00 96.31 365 PRO A N 1
ATOM 2969 C CA . PRO A 1 365 ? -4.172 -16.702 3.740 1.00 96.31 365 PRO A CA 1
ATOM 2970 C C . PRO A 1 365 ? -4.957 -15.534 3.125 1.00 96.31 365 PRO A C 1
ATOM 2972 O O . PRO A 1 365 ? -5.653 -15.753 2.132 1.00 96.31 365 PRO A O 1
ATOM 2975 N N . THR A 1 366 ? -4.874 -14.325 3.696 1.00 96.38 366 THR A N 1
ATOM 2976 C CA . THR A 1 366 ? -5.678 -13.158 3.268 1.00 96.38 366 THR A CA 1
ATOM 2977 C C . THR A 1 366 ? -4.856 -11.907 2.971 1.00 96.38 366 THR A C 1
ATOM 2979 O O . THR A 1 366 ? -5.197 -11.144 2.065 1.00 96.38 366 THR A O 1
ATOM 2982 N N . MET A 1 367 ? -3.727 -11.703 3.654 1.00 95.94 367 MET A N 1
ATOM 2983 C CA . MET A 1 367 ? -2.876 -10.544 3.413 1.00 95.94 367 MET A CA 1
ATOM 2984 C C . MET A 1 367 ? -2.039 -10.719 2.139 1.00 95.94 367 MET A C 1
ATOM 2986 O O . MET A 1 367 ? -1.163 -11.582 2.037 1.00 95.94 367 MET A O 1
ATOM 2990 N N . CYS A 1 368 ? -2.241 -9.806 1.192 1.00 95.69 368 CYS A N 1
ATOM 2991 C CA . CYS A 1 368 ? -1.374 -9.589 0.037 1.00 95.69 368 CYS A CA 1
ATOM 2992 C C . CYS A 1 368 ? -1.185 -8.088 -0.211 1.00 95.69 368 CYS A C 1
ATOM 2994 O O . CYS A 1 368 ? -1.853 -7.253 0.381 1.00 95.69 368 CYS A O 1
ATOM 2996 N N . ALA A 1 369 ? -0.279 -7.709 -1.106 1.00 94.25 369 ALA A N 1
ATOM 2997 C CA . ALA A 1 369 ? -0.103 -6.313 -1.476 1.00 94.25 369 ALA A CA 1
ATOM 2998 C C . ALA A 1 369 ? -1.390 -5.745 -2.102 1.00 94.25 369 ALA A C 1
ATOM 3000 O O . ALA A 1 369 ? -1.931 -6.316 -3.048 1.00 94.25 369 ALA A O 1
ATOM 3001 N N . ARG A 1 370 ? -1.820 -4.553 -1.662 1.00 93.38 370 ARG A N 1
ATOM 3002 C CA . ARG A 1 370 ? -2.998 -3.832 -2.197 1.00 93.38 370 ARG A CA 1
ATOM 3003 C C . ARG A 1 370 ? -3.063 -3.791 -3.728 1.00 93.38 370 ARG A C 1
ATOM 3005 O O . ARG A 1 370 ? -4.140 -3.813 -4.318 1.00 93.38 370 ARG A O 1
ATOM 3012 N N . ARG A 1 371 ? -1.900 -3.722 -4.385 1.00 93.31 371 ARG A N 1
ATOM 3013 C CA . ARG A 1 371 ? -1.787 -3.661 -5.847 1.00 93.31 371 ARG A CA 1
ATOM 3014 C C . ARG A 1 371 ? -2.453 -4.857 -6.533 1.00 93.31 371 ARG A C 1
ATOM 3016 O O . ARG A 1 371 ? -2.938 -4.670 -7.646 1.00 93.31 371 ARG A O 1
ATOM 3023 N N . THR A 1 372 ? -2.514 -6.020 -5.874 1.00 95.38 372 THR A N 1
ATOM 3024 C CA . THR A 1 372 ? -3.279 -7.197 -6.313 1.00 95.38 372 THR A CA 1
ATOM 3025 C C . THR A 1 372 ? -4.721 -6.812 -6.633 1.00 95.38 372 THR A C 1
ATOM 3027 O O . THR A 1 372 ? -5.187 -7.063 -7.734 1.00 95.38 372 THR A O 1
ATOM 3030 N N . TYR A 1 373 ? -5.399 -6.103 -5.731 1.00 95.44 373 TYR A N 1
ATOM 3031 C CA . TYR A 1 373 ? -6.778 -5.661 -5.929 1.00 95.44 373 TYR A CA 1
ATOM 3032 C C . TYR A 1 373 ? -6.872 -4.513 -6.945 1.00 95.44 373 TYR A C 1
ATOM 3034 O O . TYR A 1 373 ? -7.666 -4.566 -7.886 1.00 95.44 373 TYR A O 1
ATOM 3042 N N . GLU A 1 374 ? -6.032 -3.482 -6.791 1.00 94.88 374 GLU A N 1
ATOM 3043 C CA . GLU A 1 374 ? -6.108 -2.263 -7.610 1.00 94.88 374 GLU A CA 1
ATOM 3044 C C . GLU A 1 374 ? -5.906 -2.545 -9.107 1.00 94.88 374 GLU A C 1
ATOM 3046 O O . GLU A 1 374 ? -6.699 -2.093 -9.929 1.00 94.88 374 GLU A O 1
ATOM 3051 N N . VAL A 1 375 ? -4.869 -3.300 -9.488 1.00 94.38 375 VAL A N 1
ATOM 3052 C CA . VAL A 1 375 ? -4.557 -3.547 -10.910 1.00 94.38 375 VAL A CA 1
ATOM 3053 C C . VAL A 1 375 ? -5.556 -4.493 -11.563 1.00 94.38 375 VAL A C 1
ATOM 3055 O O . VAL A 1 375 ? -5.903 -4.274 -12.725 1.00 94.38 375 VAL A O 1
ATOM 3058 N N . GLN A 1 376 ? -6.069 -5.478 -10.824 1.00 93.38 376 GLN A N 1
ATOM 3059 C CA . GLN A 1 376 ? -7.121 -6.357 -11.334 1.00 93.38 376 GLN A CA 1
ATOM 3060 C C . GLN A 1 376 ? -8.390 -5.548 -11.641 1.00 93.38 376 GLN A C 1
ATOM 3062 O O . GLN A 1 376 ? -8.960 -5.681 -12.722 1.00 93.38 376 GLN A O 1
ATOM 3067 N N . ALA A 1 377 ? -8.779 -4.617 -10.760 1.00 93.69 377 ALA A N 1
ATOM 3068 C CA . ALA A 1 377 ? -9.906 -3.711 -11.003 1.00 93.69 377 ALA A CA 1
ATOM 3069 C C . ALA A 1 377 ? -9.660 -2.718 -12.160 1.00 93.69 377 ALA A C 1
ATOM 3071 O O . ALA A 1 377 ? -10.595 -2.314 -12.855 1.00 93.69 377 ALA A O 1
ATOM 3072 N N . LEU A 1 378 ? -8.402 -2.347 -12.418 1.00 94.19 378 LEU A N 1
ATOM 3073 C CA . LEU A 1 378 ? -8.011 -1.569 -13.600 1.00 94.19 378 LEU A CA 1
ATOM 3074 C C . LEU A 1 378 ? -8.053 -2.387 -14.908 1.00 94.19 378 LEU A C 1
ATOM 3076 O O . LEU A 1 378 ? -7.912 -1.799 -15.980 1.00 94.19 378 LEU A O 1
ATOM 3080 N N . GLY A 1 379 ? -8.235 -3.710 -14.841 1.00 89.50 379 GLY A N 1
ATOM 3081 C CA . GLY A 1 379 ? -8.191 -4.617 -15.992 1.00 89.50 379 GLY A CA 1
ATOM 3082 C C . GLY A 1 379 ? -6.776 -4.913 -16.503 1.00 89.50 379 GLY A C 1
ATOM 3083 O O . GLY A 1 379 ? -6.622 -5.348 -17.643 1.00 89.50 379 GLY A O 1
ATOM 3084 N N . GLY A 1 380 ? -5.747 -4.638 -15.694 1.00 88.44 380 GLY A N 1
ATOM 3085 C CA . GLY A 1 380 ? -4.350 -4.862 -16.055 1.00 88.44 380 GLY A CA 1
ATOM 3086 C C . GLY A 1 380 ? -3.888 -6.289 -15.804 1.00 88.44 380 GLY A C 1
ATOM 3087 O O . GLY A 1 380 ? -4.290 -6.909 -14.827 1.00 88.44 380 GLY A O 1
ATOM 3088 N N . LEU A 1 381 ? -2.992 -6.795 -16.657 1.00 92.50 381 LEU A N 1
ATOM 3089 C CA . LEU A 1 381 ? -2.338 -8.075 -16.395 1.00 92.50 381 LEU A CA 1
ATOM 3090 C C . LEU A 1 381 ? -1.290 -7.887 -15.299 1.00 92.50 381 LEU A C 1
ATOM 3092 O O . LEU A 1 381 ? -0.589 -6.870 -15.252 1.00 92.50 381 LEU A O 1
ATOM 3096 N N . MET A 1 382 ? -1.148 -8.882 -14.432 1.00 94.56 382 MET A N 1
ATOM 3097 C CA . MET A 1 382 ? -0.221 -8.839 -13.309 1.00 94.56 382 MET A CA 1
ATOM 3098 C C . MET A 1 382 ? 0.763 -10.007 -13.355 1.00 94.56 382 MET A C 1
ATOM 3100 O O . MET A 1 382 ? 0.414 -11.093 -13.787 1.00 94.56 382 MET A O 1
ATOM 3104 N N . LEU A 1 383 ? 1.992 -9.789 -12.893 1.00 95.81 383 LEU A N 1
ATOM 3105 C CA . LEU A 1 383 ? 2.934 -10.843 -12.514 1.00 95.81 383 LEU A CA 1
ATOM 3106 C C . LEU A 1 383 ? 3.242 -10.677 -11.027 1.00 95.81 383 LEU A C 1
ATOM 3108 O O . LEU A 1 383 ? 3.625 -9.580 -10.617 1.00 95.81 383 LEU A O 1
ATOM 3112 N N . SER A 1 384 ? 3.099 -11.731 -10.228 1.00 97.50 384 SER A N 1
ATOM 3113 C CA . SER A 1 384 ? 3.351 -11.679 -8.784 1.00 97.50 384 SER A CA 1
ATOM 3114 C C . SER A 1 384 ? 4.441 -12.661 -8.366 1.00 97.50 384 SER A C 1
ATOM 3116 O O . SER A 1 384 ? 4.635 -13.695 -9.002 1.00 97.50 384 SER A O 1
ATOM 3118 N N . ASN A 1 385 ? 5.139 -12.379 -7.266 1.00 96.94 385 ASN A N 1
ATOM 3119 C CA . ASN A 1 385 ? 5.781 -13.447 -6.499 1.00 96.94 385 ASN A CA 1
ATOM 3120 C C . ASN A 1 385 ? 4.720 -14.269 -5.755 1.00 96.94 385 ASN A C 1
ATOM 3122 O O . ASN A 1 385 ? 3.566 -13.841 -5.629 1.00 96.94 385 ASN A O 1
ATOM 3126 N N . TYR A 1 386 ? 5.134 -15.425 -5.239 1.00 95.75 386 TYR A N 1
ATOM 3127 C CA . TYR A 1 386 ? 4.267 -16.252 -4.412 1.00 95.75 386 TYR A CA 1
ATOM 3128 C C . TYR A 1 386 ? 3.768 -15.498 -3.177 1.00 95.75 386 TYR A C 1
ATOM 3130 O O . TYR A 1 386 ? 4.521 -14.796 -2.503 1.00 95.75 386 TYR A O 1
ATOM 3138 N N . SER A 1 387 ? 2.485 -15.678 -2.897 1.00 95.88 387 SER A N 1
ATOM 3139 C CA . SER A 1 387 ? 1.812 -15.347 -1.649 1.00 95.88 387 SER A CA 1
ATOM 3140 C C . SER A 1 387 ? 0.610 -16.277 -1.545 1.00 95.88 387 SER A C 1
ATOM 3142 O O . SER A 1 387 ? -0.083 -16.484 -2.545 1.00 95.88 387 SER A O 1
ATOM 3144 N N . LEU A 1 388 ? 0.375 -16.847 -0.363 1.00 96.44 388 LEU A N 1
ATOM 3145 C CA . LEU A 1 388 ? -0.740 -17.760 -0.130 1.00 96.44 388 LEU A CA 1
ATOM 3146 C C . LEU A 1 388 ? -2.088 -17.082 -0.425 1.00 96.44 388 LEU A C 1
ATOM 3148 O O . LEU A 1 388 ? -2.909 -17.658 -1.135 1.00 96.44 388 LEU A O 1
ATOM 3152 N N . ALA A 1 389 ? -2.272 -15.832 0.008 1.00 96.38 389 ALA A N 1
ATOM 3153 C CA . ALA A 1 389 ? -3.448 -15.028 -0.320 1.00 96.38 389 ALA A CA 1
ATOM 3154 C C . ALA A 1 389 ? -3.665 -14.881 -1.836 1.00 96.38 389 ALA A C 1
ATOM 3156 O O . ALA A 1 389 ? -4.760 -15.141 -2.332 1.00 96.38 389 ALA A O 1
ATOM 3157 N N . VAL A 1 390 ? -2.615 -14.543 -2.600 1.00 96.38 390 VAL A N 1
ATOM 3158 C CA . VAL A 1 390 ? -2.718 -14.433 -4.070 1.00 96.38 390 VAL A CA 1
ATOM 3159 C C . VAL A 1 390 ? -3.065 -15.783 -4.698 1.00 96.38 390 VAL A C 1
ATOM 3161 O O . VAL A 1 390 ? -3.962 -15.850 -5.533 1.00 96.38 390 VAL A O 1
ATOM 3164 N N . SER A 1 391 ? -2.399 -16.858 -4.272 1.00 95.62 391 SER A N 1
ATOM 3165 C CA . SER A 1 391 ? -2.632 -18.207 -4.798 1.00 95.62 391 SER A CA 1
ATOM 3166 C C . SER A 1 391 ? -4.055 -18.707 -4.541 1.00 95.62 391 SER A C 1
ATOM 3168 O O . SER A 1 391 ? -4.616 -19.399 -5.387 1.00 95.62 391 SER A O 1
ATOM 3170 N N . ASN A 1 392 ? -4.629 -18.382 -3.381 1.00 93.50 392 ASN A N 1
ATOM 3171 C CA . ASN A 1 392 ? -5.949 -18.865 -2.985 1.00 93.50 392 ASN A CA 1
ATOM 3172 C C . ASN A 1 392 ? -7.083 -18.031 -3.588 1.00 93.50 392 ASN A C 1
ATOM 3174 O O . ASN A 1 392 ? -8.100 -18.585 -3.997 1.00 93.50 392 ASN A O 1
ATOM 3178 N N . GLN A 1 393 ? -6.925 -16.707 -3.622 1.00 93.81 393 GLN A N 1
ATOM 3179 C CA . GLN A 1 393 ? -8.015 -15.788 -3.958 1.00 93.81 393 GLN A CA 1
ATOM 3180 C C . GLN A 1 393 ? -7.964 -15.283 -5.402 1.00 93.81 393 GLN A C 1
ATOM 3182 O O . GLN A 1 393 ? -8.990 -14.912 -5.968 1.00 93.81 393 GLN A O 1
ATOM 3187 N N . PHE A 1 394 ? -6.779 -15.281 -6.016 1.00 94.25 394 PHE A N 1
ATOM 3188 C CA . PHE A 1 394 ? -6.552 -14.749 -7.357 1.00 94.25 394 PHE A CA 1
ATOM 3189 C C . PHE A 1 394 ? -5.802 -15.761 -8.238 1.00 94.25 394 PHE A C 1
ATOM 3191 O O . PHE A 1 394 ? -4.723 -15.446 -8.745 1.00 94.25 394 PHE A O 1
ATOM 3198 N N . PRO A 1 395 ? -6.365 -16.966 -8.467 1.00 90.25 395 PRO A N 1
ATOM 3199 C CA . PRO A 1 395 ? -5.679 -18.052 -9.177 1.00 90.25 395 PRO A CA 1
ATOM 3200 C C . PRO A 1 395 ? -5.303 -17.701 -10.625 1.00 90.25 395 PRO A C 1
ATOM 3202 O O . PRO A 1 395 ? -4.404 -18.308 -11.198 1.00 90.25 395 PRO A O 1
ATOM 3205 N N . GLU A 1 396 ? -5.961 -16.696 -11.207 1.00 91.75 396 GLU A N 1
ATOM 3206 C CA . GLU A 1 396 ? -5.686 -16.201 -12.557 1.00 91.75 396 GLU A CA 1
ATOM 3207 C C . GLU A 1 396 ? -4.451 -15.294 -12.640 1.00 91.75 396 GLU A C 1
ATOM 3209 O O . GLU A 1 396 ? -4.022 -14.959 -13.742 1.00 91.75 396 GLU A O 1
ATOM 3214 N N . ILE A 1 397 ? -3.881 -14.855 -11.510 1.00 95.50 397 ILE A N 1
ATOM 3215 C CA . ILE A 1 397 ? -2.651 -14.056 -11.503 1.00 95.50 397 ILE A CA 1
ATOM 3216 C C . ILE A 1 397 ? -1.456 -15.001 -11.675 1.00 95.50 397 ILE A C 1
ATOM 3218 O O . ILE A 1 397 ? -1.195 -15.818 -10.792 1.00 95.50 397 ILE A O 1
ATOM 3222 N N . PRO A 1 398 ? -0.660 -14.869 -12.753 1.00 94.81 398 PRO A N 1
ATOM 3223 C CA . PRO A 1 398 ? 0.572 -15.626 -12.902 1.00 94.81 398 PRO A CA 1
ATOM 3224 C C . PRO A 1 398 ? 1.549 -15.364 -11.750 1.00 94.81 398 PRO A C 1
ATOM 3226 O O . PRO A 1 398 ? 2.006 -14.233 -11.529 1.00 94.81 398 PRO A O 1
ATOM 3229 N N . ILE A 1 399 ? 1.907 -16.438 -11.050 1.00 96.31 399 ILE A N 1
ATOM 3230 C CA . ILE A 1 399 ? 2.896 -16.433 -9.974 1.00 96.31 399 ILE A CA 1
ATOM 3231 C C . ILE A 1 399 ? 4.241 -16.928 -10.513 1.00 96.31 399 ILE A C 1
ATOM 3233 O O . ILE A 1 399 ? 4.338 -17.995 -11.116 1.00 96.31 399 ILE A O 1
ATOM 3237 N N . VAL A 1 400 ? 5.300 -16.161 -10.258 1.00 94.81 400 VAL A N 1
ATOM 3238 C CA . VAL A 1 400 ? 6.677 -16.517 -10.615 1.00 94.81 400 VAL A CA 1
ATOM 3239 C C . VAL A 1 400 ? 7.349 -17.192 -9.420 1.00 94.81 400 VAL A C 1
ATOM 3241 O O . VAL A 1 400 ? 7.706 -16.530 -8.441 1.00 94.81 400 VAL A O 1
ATOM 3244 N N . LEU A 1 401 ? 7.510 -18.515 -9.506 1.00 87.75 401 LEU A N 1
ATOM 3245 C CA . LEU A 1 401 ? 8.087 -19.357 -8.450 1.00 87.75 401 LEU A CA 1
ATOM 3246 C C . LEU A 1 401 ? 9.592 -19.599 -8.596 1.00 87.75 401 LEU A C 1
ATOM 3248 O O . LEU A 1 401 ? 10.257 -19.752 -7.573 1.00 87.75 401 LEU A O 1
ATOM 3252 N N . GLU A 1 402 ? 10.122 -19.608 -9.826 1.00 71.75 402 GLU A N 1
ATOM 3253 C CA . GLU A 1 402 ? 11.518 -19.949 -10.172 1.00 71.75 402 GLU A CA 1
ATOM 3254 C C . GLU A 1 402 ? 12.100 -19.061 -11.274 1.00 71.75 402 GLU A C 1
ATOM 3256 O O . GLU A 1 402 ? 11.335 -18.642 -12.175 1.00 71.75 402 GLU A O 1
#

Organism: NCBI:txid1235794

pLDDT: mean 83.01, std 18.31, range [26.47, 98.62]

Sequence (402 aa):
MDQSPQGNLREGLRWENIEDAREDIALMRTWLDQLDDISVSVREEAVAAKKNYQKLIGSRMVQLWIEWRKRLHKPYGVYERKIPDVDAYAPSTRENARKRWNQVVEEAATLSSSNGTGYYQKSEYRIGVIADEFNYRMYADAVHVVYISPDNFLEVIGKGEIDCLFVMSCWRGIGSFVDVGEKEFCHYFGKEGLELIETIVDYANSRGVLTIFQSTEDPVDFDRYAGISKQCSYVFSSDVDSIEAYKALRDDDNVFLFEYGVNPLIHNPIGFCNKSPLKRGVMFAGSYYSKKFLERHEAQARIFGGILAAKRPLWIVDRFYNEDGRLFPSKYRKYVLPSLPYGDLQKAHKLFDYSVNLNSVTTSPTMCARRTYEVQALGGLMLSNYSLAVSNQFPEIPIVLE

Mean predicted aligned error: 12.04 Å